Protein AF-0000000084469070 (afdb_homodimer)

pLDDT: mean 94.55, std 8.89, range [25.14, 98.94]

Structure (mmCIF, N/CA/C/O backbone):
data_AF-0000000084469070-model_v1
#
loop_
_entity.id
_entity.type
_entity.pdbx_description
1 polymer 'Peroxisomal multifunctional enzyme'
#
loop_
_atom_site.group_PDB
_atom_site.id
_atom_site.type_symbol
_atom_site.label_atom_id
_atom_site.label_alt_id
_atom_site.label_comp_id
_atom_site.label_asym_id
_atom_site.label_entity_id
_atom_site.label_seq_id
_atom_site.pdbx_PDB_ins_code
_atom_site.Cartn_x
_atom_site.Cartn_y
_atom_site.Cartn_z
_atom_site.occupancy
_atom_site.B_iso_or_equiv
_atom_site.auth_seq_id
_atom_site.auth_comp_id
_atom_site.auth_asym_id
_atom_site.auth_atom_id
_atom_site.pdbx_PDB_model_num
ATOM 1 N N . MET A 1 1 ? 4.477 47.531 10.781 1 49.75 1 MET A N 1
ATOM 2 C CA . MET A 1 1 ? 5.16 47.125 9.562 1 49.75 1 MET A CA 1
ATOM 3 C C . MET A 1 1 ? 4.488 45.906 8.969 1 49.75 1 MET A C 1
ATOM 5 O O . MET A 1 1 ? 3.986 45.031 9.695 1 49.75 1 MET A O 1
ATOM 9 N N . SER A 1 2 ? 4.141 45.938 7.656 1 71.75 2 SER A N 1
ATOM 10 C CA . SER A 1 2 ? 3.422 44.875 6.945 1 71.75 2 SER A CA 1
ATOM 11 C C . SER A 1 2 ? 4.184 43.562 6.996 1 71.75 2 SER A C 1
ATOM 13 O O . SER A 1 2 ? 5.418 43.531 7.008 1 71.75 2 SER A O 1
ATOM 15 N N . ASN A 1 3 ? 3.648 42.469 7.477 1 86.25 3 ASN A N 1
ATOM 16 C CA . ASN A 1 3 ? 4.293 41.156 7.5 1 86.25 3 ASN A CA 1
ATOM 17 C C . ASN A 1 3 ? 4.816 40.781 6.121 1 86.25 3 ASN A C 1
ATOM 19 O O . ASN A 1 3 ? 4.039 40.625 5.172 1 86.25 3 ASN A O 1
ATOM 23 N N . PRO A 1 4 ? 6.125 40.844 6 1 91.19 4 PRO A N 1
ATOM 24 C CA . PRO A 1 4 ? 6.707 40.531 4.695 1 91.19 4 PRO A CA 1
ATOM 25 C C . PRO A 1 4 ? 6.152 39.219 4.102 1 91.19 4 PRO A C 1
ATOM 27 O O . PRO A 1 4 ? 5.961 38.25 4.82 1 91.19 4 PRO A O 1
ATOM 30 N N . GLY A 1 5 ? 5.855 39.375 2.783 1 93.88 5 GLY A N 1
ATOM 31 C CA . GLY A 1 5 ? 5.488 38.188 2.021 1 93.88 5 GLY A CA 1
ATOM 32 C C . GLY A 1 5 ? 4.035 37.812 2.195 1 93.88 5 GLY A C 1
ATOM 33 O O . GLY A 1 5 ? 3.506 37 1.413 1 93.88 5 GLY A O 1
ATOM 34 N N . VAL A 1 6 ? 3.375 38.281 3.291 1 95.56 6 VAL A N 1
ATOM 35 C CA . VAL A 1 6 ? 2.002 37.875 3.578 1 95.56 6 VAL A CA 1
ATOM 36 C C . VAL A 1 6 ? 1.107 38.188 2.383 1 95.56 6 VAL A C 1
ATOM 38 O O . VAL A 1 6 ? 1.189 39.281 1.816 1 95.56 6 VAL A O 1
ATOM 41 N N . GLY A 1 7 ? 0.271 37.188 1.996 1 96.31 7 GLY A N 1
ATOM 42 C CA . GLY A 1 7 ? -0.631 37.375 0.87 1 96.31 7 GLY A CA 1
ATOM 43 C C . GLY A 1 7 ? -0.059 36.875 -0.441 1 96.31 7 GLY A C 1
ATOM 44 O O . GLY A 1 7 ? -0.784 36.719 -1.429 1 96.31 7 GLY A O 1
ATOM 45 N N . PHE A 1 8 ? 1.271 36.625 -0.431 1 96.94 8 PHE A N 1
ATOM 46 C CA . PHE A 1 8 ? 1.875 36.062 -1.63 1 96.94 8 PHE A CA 1
ATOM 47 C C . PHE A 1 8 ? 1.204 34.75 -2 1 96.94 8 PHE A C 1
ATOM 49 O O . PHE A 1 8 ? 1.001 33.875 -1.143 1 96.94 8 PHE A O 1
ATOM 56 N N . GLN A 1 9 ? 0.833 34.625 -3.23 1 97.12 9 GLN A N 1
ATOM 57 C CA . GLN A 1 9 ? 0.206 33.406 -3.748 1 97.12 9 GLN A CA 1
ATOM 58 C C . GLN A 1 9 ? 1.172 32.625 -4.633 1 97.12 9 GLN A C 1
ATOM 60 O O . GLN A 1 9 ? 1.689 33.156 -5.617 1 97.12 9 GLN A O 1
ATOM 65 N N . TYR A 1 10 ? 1.418 31.422 -4.238 1 95.62 10 TYR A N 1
ATOM 66 C CA . TYR A 1 10 ? 2.195 30.547 -5.105 1 95.62 10 TYR A CA 1
ATOM 67 C C . TYR A 1 10 ? 1.395 30.141 -6.336 1 95.62 10 TYR A C 1
ATOM 69 O O . TYR A 1 10 ? 0.165 30.25 -6.348 1 95.62 10 TYR A O 1
ATOM 77 N N . PRO A 1 11 ? 2.096 29.75 -7.41 1 95.25 11 PRO A N 1
ATOM 78 C CA . PRO A 1 11 ? 1.348 29.188 -8.539 1 95.25 11 PRO A CA 1
ATOM 79 C C . PRO A 1 11 ? 0.5 27.984 -8.133 1 95.25 11 PRO A C 1
ATOM 81 O O . PRO A 1 11 ? 0.938 27.156 -7.328 1 95.25 11 PRO A O 1
ATOM 84 N N . ALA A 1 12 ? -0.704 28 -8.633 1 97.31 12 ALA A N 1
ATOM 85 C CA . ALA A 1 12 ? -1.575 26.859 -8.359 1 97.31 12 ALA A CA 1
ATOM 86 C C . ALA A 1 12 ? -0.939 25.547 -8.836 1 97.31 12 ALA A C 1
ATOM 88 O O . ALA A 1 12 ? -0.274 25.516 -9.875 1 97.31 12 ALA A O 1
ATOM 89 N N . VAL A 1 13 ? -1.134 24.5 -8.102 1 96.88 13 VAL A N 1
ATOM 90 C CA . VAL A 1 13 ? -0.569 23.203 -8.422 1 96.88 13 VAL A CA 1
ATOM 91 C C . VAL A 1 13 ? -1.695 22.188 -8.656 1 96.88 13 VAL A C 1
ATOM 93 O O . VAL A 1 13 ? -2.498 21.922 -7.762 1 96.88 13 VAL A O 1
ATOM 96 N N . PRO A 1 14 ? -1.787 21.625 -9.875 1 98.38 14 PRO A N 1
ATOM 97 C CA . PRO A 1 14 ? -2.799 20.594 -10.094 1 98.38 14 PRO A CA 1
ATOM 98 C C . PRO A 1 14 ? -2.574 19.359 -9.227 1 98.38 14 PRO A C 1
ATOM 100 O O . PRO A 1 14 ? -1.428 18.969 -8.984 1 98.38 14 PRO A O 1
ATOM 103 N N . VAL A 1 15 ? -3.662 18.766 -8.758 1 98.62 15 VAL A N 1
ATOM 104 C CA . VAL A 1 15 ? -3.584 17.531 -7.984 1 98.62 15 VAL A CA 1
ATOM 105 C C . VAL A 1 15 ? -4.617 16.531 -8.5 1 98.62 15 VAL A C 1
ATOM 107 O O . VAL A 1 15 ? -5.688 16.938 -8.969 1 98.62 15 VAL A O 1
ATOM 110 N N . THR A 1 16 ? -4.324 15.234 -8.438 1 98.62 16 THR A N 1
ATOM 111 C CA . THR A 1 16 ? -5.238 14.156 -8.789 1 98.62 16 THR A CA 1
ATOM 112 C C . THR A 1 16 ? -5.105 12.992 -7.809 1 98.62 16 THR A C 1
ATOM 114 O O . THR A 1 16 ? -4.07 12.844 -7.152 1 98.62 16 THR A O 1
ATOM 117 N N . TRP A 1 17 ? -6.141 12.25 -7.652 1 98.69 17 TRP A N 1
ATOM 118 C CA . TRP A 1 17 ? -6.109 10.992 -6.914 1 98.69 17 TRP A CA 1
ATOM 119 C C . TRP A 1 17 ? -7.148 10.023 -7.453 1 98.69 17 TRP A C 1
ATOM 121 O O . TRP A 1 17 ? -8.141 10.43 -8.062 1 98.69 17 TRP A O 1
ATOM 131 N N . LEU A 1 18 ? -6.871 8.781 -7.262 1 98.62 18 LEU A N 1
ATOM 132 C CA . LEU A 1 18 ? -7.75 7.68 -7.648 1 98.62 18 LEU A CA 1
ATOM 133 C C . LEU A 1 18 ? -8.305 6.977 -6.414 1 98.62 18 LEU A C 1
ATOM 135 O O . LEU A 1 18 ? -7.852 7.219 -5.293 1 98.62 18 LEU A O 1
ATOM 139 N N . LYS A 1 19 ? -9.336 6.113 -6.609 1 98.81 19 LYS A N 1
ATOM 140 C CA . LYS A 1 19 ? -9.828 5.289 -5.508 1 98.81 19 LYS A CA 1
ATOM 141 C C . LYS A 1 19 ? -8.703 4.457 -4.895 1 98.81 19 LYS A C 1
ATOM 143 O O . LYS A 1 19 ? -8.633 4.305 -3.676 1 98.81 19 LYS A O 1
ATOM 148 N N . ARG A 1 20 ? -7.824 3.924 -5.684 1 98.81 20 ARG A N 1
ATOM 149 C CA . ARG A 1 20 ? -6.688 3.139 -5.203 1 98.81 20 ARG A CA 1
ATOM 150 C C . ARG A 1 20 ? -5.824 3.953 -4.246 1 98.81 20 ARG A C 1
ATOM 152 O O . ARG A 1 20 ? -5.312 3.422 -3.26 1 98.81 20 ARG A O 1
ATOM 159 N N . ASP A 1 21 ? -5.676 5.258 -4.543 1 98.88 21 ASP A N 1
ATOM 160 C CA . ASP A 1 21 ? -4.871 6.137 -3.699 1 98.88 21 ASP A CA 1
ATOM 161 C C . ASP A 1 21 ? -5.492 6.285 -2.312 1 98.88 21 ASP A C 1
ATOM 163 O O . ASP A 1 21 ? -4.793 6.191 -1.301 1 98.88 21 ASP A O 1
ATOM 167 N N . VAL A 1 22 ? -6.82 6.523 -2.309 1 98.81 22 VAL A N 1
ATOM 168 C CA . VAL A 1 22 ? -7.453 6.801 -1.022 1 98.81 22 VAL A CA 1
ATOM 169 C C . VAL A 1 22 ? -7.551 5.512 -0.208 1 98.81 22 VAL A C 1
ATOM 171 O O . VAL A 1 22 ? -7.473 5.539 1.021 1 98.81 22 VAL A O 1
ATOM 174 N N . LEU A 1 23 ? -7.656 4.324 -0.891 1 98.94 23 LEU A N 1
ATOM 175 C CA . LEU A 1 23 ? -7.621 3.035 -0.207 1 98.94 23 LEU A CA 1
ATOM 176 C C . LEU A 1 23 ? -6.258 2.795 0.432 1 98.94 23 LEU A C 1
ATOM 178 O O . LEU A 1 23 ? -6.176 2.371 1.587 1 98.94 23 LEU A O 1
ATOM 182 N N . LEU A 1 24 ? -5.188 3.043 -0.293 1 98.94 24 LEU A N 1
ATOM 183 C CA . LEU A 1 24 ? -3.838 2.869 0.231 1 98.94 24 LEU A CA 1
ATOM 184 C C . LEU A 1 24 ? -3.598 3.785 1.426 1 98.94 24 LEU A C 1
ATOM 186 O O . LEU A 1 24 ? -3.008 3.367 2.426 1 98.94 24 LEU A O 1
ATOM 190 N N . PHE A 1 25 ? -4.059 5.012 1.304 1 98.94 25 PHE A N 1
ATOM 191 C CA . PHE A 1 25 ? -3.869 5.98 2.375 1 98.94 25 PHE A CA 1
ATOM 192 C C . PHE A 1 25 ? -4.523 5.5 3.664 1 98.94 25 PHE A C 1
ATOM 194 O O . PHE A 1 25 ? -3.869 5.406 4.703 1 98.94 25 PHE A O 1
ATOM 201 N N . ALA A 1 26 ? -5.797 5.152 3.545 1 98.94 26 ALA A N 1
ATOM 202 C CA . ALA A 1 26 ? -6.516 4.676 4.727 1 98.94 26 ALA A CA 1
ATOM 203 C C . ALA A 1 26 ? -5.824 3.463 5.34 1 98.94 26 ALA A C 1
ATOM 205 O O . ALA A 1 26 ? -5.656 3.387 6.559 1 98.94 26 ALA A O 1
ATOM 206 N N . ASN A 1 27 ? -5.395 2.547 4.496 1 98.81 27 ASN A N 1
ATOM 207 C CA . ASN A 1 27 ? -4.695 1.357 4.973 1 98.81 27 ASN A CA 1
ATOM 208 C C . ASN A 1 27 ? -3.389 1.717 5.672 1 98.81 27 ASN A C 1
ATOM 210 O O . ASN A 1 27 ? -3.117 1.238 6.773 1 98.81 27 ASN A O 1
ATOM 214 N N . SER A 1 28 ? -2.621 2.578 5.117 1 98.75 28 SER A N 1
ATOM 215 C CA . SER A 1 28 ? -1.27 2.879 5.574 1 98.75 28 SER A CA 1
ATOM 216 C C . SER A 1 28 ? -1.29 3.654 6.887 1 98.75 28 SER A C 1
ATOM 218 O O . SER A 1 28 ? -0.293 3.684 7.613 1 98.75 28 SER A O 1
ATOM 220 N N . ILE A 1 29 ? -2.422 4.25 7.215 1 98.75 29 ILE A N 1
ATOM 221 C CA . ILE A 1 29 ? -2.426 5.051 8.43 1 98.75 29 ILE A CA 1
ATOM 222 C C . ILE A 1 29 ? -3.166 4.301 9.539 1 98.75 29 ILE A C 1
ATOM 224 O O . ILE A 1 29 ? -3.422 4.859 10.609 1 98.75 29 ILE A O 1
ATOM 228 N N . GLY A 1 30 ? -3.602 3.088 9.266 1 98.19 30 GLY A N 1
ATOM 229 C CA . GLY A 1 30 ? -3.996 2.25 10.383 1 98.19 30 GLY A CA 1
ATOM 230 C C . GLY A 1 30 ? -5.469 1.891 10.367 1 98.19 30 GLY A C 1
ATOM 231 O O . GLY A 1 30 ? -5.973 1.278 11.312 1 98.19 30 GLY A O 1
ATOM 232 N N . ALA A 1 31 ? -6.266 2.307 9.297 1 98.56 31 ALA A N 1
ATOM 233 C CA . ALA A 1 31 ? -7.629 1.792 9.195 1 98.56 31 ALA A CA 1
ATOM 234 C C . ALA A 1 31 ? -7.637 0.267 9.133 1 98.56 31 ALA A C 1
ATOM 236 O O . ALA A 1 31 ? -6.754 -0.341 8.523 1 98.56 31 ALA A O 1
ATOM 237 N N . THR A 1 32 ? -8.617 -0.283 9.789 1 96.62 32 THR A N 1
ATOM 238 C CA . THR A 1 32 ? -8.688 -1.737 9.875 1 96.62 32 THR A CA 1
ATOM 239 C C . THR A 1 32 ? -9.977 -2.256 9.25 1 96.62 32 THR A C 1
ATOM 241 O O . THR A 1 32 ? -10.828 -1.469 8.836 1 96.62 32 THR A O 1
ATOM 244 N N . ALA A 1 33 ? -10.117 -3.547 9.312 1 95.31 33 ALA A N 1
ATOM 245 C CA . ALA A 1 33 ? -11.203 -4.223 8.609 1 95.31 33 ALA A CA 1
ATOM 246 C C . ALA A 1 33 ? -12.562 -3.84 9.195 1 95.31 33 ALA A C 1
ATOM 248 O O . ALA A 1 33 ? -13.594 -3.998 8.539 1 95.31 33 ALA A O 1
ATOM 249 N N . ASP A 1 34 ? -12.633 -3.361 10.406 1 95.19 34 ASP A N 1
ATOM 250 C CA . ASP A 1 34 ? -13.891 -2.918 10.984 1 95.19 34 ASP A CA 1
ATOM 251 C C . ASP A 1 34 ? -14.266 -1.521 10.492 1 95.19 34 ASP A C 1
ATOM 253 O O . ASP A 1 34 ? -15.312 -0.99 10.852 1 95.19 34 ASP A O 1
ATOM 257 N N . GLU A 1 35 ? -13.461 -0.927 9.688 1 98 35 GLU A N 1
ATOM 258 C CA . GLU A 1 35 ? -13.688 0.352 9.023 1 98 35 GLU A CA 1
ATOM 259 C C . GLU A 1 35 ? -13.664 0.195 7.504 1 98 35 GLU A C 1
ATOM 261 O O . GLU A 1 35 ? -13.023 0.981 6.801 1 98 35 GLU A O 1
ATOM 266 N N . LEU A 1 36 ? -14.359 -0.736 7.031 1 97.38 36 LEU A N 1
ATOM 267 C CA . LEU A 1 36 ? -14.312 -1.143 5.633 1 97.38 36 LEU A CA 1
ATOM 268 C C . LEU A 1 36 ? -14.742 -0.001 4.719 1 97.38 36 LEU A C 1
ATOM 270 O O . LEU A 1 36 ? -14.344 0.059 3.557 1 97.38 36 LEU A O 1
ATOM 274 N N . HIS A 1 37 ? -15.57 0.924 5.223 1 98.5 37 HIS A N 1
ATOM 275 C CA . HIS A 1 37 ? -16.016 2.055 4.414 1 98.5 37 HIS A CA 1
ATOM 276 C C . HIS A 1 37 ? -14.836 2.947 4.027 1 98.5 37 HIS A C 1
ATOM 278 O O . HIS A 1 37 ? -14.961 3.789 3.135 1 98.5 37 HIS A O 1
ATOM 284 N N . PHE A 1 38 ? -13.648 2.756 4.629 1 98.81 38 PHE A N 1
ATOM 285 C CA . PHE A 1 38 ? -12.438 3.451 4.215 1 98.81 38 PHE A CA 1
ATOM 286 C C . PHE A 1 38 ? -11.57 2.553 3.34 1 98.81 38 PHE A C 1
ATOM 288 O O . PHE A 1 38 ? -10.633 3.025 2.691 1 98.81 38 PHE A O 1
ATOM 295 N N . LEU A 1 39 ? -11.82 1.201 3.332 1 98.69 39 LEU A N 1
ATOM 296 C CA . LEU A 1 39 ? -10.828 0.258 2.83 1 98.69 39 LEU A CA 1
ATOM 297 C C . LEU A 1 39 ? -11.391 -0.568 1.681 1 98.69 39 LEU A C 1
ATOM 299 O O . LEU A 1 39 ? -10.703 -1.422 1.123 1 98.69 39 LEU A O 1
ATOM 303 N N . TYR A 1 40 ? -12.672 -0.316 1.305 1 98.25 40 TYR A N 1
ATOM 304 C CA . TYR A 1 40 ? -13.352 -1.113 0.29 1 98.25 40 TYR A CA 1
ATOM 305 C C . TYR A 1 40 ? -14.195 -0.231 -0.624 1 98.25 40 TYR A C 1
ATOM 307 O O . TYR A 1 40 ? -15.219 0.308 -0.204 1 98.25 40 TYR A O 1
ATOM 315 N N . GLU A 1 41 ? -13.773 -0.115 -1.889 1 98.44 41 GLU A N 1
ATOM 316 C CA . GLU A 1 41 ? -14.312 0.865 -2.828 1 98.44 41 GLU A CA 1
ATOM 317 C C . GLU A 1 41 ? -15.766 0.557 -3.176 1 98.44 41 GLU A C 1
ATOM 319 O O . GLU A 1 41 ? -16.484 1.423 -3.676 1 98.44 41 GLU A O 1
ATOM 324 N N . LEU A 1 42 ? -16.188 -0.677 -2.914 1 97 42 LEU A N 1
ATOM 325 C CA . LEU A 1 42 ? -17.562 -1.019 -3.242 1 97 42 LEU A CA 1
ATOM 326 C C . LEU A 1 42 ? -18.453 -0.927 -2.008 1 97 42 LEU A C 1
ATOM 328 O O . LEU A 1 42 ? -19.656 -1.223 -2.074 1 97 42 LEU A O 1
ATOM 332 N N . HIS A 1 43 ? -17.938 -0.583 -0.848 1 97.19 43 HIS A N 1
ATOM 333 C CA . HIS A 1 43 ? -18.766 -0.342 0.327 1 97.19 43 HIS A CA 1
ATOM 334 C C . HIS A 1 43 ? -19.812 0.729 0.051 1 97.19 43 HIS A C 1
ATOM 336 O O . HIS A 1 43 ? -19.516 1.749 -0.576 1 97.19 43 HIS A O 1
ATOM 342 N N . PRO A 1 44 ? -21 0.529 0.533 1 96.56 44 PRO A N 1
ATOM 343 C CA . PRO A 1 44 ? -22.062 1.494 0.24 1 96.56 44 PRO A CA 1
ATOM 344 C C . PRO A 1 44 ? -21.766 2.881 0.81 1 96.56 44 PRO A C 1
ATOM 346 O O . PRO A 1 44 ? -22.266 3.883 0.293 1 96.56 44 PRO A O 1
ATOM 349 N N . LYS A 1 45 ? -20.984 2.982 1.812 1 97.44 45 LYS A N 1
ATOM 350 C CA . LYS A 1 45 ? -20.625 4.254 2.428 1 97.44 45 LYS A CA 1
ATOM 351 C C . LYS A 1 45 ? -19.141 4.555 2.227 1 97.44 45 LYS A C 1
ATOM 353 O O . LYS A 1 45 ? -18.5 5.152 3.096 1 97.44 45 LYS A O 1
ATOM 358 N N . PHE A 1 46 ? -18.594 4.047 1.138 1 98.44 46 PHE A N 1
ATOM 359 C CA . PHE A 1 46 ? -17.188 4.281 0.862 1 98.44 46 PHE A CA 1
ATOM 360 C C . PHE A 1 46 ? -16.859 5.77 0.945 1 98.44 46 PHE A C 1
ATOM 362 O O . PHE A 1 46 ? -17.547 6.598 0.341 1 98.44 46 PHE A O 1
ATOM 369 N N . GLN A 1 47 ? -15.859 6.129 1.741 1 98.19 47 GLN A N 1
ATOM 370 C CA . GLN A 1 47 ? -15.5 7.531 1.938 1 98.19 47 GLN A CA 1
ATOM 371 C C . GLN A 1 47 ? -13.992 7.695 2.072 1 98.19 47 GLN A C 1
ATOM 373 O O . GLN A 1 47 ? -13.289 6.754 2.449 1 98.19 47 GLN A O 1
ATOM 378 N N . VAL A 1 48 ? -13.516 8.867 1.72 1 98.81 48 VAL A N 1
ATOM 379 C CA . VAL A 1 48 ? -12.109 9.25 1.852 1 98.81 48 VAL A CA 1
ATOM 380 C C . VAL A 1 48 ? -11.82 9.664 3.293 1 98.81 48 VAL A C 1
ATOM 382 O O . VAL A 1 48 ? -12.609 10.391 3.906 1 98.81 48 VAL A O 1
ATOM 385 N N . PHE A 1 49 ? -10.773 9.094 3.838 1 98.88 49 PHE A N 1
ATOM 386 C CA . PHE A 1 49 ? -10.398 9.57 5.164 1 98.88 49 PHE A CA 1
ATOM 387 C C . PHE A 1 49 ? -10.164 11.078 5.148 1 98.88 49 PHE A C 1
ATOM 389 O O . PHE A 1 49 ? -9.516 11.602 4.238 1 98.88 49 PHE A O 1
ATOM 396 N N . PRO A 1 50 ? -10.578 11.781 6.098 1 98.75 50 PRO A N 1
ATOM 397 C CA . PRO A 1 50 ? -10.719 13.242 5.992 1 98.75 50 PRO A CA 1
ATOM 398 C C . PRO A 1 50 ? -9.367 13.953 5.922 1 98.75 50 PRO A C 1
ATOM 400 O O . PRO A 1 50 ? -9.289 15.086 5.438 1 98.75 50 PRO A O 1
ATOM 403 N N . THR A 1 51 ? -8.289 13.359 6.395 1 98.88 51 THR A N 1
ATOM 404 C CA . THR A 1 51 ? -7.008 14.047 6.398 1 98.88 51 THR A CA 1
ATOM 405 C C . THR A 1 51 ? -6.227 13.742 5.121 1 98.88 51 THR A C 1
ATOM 407 O O . THR A 1 51 ? -5.098 14.203 4.953 1 98.88 51 THR A O 1
ATOM 410 N N . TYR A 1 52 ? -6.789 13.023 4.16 1 98.88 52 TYR A N 1
ATOM 411 C CA . TYR A 1 52 ? -6.121 12.664 2.912 1 98.88 52 TYR A CA 1
ATOM 412 C C . TYR A 1 52 ? -5.555 13.898 2.223 1 98.88 52 TYR A C 1
ATOM 414 O O . TYR A 1 52 ? -4.469 13.844 1.64 1 98.88 52 TYR A O 1
ATOM 422 N N . PRO A 1 53 ? -6.199 15.078 2.248 1 98.56 53 PRO A N 1
ATOM 423 C CA . PRO A 1 53 ? -5.699 16.266 1.541 1 98.56 53 PRO A CA 1
ATOM 424 C C . PRO A 1 53 ? -4.266 16.609 1.928 1 98.56 53 PRO A C 1
ATOM 426 O O . PRO A 1 53 ? -3.559 17.266 1.156 1 98.56 53 PRO A O 1
ATOM 429 N N . ILE A 1 54 ? -3.83 16.156 3.059 1 97.75 54 ILE A N 1
ATOM 430 C CA . ILE A 1 54 ? -2.537 16.578 3.584 1 97.75 54 ILE A CA 1
ATOM 431 C C . ILE A 1 54 ? -1.415 16.031 2.705 1 97.75 54 ILE A C 1
ATOM 433 O O . ILE A 1 54 ? -0.292 16.547 2.734 1 97.75 54 ILE A O 1
ATOM 437 N N . ILE A 1 55 ? -1.699 15 1.915 1 97.38 55 ILE A N 1
ATOM 438 C CA . ILE A 1 55 ? -0.645 14.336 1.152 1 97.38 55 ILE A CA 1
ATOM 439 C C . ILE A 1 55 ? -0.554 14.953 -0.242 1 97.38 55 ILE A C 1
ATOM 441 O O . ILE A 1 55 ? 0.448 14.781 -0.939 1 97.38 55 ILE A O 1
ATOM 445 N N . LEU A 1 56 ? -1.577 15.68 -0.681 1 98.06 56 LEU A N 1
ATOM 446 C CA . LEU A 1 56 ? -1.73 16.094 -2.07 1 98.06 56 LEU A CA 1
ATOM 447 C C . LEU A 1 56 ? -0.61 17.047 -2.479 1 98.06 56 LEU A C 1
ATOM 449 O O . LEU A 1 56 ? -0.143 17.016 -3.619 1 98.06 56 LEU A O 1
ATOM 453 N N . PRO A 1 57 ? -0.111 17.906 -1.546 1 95.19 57 PRO A N 1
ATOM 454 C CA . PRO A 1 57 ? 1.012 18.766 -1.931 1 95.19 57 PRO A CA 1
ATOM 455 C C . PRO A 1 57 ? 2.27 17.969 -2.279 1 95.19 57 PRO A C 1
ATOM 457 O O . PRO A 1 57 ? 3.133 18.453 -3.008 1 95.19 57 PRO A O 1
ATOM 460 N N . PHE A 1 58 ? 2.385 16.781 -1.761 1 95.5 58 PHE A N 1
ATOM 461 C CA . PHE A 1 58 ? 3.539 15.938 -2.035 1 95.5 58 PHE A CA 1
ATOM 462 C C . PHE A 1 58 ? 3.32 15.117 -3.305 1 95.5 58 PHE A C 1
ATOM 464 O O . PHE A 1 58 ? 4.223 15.008 -4.137 1 95.5 58 PHE A O 1
ATOM 471 N N . LYS A 1 59 ? 2.154 14.547 -3.404 1 96.88 59 LYS A N 1
ATOM 472 C CA . LYS A 1 59 ? 1.807 13.656 -4.508 1 96.88 59 LYS A CA 1
ATOM 473 C C . LYS A 1 59 ? 1.597 14.445 -5.801 1 96.88 59 LYS A C 1
ATOM 475 O O . LYS A 1 59 ? 1.975 13.984 -6.883 1 96.88 59 LYS A O 1
ATOM 480 N N . LYS A 1 60 ? 0.888 15.602 -5.668 1 97.19 60 LYS A N 1
ATOM 481 C CA . LYS A 1 60 ? 0.48 16.438 -6.801 1 97.19 60 LYS A CA 1
ATOM 482 C C . LYS A 1 60 ? -0.394 15.641 -7.77 1 97.19 60 LYS A C 1
ATOM 484 O O . LYS A 1 60 ? -1.427 15.094 -7.379 1 97.19 60 LYS A O 1
ATOM 489 N N . ASP A 1 61 ? -0.057 15.617 -9.047 1 97.62 61 ASP A N 1
ATOM 490 C CA . ASP A 1 61 ? -0.946 14.945 -9.992 1 97.62 61 ASP A CA 1
ATOM 491 C C . ASP A 1 61 ? -0.274 13.719 -10.594 1 97.62 61 ASP A C 1
ATOM 493 O O . ASP A 1 61 ? -0.657 13.258 -11.672 1 97.62 61 ASP A O 1
ATOM 497 N N . THR A 1 62 ? 0.692 13.172 -9.883 1 96.38 62 THR A N 1
ATOM 498 C CA . THR A 1 62 ? 1.414 12.039 -10.445 1 96.38 62 THR A CA 1
ATOM 499 C C . THR A 1 62 ? 0.929 10.727 -9.836 1 96.38 62 THR A C 1
ATOM 501 O O . THR A 1 62 ? 0.495 10.695 -8.688 1 96.38 62 THR A O 1
ATOM 504 N N . ALA A 1 63 ? 0.958 9.648 -10.586 1 95.94 63 ALA A N 1
ATOM 505 C CA . ALA A 1 63 ? 0.747 8.289 -10.094 1 95.94 63 ALA A CA 1
ATOM 506 C C . ALA A 1 63 ? 2.076 7.582 -9.852 1 95.94 63 ALA A C 1
ATOM 508 O O . ALA A 1 63 ? 2.105 6.465 -9.328 1 95.94 63 ALA A O 1
ATOM 509 N N . GLU A 1 64 ? 3.182 8.219 -10.164 1 97 64 GLU A N 1
ATOM 510 C CA . GLU A 1 64 ? 4.531 7.676 -10.055 1 97 64 GLU A CA 1
ATOM 511 C C . GLU A 1 64 ? 5.242 8.195 -8.812 1 97 64 GLU A C 1
ATOM 513 O O . GLU A 1 64 ? 4.734 9.086 -8.125 1 97 64 GLU A O 1
ATOM 518 N N . VAL A 1 65 ? 6.344 7.578 -8.477 1 97.56 65 VAL A N 1
ATOM 519 C CA . VAL A 1 65 ? 7.207 8.148 -7.445 1 97.56 65 VAL A CA 1
ATOM 520 C C . VAL A 1 65 ? 7.691 9.531 -7.883 1 97.56 65 VAL A C 1
ATOM 522 O O . VAL A 1 65 ? 7.684 9.844 -9.078 1 97.56 65 VAL A O 1
ATOM 525 N N . THR A 1 66 ? 8.031 10.328 -6.902 1 94.75 66 THR A N 1
ATOM 526 C CA . THR A 1 66 ? 8.523 11.672 -7.207 1 94.75 66 THR A CA 1
ATOM 527 C C . THR A 1 66 ? 9.945 11.859 -6.691 1 94.75 66 THR A C 1
ATOM 529 O O . THR A 1 66 ? 10.383 11.133 -5.801 1 94.75 66 THR A O 1
ATOM 532 N N . ASP A 1 67 ? 10.641 12.742 -7.359 1 91.5 67 ASP A N 1
ATOM 533 C CA . ASP A 1 67 ? 11.883 13.25 -6.777 1 91.5 67 ASP A CA 1
ATOM 534 C C . ASP A 1 67 ? 11.594 14.297 -5.703 1 91.5 67 ASP A C 1
ATOM 536 O O . ASP A 1 67 ? 11.273 15.445 -6.02 1 91.5 67 ASP A O 1
ATOM 540 N N . PHE A 1 68 ? 11.742 13.906 -4.469 1 90.69 68 PHE A N 1
ATOM 541 C CA . PHE A 1 68 ? 11.352 14.742 -3.34 1 90.69 68 PHE A CA 1
ATOM 542 C C . PHE A 1 68 ? 12.125 16.047 -3.336 1 90.69 68 PHE A C 1
ATOM 544 O O . PHE A 1 68 ? 11.539 17.125 -3.191 1 90.69 68 PHE A O 1
ATOM 551 N N . TYR A 1 69 ? 13.375 15.977 -3.549 1 84.62 69 TYR A N 1
ATOM 552 C CA . TYR A 1 69 ? 14.211 17.172 -3.463 1 84.62 69 TYR A CA 1
ATOM 553 C C . TYR A 1 69 ? 14 18.062 -4.672 1 84.62 69 TYR A C 1
ATOM 555 O O . TYR A 1 69 ? 13.93 19.297 -4.535 1 84.62 69 TYR A O 1
ATOM 563 N N . ALA A 1 70 ? 13.852 17.422 -5.812 1 83 70 ALA A N 1
ATOM 564 C CA . ALA A 1 70 ? 13.578 18.203 -7.012 1 83 70 ALA A CA 1
ATOM 565 C C . ALA A 1 70 ? 12.211 18.875 -6.93 1 83 70 ALA A C 1
ATOM 567 O O . ALA A 1 70 ? 12 19.938 -7.5 1 83 70 ALA A O 1
ATOM 568 N N . GLY A 1 71 ? 11.391 18.281 -6.176 1 80.44 71 GLY A N 1
ATOM 569 C CA . GLY A 1 71 ? 10.039 18.797 -6.035 1 80.44 71 GLY A CA 1
ATOM 570 C C . GLY A 1 71 ? 9.945 19.969 -5.062 1 80.44 71 GLY A C 1
ATOM 571 O O . GLY A 1 71 ? 8.922 20.641 -5 1 80.44 71 GLY A O 1
ATOM 572 N N . GLN A 1 72 ? 10.945 20.188 -4.312 1 73.75 72 GLN A N 1
ATOM 573 C CA . GLN A 1 72 ? 10.93 21.25 -3.318 1 73.75 72 GLN A CA 1
ATOM 574 C C . GLN A 1 72 ? 11.5 22.547 -3.895 1 73.75 72 GLN A C 1
ATOM 576 O O . GLN A 1 72 ? 11.766 23.5 -3.156 1 73.75 72 GLN A O 1
ATOM 581 N N . ARG A 1 73 ? 11.328 22.797 -5.148 1 67.56 73 ARG A N 1
ATOM 582 C CA . ARG A 1 73 ? 11.883 24.016 -5.727 1 67.56 73 ARG A CA 1
ATOM 583 C C . ARG A 1 73 ? 11.305 25.25 -5.051 1 67.56 73 ARG A C 1
ATOM 585 O O . ARG A 1 73 ? 10.086 25.406 -4.969 1 67.56 73 ARG A O 1
ATOM 592 N N . ALA A 1 74 ? 12.211 26.016 -4.688 1 72.25 74 ALA A N 1
ATOM 593 C CA . ALA A 1 74 ? 11.875 27.188 -3.904 1 72.25 74 ALA A CA 1
ATOM 594 C C . ALA A 1 74 ? 11.344 28.312 -4.797 1 72.25 74 ALA A C 1
ATOM 596 O O . ALA A 1 74 ? 11.914 28.594 -5.855 1 72.25 74 ALA A O 1
ATOM 597 N N . VAL A 1 75 ? 10.172 28.641 -4.543 1 81.69 75 VAL A N 1
ATOM 598 C CA . VAL A 1 75 ? 9.641 29.906 -5.07 1 81.69 75 VAL A CA 1
ATOM 599 C C . VAL A 1 75 ? 9.914 31.031 -4.082 1 81.69 75 VAL A C 1
ATOM 601 O O . VAL A 1 75 ? 9.398 31.016 -2.961 1 81.69 75 VAL A O 1
ATOM 604 N N . PRO A 1 76 ? 10.695 31.922 -4.559 1 90.12 76 PRO A N 1
ATOM 605 C CA . PRO A 1 76 ? 11.008 33 -3.631 1 90.12 76 PRO A CA 1
ATOM 606 C C . PRO A 1 76 ? 9.773 33.812 -3.217 1 90.12 76 PRO A C 1
ATOM 608 O O . PRO A 1 76 ? 8.898 34.062 -4.043 1 90.12 76 PRO A O 1
ATOM 611 N N . ILE A 1 77 ? 9.711 34.094 -1.953 1 93.38 77 ILE A N 1
ATOM 612 C CA . ILE A 1 77 ? 8.688 34.969 -1.414 1 93.38 77 ILE A CA 1
ATOM 613 C C . ILE A 1 77 ? 9.18 36.406 -1.429 1 93.38 77 ILE A C 1
ATOM 615 O O . ILE A 1 77 ? 10.258 36.719 -0.898 1 93.38 77 ILE A O 1
ATOM 619 N N . PRO A 1 78 ? 8.445 37.281 -2.004 1 91.62 78 PRO A N 1
ATOM 620 C CA . PRO A 1 78 ? 8.891 38.688 -2.037 1 91.62 78 PRO A CA 1
ATOM 621 C C . PRO A 1 78 ? 9.188 39.25 -0.646 1 91.62 78 PRO A C 1
ATOM 623 O O . PRO A 1 78 ? 8.461 38.938 0.307 1 91.62 78 PRO A O 1
ATOM 626 N N . ASP A 1 79 ? 10.312 40 -0.516 1 91 79 ASP A N 1
ATOM 627 C CA . ASP A 1 79 ? 10.711 40.75 0.674 1 91 79 ASP A CA 1
ATOM 628 C C . ASP A 1 79 ? 11.07 39.812 1.819 1 91 79 ASP A C 1
ATOM 630 O O . ASP A 1 79 ? 11.094 40.219 2.982 1 91 79 ASP A O 1
ATOM 634 N N . VAL A 1 80 ? 11.148 38.531 1.52 1 93.5 80 VAL A N 1
ATOM 635 C CA . VAL A 1 80 ? 11.586 37.531 2.484 1 93.5 80 VAL A CA 1
ATOM 636 C C . VAL A 1 80 ? 12.953 37 2.08 1 93.5 80 VAL A C 1
ATOM 638 O O . VAL A 1 80 ? 13.203 36.75 0.897 1 93.5 80 VAL A O 1
ATOM 641 N N . PRO A 1 81 ? 13.789 36.906 3.025 1 93.31 81 PRO A N 1
ATOM 642 C CA . PRO A 1 81 ? 15.07 36.281 2.672 1 93.31 81 PRO A CA 1
ATOM 643 C C . PRO A 1 81 ? 14.891 34.906 2.02 1 93.31 81 PRO A C 1
ATOM 645 O O . PRO A 1 81 ? 13.898 34.219 2.266 1 93.31 81 PRO A O 1
ATOM 648 N N . LYS A 1 82 ? 15.859 34.594 1.195 1 92.38 82 LYS A N 1
ATOM 649 C CA . LYS A 1 82 ? 15.875 33.25 0.635 1 92.38 82 LYS A CA 1
ATOM 650 C C . LYS A 1 82 ? 16.375 32.25 1.658 1 92.38 82 LYS A C 1
ATOM 652 O O . LYS A 1 82 ? 17.562 32.25 2.023 1 92.38 82 LYS A O 1
ATOM 657 N N . PHE A 1 83 ? 15.492 31.438 2.084 1 91.44 83 PHE A N 1
ATOM 658 C CA . PHE A 1 83 ? 15.852 30.422 3.062 1 91.44 83 PHE A CA 1
ATOM 659 C C . PHE A 1 83 ? 16.344 29.156 2.369 1 91.44 83 PHE A C 1
ATOM 661 O O . PHE A 1 83 ? 15.883 28.828 1.272 1 91.44 83 PHE A O 1
ATOM 668 N N . ASP A 1 84 ? 17.25 28.469 3.014 1 87.25 84 ASP A N 1
ATOM 669 C CA . ASP A 1 84 ? 17.719 27.156 2.59 1 87.25 84 ASP A CA 1
ATOM 670 C C . ASP A 1 84 ? 16.688 26.078 2.949 1 87.25 84 ASP A C 1
ATOM 672 O O . ASP A 1 84 ? 16.531 25.734 4.125 1 87.25 84 ASP A O 1
ATOM 676 N N . ALA A 1 85 ? 16.109 25.516 1.943 1 82.75 85 ALA A N 1
ATOM 677 C CA . ALA A 1 85 ? 15.031 24.562 2.137 1 82.75 85 ALA A CA 1
ATOM 678 C C . ALA A 1 85 ? 15.562 23.219 2.656 1 82.75 85 ALA A C 1
ATOM 680 O O . ALA A 1 85 ? 14.797 22.359 3.078 1 82.75 85 ALA A O 1
ATOM 681 N N . ARG A 1 86 ? 16.875 23.062 2.754 1 80.94 86 ARG A N 1
ATOM 682 C CA . ARG A 1 86 ? 17.469 21.828 3.258 1 80.94 86 ARG A CA 1
ATOM 683 C C . ARG A 1 86 ? 17.469 21.797 4.781 1 80.94 86 ARG A C 1
ATOM 685 O O . ARG A 1 86 ? 17.672 20.734 5.387 1 80.94 86 ARG A O 1
ATOM 692 N N . ARG A 1 87 ? 17.219 22.875 5.34 1 85.88 87 ARG A N 1
ATOM 693 C CA . ARG A 1 87 ? 17.219 22.984 6.797 1 85.88 87 ARG A CA 1
ATOM 694 C C . ARG A 1 87 ? 15.852 23.406 7.32 1 85.88 87 ARG A C 1
ATOM 696 O O . ARG A 1 87 ? 15.758 24.328 8.141 1 85.88 87 ARG A O 1
ATOM 703 N N . VAL A 1 88 ? 14.914 22.891 6.789 1 90.44 88 VAL A N 1
ATOM 704 C CA . VAL A 1 88 ? 13.539 23.172 7.191 1 90.44 88 VAL A CA 1
ATOM 705 C C . VAL A 1 88 ? 12.938 21.953 7.891 1 90.44 88 VAL A C 1
ATOM 707 O O . VAL A 1 88 ? 13.195 20.812 7.496 1 90.44 88 VAL A O 1
ATOM 710 N N . VAL A 1 89 ? 12.203 22.156 8.945 1 90.38 89 VAL A N 1
ATOM 711 C CA . VAL A 1 89 ? 11.461 21.094 9.617 1 90.38 89 VAL A CA 1
ATOM 712 C C . VAL A 1 89 ? 9.984 21.469 9.688 1 90.38 89 VAL A C 1
ATOM 714 O O . VAL A 1 89 ? 9.633 22.656 9.719 1 90.38 89 VAL A O 1
ATOM 717 N N . ASP A 1 90 ? 9.172 20.469 9.625 1 93.81 90 ASP A N 1
ATOM 718 C CA . ASP A 1 90 ? 7.738 20.656 9.797 1 93.81 90 ASP A CA 1
ATOM 719 C C . ASP A 1 90 ? 7.402 21.047 11.234 1 93.81 90 ASP A C 1
ATOM 721 O O . ASP A 1 90 ? 7.758 20.328 12.172 1 93.81 90 ASP A O 1
ATOM 725 N N . GLY A 1 91 ? 6.738 22.172 11.422 1 95.62 91 GLY A N 1
ATOM 726 C CA . GLY A 1 91 ? 6.441 22.656 12.766 1 95.62 91 GLY A CA 1
ATOM 727 C C . GLY A 1 91 ? 5.047 22.297 13.234 1 95.62 91 GLY A C 1
ATOM 728 O O . GLY A 1 91 ? 4.879 21.75 14.328 1 95.62 91 GLY A O 1
ATOM 729 N N . GLN A 1 92 ? 4.105 22.688 12.453 1 96.69 92 GLN A N 1
ATOM 730 C CA . GLN A 1 92 ? 2.707 22.484 12.828 1 96.69 92 GLN A CA 1
ATOM 731 C C . GLN A 1 92 ? 1.82 22.375 11.586 1 96.69 92 GLN A C 1
ATOM 733 O O . GLN A 1 92 ? 2.074 23.047 10.578 1 96.69 92 GLN A O 1
ATOM 738 N N . ARG A 1 93 ? 0.807 21.547 11.742 1 97.88 93 ARG A N 1
ATOM 739 C CA . ARG A 1 93 ? -0.222 21.469 10.703 1 97.88 93 ARG A CA 1
ATOM 740 C C . ARG A 1 93 ? -1.617 21.562 11.312 1 97.88 93 ARG A C 1
ATOM 742 O O . ARG A 1 93 ? -1.873 21 12.383 1 97.88 93 ARG A O 1
ATOM 749 N N . HIS A 1 94 ? -2.439 22.359 10.672 1 98.44 94 HIS A N 1
ATOM 750 C CA . HIS A 1 94 ? -3.855 22.516 10.984 1 98.44 94 HIS A CA 1
ATOM 751 C C . HIS A 1 94 ? -4.719 22.281 9.75 1 98.44 94 HIS A C 1
ATOM 753 O O . HIS A 1 94 ? -4.508 22.922 8.711 1 98.44 94 HIS A O 1
ATOM 759 N N . ILE A 1 95 ? -5.656 21.328 9.836 1 98.81 95 ILE A N 1
ATOM 760 C CA . ILE A 1 95 ? -6.551 21.094 8.711 1 98.81 95 ILE A CA 1
ATOM 761 C C . ILE A 1 95 ? -7.984 21.453 9.109 1 98.81 95 ILE A C 1
ATOM 763 O O . ILE A 1 95 ? -8.414 21.156 10.227 1 98.81 95 ILE A O 1
ATOM 767 N N . LYS A 1 96 ? -8.633 22.109 8.289 1 98.75 96 LYS A N 1
ATOM 768 C CA . LYS A 1 96 ? -10.086 22.312 8.312 1 98.75 96 LYS A CA 1
ATOM 769 C C . LYS A 1 96 ? -10.742 21.625 7.121 1 98.75 96 LYS A C 1
ATOM 771 O O . LYS A 1 96 ? -10.383 21.875 5.973 1 98.75 96 LYS A O 1
ATOM 776 N N . VAL A 1 97 ? -11.672 20.766 7.426 1 98.69 97 VAL A N 1
ATOM 777 C CA . VAL A 1 97 ? -12.398 20.047 6.379 1 98.69 97 VAL A CA 1
ATOM 778 C C . VAL A 1 97 ? -13.766 20.688 6.164 1 98.69 97 VAL A C 1
ATOM 780 O O . VAL A 1 97 ? -14.617 20.688 7.059 1 98.69 97 VAL A O 1
ATOM 783 N N . PHE A 1 98 ? -13.961 21.219 4.992 1 98.31 98 PHE A N 1
ATOM 784 C CA . PHE A 1 98 ? -15.219 21.875 4.668 1 98.31 98 PHE A CA 1
ATOM 785 C C . PHE A 1 98 ? -16.188 20.906 3.98 1 98.31 98 PHE A C 1
ATOM 787 O O . PHE A 1 98 ? -17.391 20.969 4.195 1 98.31 98 PHE A O 1
ATOM 794 N N . LYS A 1 99 ? -15.625 20.078 3.141 1 97.38 99 LYS A N 1
ATOM 795 C CA . LYS A 1 99 ? -16.359 19.094 2.369 1 97.38 99 LYS A CA 1
ATOM 796 C C . LYS A 1 99 ? -15.547 17.812 2.197 1 97.38 99 LYS A C 1
ATOM 798 O O . LYS A 1 99 ? -14.328 17.875 2.033 1 97.38 99 LYS A O 1
ATOM 803 N N . GLN A 1 100 ? -16.25 16.703 2.254 1 97.06 100 GLN A N 1
ATOM 804 C CA . GLN A 1 100 ? -15.562 15.445 1.976 1 97.06 100 GLN A CA 1
ATOM 805 C C . GLN A 1 100 ? -15.039 15.414 0.541 1 97.06 100 GLN A C 1
ATOM 807 O O . GLN A 1 100 ? -15.742 15.82 -0.389 1 97.06 100 GLN A O 1
ATOM 812 N N . LEU A 1 101 ? -13.805 14.992 0.375 1 98.31 101 LEU A N 1
ATOM 813 C CA . LEU A 1 101 ? -13.281 14.797 -0.971 1 98.31 101 LEU A CA 1
ATOM 814 C C . LEU A 1 101 ? -14.039 13.688 -1.691 1 98.31 101 LEU A C 1
ATOM 816 O O . LEU A 1 101 ? -14.438 12.695 -1.072 1 98.31 101 LEU A O 1
ATOM 820 N N . PRO A 1 102 ? -14.258 13.938 -3.031 1 98.12 102 PRO A N 1
ATOM 821 C CA . PRO A 1 102 ? -14.734 12.773 -3.779 1 98.12 102 PRO A CA 1
ATOM 822 C C . PRO A 1 102 ? -13.75 11.609 -3.742 1 98.12 102 PRO A C 1
ATOM 824 O O . PRO A 1 102 ? -12.547 11.812 -3.523 1 98.12 102 PRO A O 1
ATOM 827 N N . THR A 1 103 ? -14.234 10.398 -3.928 1 98.38 103 THR A N 1
ATOM 828 C CA . THR A 1 103 ? -13.414 9.203 -3.781 1 98.38 103 THR A CA 1
ATOM 829 C C . THR A 1 103 ? -12.398 9.102 -4.918 1 98.38 103 THR A C 1
ATOM 831 O O . THR A 1 103 ? -11.453 8.32 -4.84 1 98.38 103 THR A O 1
ATOM 834 N N . SER A 1 104 ? -12.586 9.828 -5.961 1 98.31 104 SER A N 1
ATOM 835 C CA . SER A 1 104 ? -11.664 9.977 -7.086 1 98.31 104 SER A CA 1
ATOM 836 C C . SER A 1 104 ? -11.742 11.375 -7.688 1 98.31 104 SER A C 1
ATOM 838 O O . SER A 1 104 ? -12.812 11.992 -7.688 1 98.31 104 SER A O 1
ATOM 840 N N . SER A 1 105 ? -10.625 11.883 -8.188 1 98.31 105 SER A N 1
ATOM 841 C CA . SER A 1 105 ? -10.641 13.18 -8.852 1 98.31 105 SER A CA 1
ATOM 842 C C . SER A 1 105 ? -10.914 13.031 -10.352 1 98.31 105 SER A C 1
ATOM 844 O O . SER A 1 105 ? -10.906 14.016 -11.086 1 98.31 105 SER A O 1
ATOM 846 N N . GLU A 1 106 ? -11.055 11.797 -10.773 1 96.69 106 GLU A N 1
ATOM 847 C CA . GLU A 1 106 ? -11.289 11.562 -12.195 1 96.69 106 GLU A CA 1
ATOM 848 C C . GLU A 1 106 ? -12.453 12.398 -12.711 1 96.69 106 GLU A C 1
ATOM 850 O O . GLU A 1 106 ? -13.516 12.445 -12.086 1 96.69 106 GLU A O 1
ATOM 855 N N . GLY A 1 107 ? -12.234 13.008 -13.867 1 96.31 107 GLY A N 1
ATOM 856 C CA . GLY A 1 107 ? -13.273 13.812 -14.5 1 96.31 107 GLY A CA 1
ATOM 857 C C . GLY A 1 107 ? -13.414 15.195 -13.898 1 96.31 107 GLY A C 1
ATOM 858 O O . GLY A 1 107 ? -14.273 15.977 -14.312 1 96.31 107 GLY A O 1
ATOM 859 N N . ARG A 1 108 ? -12.594 15.531 -12.875 1 97.25 108 ARG A N 1
ATOM 860 C CA . ARG A 1 108 ? -12.617 16.828 -12.227 1 97.25 108 ARG A CA 1
ATOM 861 C C . ARG A 1 108 ? -11.227 17.469 -12.211 1 97.25 108 ARG A C 1
ATOM 863 O O . ARG A 1 108 ? -10.227 16.781 -12.469 1 97.25 108 ARG A O 1
ATOM 870 N N . LYS A 1 109 ? -11.242 18.703 -12.016 1 98.38 109 LYS A N 1
ATOM 871 C CA . LYS A 1 109 ? -9.984 19.453 -11.969 1 98.38 109 LYS A CA 1
ATOM 872 C C . LYS A 1 109 ? -9.75 20.062 -10.594 1 98.38 109 LYS A C 1
ATOM 874 O O . LYS A 1 109 ? -10.359 21.078 -10.25 1 98.38 109 LYS A O 1
ATOM 879 N N . PHE A 1 110 ? -8.883 19.469 -9.859 1 98.81 110 PHE A N 1
ATOM 880 C CA . PHE A 1 110 ? -8.539 19.969 -8.531 1 98.81 110 PHE A CA 1
ATOM 881 C C . PHE A 1 110 ? -7.156 20.609 -8.539 1 98.81 110 PHE A C 1
ATOM 883 O O . PHE A 1 110 ? -6.293 20.234 -9.328 1 98.81 110 PHE A O 1
ATOM 890 N N . GLU A 1 111 ? -6.926 21.562 -7.707 1 98.81 111 GLU A N 1
ATOM 891 C CA . GLU A 1 111 ? -5.621 22.203 -7.539 1 98.81 111 GLU A CA 1
ATOM 892 C C . GLU A 1 111 ? -5.422 22.672 -6.102 1 98.81 111 GLU A C 1
ATOM 894 O O . GLU A 1 111 ? -6.383 22.797 -5.34 1 98.81 111 GLU A O 1
ATOM 899 N N . ILE A 1 112 ? -4.23 22.859 -5.715 1 98.56 112 ILE A N 1
ATOM 900 C CA . ILE A 1 112 ? -3.844 23.516 -4.461 1 98.56 112 ILE A CA 1
ATOM 901 C C . ILE A 1 112 ? -3.545 24.984 -4.715 1 98.56 112 ILE A C 1
ATOM 903 O O . ILE A 1 112 ? -2.793 25.328 -5.633 1 98.56 112 ILE A O 1
ATOM 907 N N . ARG A 1 113 ? -4.145 25.828 -3.984 1 98.69 113 ARG A N 1
ATOM 908 C CA . ARG A 1 113 ? -3.814 27.25 -3.926 1 98.69 113 ARG A CA 1
ATOM 909 C C . ARG A 1 113 ? -3.18 27.609 -2.588 1 98.69 113 ARG A C 1
ATOM 911 O O . ARG A 1 113 ? -3.836 27.547 -1.546 1 98.69 113 ARG A O 1
ATOM 918 N N . GLN A 1 114 ? -1.95 27.953 -2.697 1 97.69 114 GLN A N 1
ATOM 919 C CA . GLN A 1 114 ? -1.185 28.203 -1.479 1 97.69 114 GLN A CA 1
ATOM 920 C C . GLN A 1 114 ? -0.866 29.688 -1.312 1 97.69 114 GLN A C 1
ATOM 922 O O . GLN A 1 114 ? -0.459 30.344 -2.268 1 97.69 114 GLN A O 1
ATOM 927 N N . THR A 1 115 ? -1.073 30.188 -0.14 1 98.19 115 THR A N 1
ATOM 928 C CA . THR A 1 115 ? -0.837 31.594 0.198 1 98.19 115 THR A CA 1
ATOM 929 C C . THR A 1 115 ? 0.036 31.703 1.444 1 98.19 115 THR A C 1
ATOM 931 O O . THR A 1 115 ? -0.14 30.953 2.404 1 98.19 115 THR A O 1
ATOM 934 N N . VAL A 1 116 ? 0.934 32.625 1.421 1 97.5 116 VAL A N 1
ATOM 935 C CA . VAL A 1 116 ? 1.724 32.938 2.609 1 97.5 116 VAL A CA 1
ATOM 936 C C . VAL A 1 116 ? 0.872 33.688 3.609 1 97.5 116 VAL A C 1
ATOM 938 O O . VAL A 1 116 ? 0.286 34.719 3.266 1 97.5 116 VAL A O 1
ATOM 941 N N . THR A 1 117 ? 0.798 33.188 4.789 1 97.38 117 THR A N 1
ATOM 942 C CA . THR A 1 117 ? -0.038 33.844 5.789 1 97.38 117 THR A CA 1
ATOM 943 C C . THR A 1 117 ? 0.82 34.5 6.867 1 97.38 117 THR A C 1
ATOM 945 O O . THR A 1 117 ? 0.317 35.281 7.688 1 97.38 117 THR A O 1
ATOM 948 N N . GLY A 1 118 ? 2.137 34.188 6.879 1 96.5 118 GLY A N 1
ATOM 949 C CA . GLY A 1 118 ? 3.047 34.844 7.824 1 96.5 118 GLY A CA 1
ATOM 950 C C . GLY A 1 118 ? 4.488 34.406 7.637 1 96.5 118 GLY A C 1
ATOM 951 O O . GLY A 1 118 ? 4.766 33.25 7.312 1 96.5 118 GLY A O 1
ATOM 952 N N . VAL A 1 119 ? 5.387 35.312 7.816 1 97 119 VAL A N 1
ATOM 953 C CA . VAL A 1 119 ? 6.82 35.062 7.879 1 97 119 VAL A CA 1
ATOM 954 C C . VAL A 1 119 ? 7.41 35.719 9.133 1 97 119 VAL A C 1
ATOM 956 O O . VAL A 1 119 ? 7.309 36.906 9.312 1 97 119 VAL A O 1
ATOM 959 N N . TRP A 1 120 ? 8.031 34.875 9.961 1 96.62 120 TRP A N 1
ATOM 960 C CA . TRP A 1 120 ? 8.414 35.375 11.281 1 96.62 120 TRP A CA 1
ATOM 961 C C . TRP A 1 120 ? 9.891 35.125 11.547 1 96.62 120 TRP A C 1
ATOM 963 O O . TRP A 1 120 ? 10.406 34.031 11.289 1 96.62 120 TRP A O 1
ATOM 973 N N . ASP A 1 121 ? 10.508 36.094 12.055 1 96.75 121 ASP A N 1
ATOM 974 C CA . ASP A 1 121 ? 11.906 36.031 12.484 1 96.75 121 ASP A CA 1
ATOM 975 C C . ASP A 1 121 ? 12.008 35.688 13.969 1 96.75 121 ASP A C 1
ATOM 977 O O . ASP A 1 121 ? 11.75 36.531 14.82 1 96.75 121 ASP A O 1
ATOM 981 N N . LYS A 1 122 ? 12.453 34.5 14.227 1 95.69 122 LYS A N 1
ATOM 982 C CA . LYS A 1 122 ? 12.539 34.031 15.609 1 95.69 122 LYS A CA 1
ATOM 983 C C . LYS A 1 122 ? 13.953 34.219 16.156 1 95.69 122 LYS A C 1
ATOM 985 O O . LYS A 1 122 ? 14.297 33.625 17.188 1 95.69 122 LYS A O 1
ATOM 990 N N . GLY A 1 123 ? 14.734 34.969 15.422 1 96.5 123 GLY A N 1
ATOM 991 C CA . GLY A 1 123 ? 16.094 35.219 15.852 1 96.5 123 GLY A CA 1
ATOM 992 C C . GLY A 1 123 ? 17.031 34.062 15.594 1 96.5 123 GLY A C 1
ATOM 993 O O . GLY A 1 123 ? 17.016 33.469 14.508 1 96.5 123 GLY A O 1
ATOM 994 N N . LYS A 1 124 ? 17.922 33.781 16.578 1 95.94 124 LYS A N 1
ATOM 995 C CA . LYS A 1 124 ? 18.984 32.781 16.453 1 95.94 124 LYS A CA 1
ATOM 996 C C . LYS A 1 124 ? 18.406 31.422 16.125 1 95.94 124 LYS A C 1
ATOM 998 O O . LYS A 1 124 ? 18.969 30.688 15.297 1 95.94 124 LYS A O 1
ATOM 1003 N N . PRO A 1 125 ? 17.25 31.094 16.672 1 95.38 125 PRO A N 1
ATOM 1004 C CA . PRO A 1 125 ? 16.734 29.766 16.375 1 95.38 125 PRO A CA 1
ATOM 1005 C C . PRO A 1 125 ? 16.359 29.594 14.906 1 95.38 125 PRO A C 1
ATOM 1007 O O . PRO A 1 125 ? 16.531 28.5 14.352 1 95.38 125 PRO A O 1
ATOM 1010 N N . GLY A 1 126 ? 15.797 30.688 14.297 1 96.94 126 GLY A N 1
ATOM 1011 C CA . GLY A 1 126 ? 15.461 30.578 12.891 1 96.94 126 GLY A CA 1
ATOM 1012 C C . GLY A 1 126 ? 14.242 31.391 12.5 1 96.94 126 GLY A C 1
ATOM 1013 O O . GLY A 1 126 ? 14.039 32.5 13.031 1 96.94 126 GLY A O 1
ATOM 1014 N N . SER A 1 127 ? 13.594 30.953 11.469 1 96.62 127 SER A N 1
ATOM 1015 C CA . SER A 1 127 ? 12.422 31.641 10.938 1 96.62 127 SER A CA 1
ATOM 1016 C C . SER A 1 127 ? 11.25 30.672 10.75 1 96.62 127 SER A C 1
ATOM 1018 O O . SER A 1 127 ? 11.453 29.484 10.555 1 96.62 127 SER A O 1
ATOM 1020 N N . VAL A 1 128 ? 10.109 31.188 10.898 1 96.38 128 VAL A N 1
ATOM 1021 C CA . VAL A 1 128 ? 8.891 30.422 10.625 1 96.38 128 VAL A CA 1
ATOM 1022 C C . VAL A 1 128 ? 8.188 30.984 9.391 1 96.38 128 VAL A C 1
ATOM 1024 O O . VAL A 1 128 ? 8.039 32.219 9.258 1 96.38 128 VAL A O 1
ATOM 1027 N N . VAL A 1 129 ? 7.84 30.188 8.477 1 96 129 VAL A N 1
ATOM 1028 C CA . VAL A 1 129 ? 6.98 30.562 7.359 1 96 129 VAL A CA 1
ATOM 1029 C C . VAL A 1 129 ? 5.637 29.844 7.484 1 96 129 VAL A C 1
ATOM 1031 O O . VAL A 1 129 ? 5.586 28.609 7.516 1 96 129 VAL A O 1
ATOM 1034 N N . ASP A 1 130 ? 4.57 30.625 7.621 1 96.88 130 ASP A N 1
ATOM 1035 C CA . ASP A 1 130 ? 3.201 30.109 7.668 1 96.88 130 ASP A CA 1
ATOM 1036 C C . ASP A 1 130 ? 2.531 30.203 6.301 1 96.88 130 ASP A C 1
ATOM 1038 O O . ASP A 1 130 ? 2.57 31.25 5.656 1 96.88 130 ASP A O 1
ATOM 1042 N N . THR A 1 131 ? 1.964 29.125 5.879 1 97.44 131 THR A N 1
ATOM 1043 C CA . THR A 1 131 ? 1.226 29.094 4.621 1 97.44 131 THR A CA 1
ATOM 1044 C C . THR A 1 131 ? -0.135 28.438 4.805 1 97.44 131 THR A C 1
ATOM 1046 O O . THR A 1 131 ? -0.331 27.656 5.738 1 97.44 131 THR A O 1
ATOM 1049 N N . ARG A 1 132 ? -1.066 28.828 3.965 1 98.56 132 ARG A N 1
ATOM 1050 C CA . ARG A 1 132 ? -2.352 28.156 3.824 1 98.56 132 ARG A CA 1
ATOM 1051 C C . ARG A 1 132 ? -2.477 27.5 2.455 1 98.56 132 ARG A C 1
ATOM 1053 O O . ARG A 1 132 ? -2.285 28.156 1.427 1 98.56 132 ARG A O 1
ATOM 1060 N N . SER A 1 133 ? -2.715 26.219 2.432 1 98.62 133 SER A N 1
ATOM 1061 C CA . SER A 1 133 ? -3 25.469 1.214 1 98.62 133 SER A CA 1
ATOM 1062 C C . SER A 1 133 ? -4.473 25.078 1.134 1 98.62 133 SER A C 1
ATOM 1064 O O . SER A 1 133 ? -4.969 24.328 1.978 1 98.62 133 SER A O 1
ATOM 1066 N N . ASP A 1 134 ? -5.156 25.594 0.141 1 98.81 134 ASP A N 1
ATOM 1067 C CA . ASP A 1 134 ? -6.543 25.234 -0.118 1 98.81 134 ASP A CA 1
ATOM 1068 C C . ASP A 1 134 ? -6.641 24.188 -1.227 1 98.81 134 ASP A C 1
ATOM 1070 O O . ASP A 1 134 ? -6.008 24.328 -2.275 1 98.81 134 ASP A O 1
ATOM 1074 N N . ILE A 1 135 ? -7.359 23.109 -0.943 1 98.88 135 ILE A N 1
ATOM 1075 C CA . ILE A 1 135 ? -7.727 22.156 -1.992 1 98.88 135 ILE A CA 1
ATOM 1076 C C . ILE A 1 135 ? -9 22.641 -2.691 1 98.88 135 ILE A C 1
ATOM 1078 O O . ILE A 1 135 ? -10.078 22.656 -2.086 1 98.88 135 ILE A O 1
ATOM 1082 N N . VAL A 1 136 ? -8.852 22.938 -3.949 1 98.81 136 VAL A N 1
ATOM 1083 C CA . VAL A 1 136 ? -9.906 23.672 -4.633 1 98.81 136 VAL A CA 1
ATOM 1084 C C . VAL A 1 136 ? -10.359 22.906 -5.871 1 98.81 136 VAL A C 1
ATOM 1086 O O . VAL A 1 136 ? -9.531 22.391 -6.629 1 98.81 136 VAL A O 1
ATOM 1089 N N . ASP A 1 137 ? -11.633 22.703 -6.062 1 98.44 137 ASP A N 1
ATOM 1090 C CA . ASP A 1 137 ? -12.164 22.375 -7.383 1 98.44 137 ASP A CA 1
ATOM 1091 C C . ASP A 1 137 ? -12.039 23.562 -8.336 1 98.44 137 ASP A C 1
ATOM 1093 O O . ASP A 1 137 ? -12.75 24.562 -8.188 1 98.44 137 ASP A O 1
ATOM 1097 N N . ALA A 1 138 ? -11.18 23.453 -9.289 1 97.88 138 ALA A N 1
ATOM 1098 C CA . ALA A 1 138 ? -10.812 24.578 -10.125 1 97.88 138 ALA A CA 1
ATOM 1099 C C . ALA A 1 138 ? -11.969 25 -11.023 1 97.88 138 ALA A C 1
ATOM 1101 O O . ALA A 1 138 ? -11.984 26.125 -11.555 1 97.88 138 ALA A O 1
ATOM 1102 N N . THR A 1 139 ? -12.898 24.141 -11.273 1 97.25 139 THR A N 1
ATOM 1103 C CA . THR A 1 139 ? -14 24.422 -12.18 1 97.25 139 THR A CA 1
ATOM 1104 C C . THR A 1 139 ? -14.969 25.422 -11.555 1 97.25 139 THR A C 1
ATOM 1106 O O . THR A 1 139 ? -15.594 26.219 -12.266 1 97.25 139 THR A O 1
ATOM 1109 N N . ASN A 1 140 ? -15.117 25.453 -10.234 1 96.56 140 ASN A N 1
ATOM 1110 C CA . ASN A 1 140 ? -16.109 26.328 -9.617 1 96.56 140 ASN A CA 1
ATOM 1111 C C . ASN A 1 140 ? -15.531 27.094 -8.445 1 96.56 140 ASN A C 1
ATOM 1113 O O . ASN A 1 140 ? -16.219 27.891 -7.812 1 96.56 140 ASN A O 1
ATOM 1117 N N . GLY A 1 141 ? -14.344 26.781 -8.031 1 97.19 141 GLY A N 1
ATOM 1118 C CA . GLY A 1 141 ? -13.672 27.531 -6.98 1 97.19 141 GLY A CA 1
ATOM 1119 C C . GLY A 1 141 ? -14 27.031 -5.586 1 97.19 141 GLY A C 1
ATOM 1120 O O . GLY A 1 141 ? -13.531 27.578 -4.594 1 97.19 141 GLY A O 1
ATOM 1121 N N . GLU A 1 142 ? -14.742 25.938 -5.52 1 98.06 142 GLU A N 1
ATOM 1122 C CA . GLU A 1 142 ? -15.133 25.391 -4.219 1 98.06 142 GLU A CA 1
ATOM 1123 C C . GLU A 1 142 ? -13.922 24.828 -3.471 1 98.06 142 GLU A C 1
ATOM 1125 O O . GLU A 1 142 ? -13.125 24.094 -4.039 1 98.06 142 GLU A O 1
ATOM 1130 N N . ILE A 1 143 ? -13.812 25.234 -2.209 1 98.75 143 ILE A N 1
ATOM 1131 C CA . ILE A 1 143 ? -12.734 24.766 -1.347 1 98.75 143 ILE A CA 1
ATOM 1132 C C . ILE A 1 143 ? -13.211 23.547 -0.553 1 98.75 143 ILE A C 1
ATOM 1134 O O . ILE A 1 143 ? -14.258 23.594 0.097 1 98.75 143 ILE A O 1
ATOM 1138 N N . TYR A 1 144 ? -12.484 22.484 -0.588 1 98.75 144 TYR A N 1
ATOM 1139 C CA . TYR A 1 144 ? -12.852 21.25 0.103 1 98.75 144 TYR A CA 1
ATOM 1140 C C . TYR A 1 144 ? -12.156 21.156 1.458 1 98.75 144 TYR A C 1
ATOM 1142 O O . TYR A 1 144 ? -12.742 20.672 2.43 1 98.75 144 TYR A O 1
ATOM 1150 N N . ALA A 1 145 ? -10.984 21.609 1.56 1 98.81 145 ALA A N 1
ATOM 1151 C CA . ALA A 1 145 ? -10.203 21.625 2.793 1 98.81 145 ALA A CA 1
ATOM 1152 C C . ALA A 1 145 ? -9.133 22.719 2.758 1 98.81 145 ALA A C 1
ATOM 1154 O O . ALA A 1 145 ? -8.703 23.125 1.681 1 98.81 145 ALA A O 1
ATOM 1155 N N . SER A 1 146 ? -8.805 23.203 3.869 1 98.88 146 SER A N 1
ATOM 1156 C CA . SER A 1 146 ? -7.699 24.156 4.055 1 98.88 146 SER A CA 1
ATOM 1157 C C . SER A 1 146 ? -6.684 23.625 5.062 1 98.88 146 SER A C 1
ATOM 1159 O O . SER A 1 146 ? -7.059 23.125 6.125 1 98.88 146 SER A O 1
ATOM 1161 N N . ILE A 1 147 ? -5.449 23.688 4.684 1 98.69 147 ILE A N 1
ATOM 1162 C CA . ILE A 1 147 ? -4.379 23.234 5.562 1 98.69 147 ILE A CA 1
ATOM 1163 C C . ILE A 1 147 ? -3.428 24.391 5.863 1 98.69 147 ILE A C 1
ATOM 1165 O O . ILE A 1 147 ? -2.807 24.938 4.957 1 98.69 147 ILE A O 1
ATOM 1169 N N . ASP A 1 148 ? -3.369 24.766 7.094 1 98.31 148 ASP A N 1
ATOM 1170 C CA . ASP A 1 148 ? -2.354 25.719 7.555 1 98.31 148 ASP A CA 1
ATOM 1171 C C . ASP A 1 148 ? -1.093 24.984 8.008 1 98.31 148 ASP A C 1
ATOM 1173 O O . ASP A 1 148 ? -1.168 24.031 8.789 1 98.31 148 ASP A O 1
ATOM 1177 N N . SER A 1 149 ? -0.037 25.422 7.48 1 97.88 149 SER A N 1
ATOM 1178 C CA . SER A 1 149 ? 1.251 24.812 7.781 1 97.88 149 SER A CA 1
ATOM 1179 C C . SER A 1 149 ? 2.244 25.828 8.312 1 97.88 149 SER A C 1
ATOM 1181 O O . SER A 1 149 ? 2.287 26.969 7.832 1 97.88 149 SER A O 1
ATOM 1183 N N . SER A 1 150 ? 2.951 25.469 9.32 1 96.88 150 SER A N 1
ATOM 1184 C CA . SER A 1 150 ? 4.094 26.234 9.805 1 96.88 150 SER A CA 1
ATOM 1185 C C . SER A 1 150 ? 5.402 25.484 9.578 1 96.88 150 SER A C 1
ATOM 1187 O O . SER A 1 150 ? 5.578 24.359 10.078 1 96.88 150 SER A O 1
ATOM 1189 N N . SER A 1 151 ? 6.227 26.047 8.859 1 95.88 151 SER A N 1
ATOM 1190 C CA . SER A 1 151 ? 7.551 25.5 8.594 1 95.88 151 SER A CA 1
ATOM 1191 C C . SER A 1 151 ? 8.633 26.281 9.32 1 95.88 151 SER A C 1
ATOM 1193 O O . SER A 1 151 ? 8.625 27.516 9.312 1 95.88 151 SER A O 1
ATOM 1195 N N . PHE A 1 152 ? 9.492 25.594 9.906 1 95 152 PHE A N 1
ATOM 1196 C CA . PHE A 1 152 ? 10.562 26.219 10.664 1 95 152 PHE A CA 1
ATOM 1197 C C . PHE A 1 152 ? 11.898 26.078 9.938 1 95 152 PHE A C 1
ATOM 1199 O O . PHE A 1 152 ? 12.383 24.953 9.742 1 95 152 PHE A O 1
ATOM 1206 N N . PHE A 1 153 ? 12.469 27.141 9.57 1 94.88 153 PHE A N 1
ATOM 1207 C CA . PHE A 1 153 ? 13.789 27.188 8.953 1 94.88 153 PHE A CA 1
ATOM 1208 C C . PHE A 1 153 ? 14.875 27.391 10.008 1 94.88 153 PHE A C 1
ATOM 1210 O O . PHE A 1 153 ? 15.102 28.516 10.461 1 94.88 153 PHE A O 1
ATOM 1217 N N . VAL A 1 154 ? 15.531 26.359 10.273 1 94 154 VAL A N 1
ATOM 1218 C CA . VAL A 1 154 ? 16.406 26.266 11.438 1 94 154 VAL A CA 1
ATOM 1219 C C . VAL A 1 154 ? 17.625 27.156 11.227 1 94 154 VAL A C 1
ATOM 1221 O O . VAL A 1 154 ? 18.312 27.062 10.203 1 94 154 VAL A O 1
ATOM 1224 N N . GLY A 1 155 ? 17.906 27.969 12.172 1 95.5 155 GLY A N 1
ATOM 1225 C CA . GLY A 1 155 ? 19.109 28.781 12.203 1 95.5 155 GLY A CA 1
ATOM 1226 C C . GLY A 1 155 ? 19.094 29.891 11.18 1 95.5 155 GLY A C 1
ATOM 1227 O O . GLY A 1 155 ? 20.141 30.469 10.883 1 95.5 155 GLY A O 1
ATOM 1228 N N . GLN A 1 156 ? 17.969 30.141 10.656 1 96.44 156 GLN A N 1
ATOM 1229 C CA . GLN A 1 156 ? 17.906 31.094 9.555 1 96.44 156 GLN A CA 1
ATOM 1230 C C . GLN A 1 156 ? 17.078 32.312 9.922 1 96.44 156 GLN A C 1
ATOM 1232 O O . GLN A 1 156 ? 16.234 32.75 9.141 1 96.44 156 GLN A O 1
ATOM 1237 N N . GLY A 1 157 ? 17.344 32.75 11.102 1 96.5 157 GLY A N 1
ATOM 1238 C CA . GLY A 1 157 ? 16.703 33.969 11.562 1 96.5 157 GLY A CA 1
ATOM 1239 C C . GLY A 1 157 ? 17.672 35.125 11.734 1 96.5 157 GLY A C 1
ATOM 1240 O O . GLY A 1 157 ? 18.75 35.156 11.109 1 96.5 157 GLY A O 1
ATOM 1241 N N . GLY A 1 158 ? 17.219 36.188 12.359 1 96 158 GLY A N 1
ATOM 1242 C CA . GLY A 1 158 ? 18.062 37.344 12.617 1 96 158 GLY A CA 1
ATOM 1243 C C . GLY A 1 158 ? 18.109 38.312 11.445 1 96 158 GLY A C 1
ATOM 1244 O O . GLY A 1 158 ? 19.109 39 11.258 1 96 158 GLY A O 1
ATOM 1245 N N . TRP A 1 159 ? 17.203 38.281 10.617 1 95.38 159 TRP A N 1
ATOM 1246 C CA . TRP A 1 159 ? 17.203 39.125 9.43 1 95.38 159 TRP A CA 1
ATOM 1247 C C . TRP A 1 159 ? 16.422 40.438 9.68 1 95.38 159 TRP A C 1
ATOM 1249 O O . TRP A 1 159 ? 16.25 41.25 8.773 1 95.38 159 TRP A O 1
ATOM 1259 N N . GLY A 1 160 ? 15.883 40.594 10.922 1 94.75 160 GLY A N 1
ATOM 1260 C CA . GLY A 1 160 ? 15.227 41.844 11.305 1 94.75 160 GLY A CA 1
ATOM 1261 C C . GLY A 1 160 ? 13.742 41.844 11 1 94.75 160 GLY A C 1
ATOM 1262 O O . GLY A 1 160 ? 13.117 42.906 10.984 1 94.75 160 GLY A O 1
ATOM 1263 N N . GLY A 1 161 ? 13.141 40.656 10.75 1 94.5 161 GLY A N 1
ATOM 1264 C CA . GLY A 1 161 ? 11.711 40.562 10.516 1 94.5 161 GLY A CA 1
ATOM 1265 C C . GLY A 1 161 ? 10.891 40.531 11.797 1 94.5 161 GLY A C 1
ATOM 1266 O O . GLY A 1 161 ? 11.453 40.562 12.898 1 94.5 161 GLY A O 1
ATOM 1267 N N . PRO A 1 162 ? 9.562 40.594 11.578 1 95.62 162 PRO A N 1
ATOM 1268 C CA . PRO A 1 162 ? 8.695 40.531 12.766 1 95.62 162 PRO A CA 1
ATOM 1269 C C . PRO A 1 162 ? 8.789 39.188 13.5 1 95.62 162 PRO A C 1
ATOM 1271 O O . PRO A 1 162 ? 9.008 38.156 12.875 1 95.62 162 PRO A O 1
ATOM 1274 N N . LYS A 1 163 ? 8.57 39.219 14.727 1 93.38 163 LYS A N 1
ATOM 1275 C CA . LYS A 1 163 ? 8.648 38.031 15.562 1 93.38 163 LYS A CA 1
ATOM 1276 C C . LYS A 1 163 ? 7.398 37.156 15.406 1 93.38 163 LYS A C 1
ATOM 1278 O O . LYS A 1 163 ? 7.461 35.938 15.539 1 93.38 163 LYS A O 1
ATOM 1283 N N . GLY A 1 164 ? 6.273 37.781 14.961 1 91.5 164 GLY A N 1
ATOM 1284 C CA . GLY A 1 164 ? 5.02 37.062 14.805 1 91.5 164 GLY A CA 1
ATOM 1285 C C . GLY A 1 164 ? 4.273 36.844 16.109 1 91.5 164 GLY A C 1
ATOM 1286 O O . GLY A 1 164 ? 4.828 37.094 17.188 1 91.5 164 GLY A O 1
ATOM 1287 N N . PRO A 1 165 ? 3.018 36.531 16.016 1 88.19 165 PRO A N 1
ATOM 1288 C CA . PRO A 1 165 ? 2.213 36.25 17.203 1 88.19 165 PRO A CA 1
ATOM 1289 C C . PRO A 1 165 ? 2.594 34.969 17.906 1 88.19 165 PRO A C 1
ATOM 1291 O O . PRO A 1 165 ? 3.287 34.125 17.328 1 88.19 165 PRO A O 1
ATOM 1294 N N . SER A 1 166 ? 2.246 34.875 19.172 1 85.62 166 SER A N 1
ATOM 1295 C CA . SER A 1 166 ? 2.344 33.594 19.844 1 85.62 166 SER A CA 1
ATOM 1296 C C . SER A 1 166 ? 1.281 32.625 19.328 1 85.62 166 SER A C 1
ATOM 1298 O O . SER A 1 166 ? 0.145 33.031 19.062 1 85.62 166 SER A O 1
ATOM 1300 N N . ASN A 1 167 ? 1.614 31.359 19.078 1 84.19 167 ASN A N 1
ATOM 1301 C CA . ASN A 1 167 ? 0.65 30.344 18.672 1 84.19 167 ASN A CA 1
ATOM 1302 C C . ASN A 1 167 ? -0.283 29.969 19.828 1 84.19 167 ASN A C 1
ATOM 1304 O O . ASN A 1 167 ? 0.135 29.922 20.984 1 84.19 167 ASN A O 1
ATOM 1308 N N . PRO A 1 168 ? -1.547 29.797 19.438 1 88.75 168 PRO A N 1
ATOM 1309 C CA . PRO A 1 168 ? -2.434 29.266 20.469 1 88.75 168 PRO A CA 1
ATOM 1310 C C . PRO A 1 168 ? -1.905 27.984 21.109 1 88.75 168 PRO A C 1
ATOM 1312 O O . PRO A 1 168 ? -1.312 27.156 20.406 1 88.75 168 PRO A O 1
ATOM 1315 N N . ALA A 1 169 ? -2.088 27.859 22.422 1 93.75 169 ALA A N 1
ATOM 1316 C CA . ALA A 1 169 ? -1.649 26.688 23.156 1 93.75 169 ALA A CA 1
ATOM 1317 C C . ALA A 1 169 ? -2.836 25.797 23.547 1 93.75 169 ALA A C 1
ATOM 1319 O O . ALA A 1 169 ? -3.887 26.312 23.938 1 93.75 169 ALA A O 1
ATOM 1320 N N . PHE A 1 170 ? -2.711 24.547 23.375 1 96.5 170 PHE A N 1
ATOM 1321 C CA . PHE A 1 170 ? -3.693 23.547 23.781 1 96.5 170 PHE A CA 1
ATOM 1322 C C . PHE A 1 170 ? -3.057 22.484 24.672 1 96.5 170 PHE A C 1
ATOM 1324 O O . PHE A 1 170 ? -2.957 21.312 24.297 1 96.5 170 PHE A O 1
ATOM 1331 N N . PRO A 1 171 ? -2.672 22.844 25.891 1 95.62 171 PRO A N 1
ATOM 1332 C CA . PRO A 1 171 ? -2.027 21.875 26.781 1 95.62 171 PRO A CA 1
ATOM 1333 C C . PRO A 1 171 ? -2.982 20.797 27.266 1 95.62 171 PRO A C 1
ATOM 1335 O O . PRO A 1 171 ? -4.172 21.047 27.469 1 95.62 171 PRO A O 1
ATOM 1338 N N . PRO A 1 172 ? -2.471 19.594 27.469 1 96.38 172 PRO A N 1
ATOM 1339 C CA . PRO A 1 172 ? -3.291 18.578 28.125 1 96.38 172 PRO A CA 1
ATOM 1340 C C . PRO A 1 172 ? -3.818 19.047 29.484 1 96.38 172 PRO A C 1
ATOM 1342 O O . PRO A 1 172 ? -3.117 19.75 30.219 1 96.38 172 PRO A O 1
ATOM 1345 N N . PRO A 1 173 ? -5.043 18.641 29.781 1 95.75 173 PRO A N 1
ATOM 1346 C CA . PRO A 1 173 ? -5.566 19.016 31.094 1 95.75 173 PRO A CA 1
ATOM 1347 C C . PRO A 1 173 ? -4.793 18.375 32.25 1 95.75 173 PRO A C 1
ATOM 1349 O O . PRO A 1 173 ? -4.363 17.219 32.125 1 95.75 173 PRO A O 1
ATOM 1352 N N . LYS A 1 174 ? -4.613 19.078 33.312 1 93.88 174 LYS A N 1
ATOM 1353 C CA . LYS A 1 174 ? -3.889 18.594 34.469 1 93.88 174 LYS A CA 1
ATOM 1354 C C . LYS A 1 174 ? -4.805 17.781 35.375 1 93.88 174 LYS A C 1
ATOM 1356 O O . LYS A 1 174 ? -5.941 18.188 35.625 1 93.88 174 LYS A O 1
ATOM 1361 N N . GLY A 1 175 ? -4.309 16.672 35.812 1 93.38 175 GLY A N 1
ATOM 1362 C CA . GLY A 1 175 ? -4.988 15.883 36.844 1 93.38 175 GLY A CA 1
ATOM 1363 C C . GLY A 1 175 ? -6.203 15.141 36.312 1 93.38 175 GLY A C 1
ATOM 1364 O O . GLY A 1 175 ? -6.98 14.578 37.062 1 93.38 175 GLY A O 1
ATOM 1365 N N . LYS A 1 176 ? -6.477 15.203 35.062 1 95.75 176 LYS A N 1
ATOM 1366 C CA . LYS A 1 176 ? -7.617 14.5 34.5 1 95.75 176 LYS A CA 1
ATOM 1367 C C . LYS A 1 176 ? -7.168 13.273 33.719 1 95.75 176 LYS A C 1
ATOM 1369 O O . LYS A 1 176 ? -6.23 13.344 32.906 1 95.75 176 LYS A O 1
ATOM 1374 N N . ALA A 1 177 ? -7.789 12.172 34.031 1 97.75 177 ALA A N 1
ATOM 1375 C CA . ALA A 1 177 ? -7.551 10.977 33.219 1 97.75 177 ALA A CA 1
ATOM 1376 C C . ALA A 1 177 ? -8.047 11.164 31.797 1 97.75 177 ALA A C 1
ATOM 1378 O O . ALA A 1 177 ? -9.078 11.789 31.562 1 97.75 177 ALA A O 1
ATOM 1379 N N . PRO A 1 178 ? -7.363 10.664 30.844 1 98.62 178 PRO A N 1
ATOM 1380 C CA . PRO A 1 178 ? -7.852 10.766 29.469 1 98.62 178 PRO A CA 1
ATOM 1381 C C . PRO A 1 178 ? -9.18 10.047 29.266 1 98.62 178 PRO A C 1
ATOM 1383 O O . PRO A 1 178 ? -9.461 9.047 29.922 1 98.62 178 PRO A O 1
ATOM 1386 N N . ASP A 1 179 ? -9.953 10.625 28.375 1 98.56 179 ASP A N 1
ATOM 1387 C CA . ASP A 1 179 ? -11.203 9.984 27.969 1 98.56 179 ASP A CA 1
ATOM 1388 C C . ASP A 1 179 ? -10.953 8.82 27.016 1 98.56 179 ASP A C 1
ATOM 1390 O O . ASP A 1 179 ? -11.766 7.902 26.922 1 98.56 179 ASP A O 1
ATOM 1394 N N . ALA A 1 180 ? -9.914 8.836 26.297 1 98.62 180 ALA A N 1
ATOM 1395 C CA . ALA A 1 180 ? -9.469 7.746 25.422 1 98.62 180 ALA A CA 1
ATO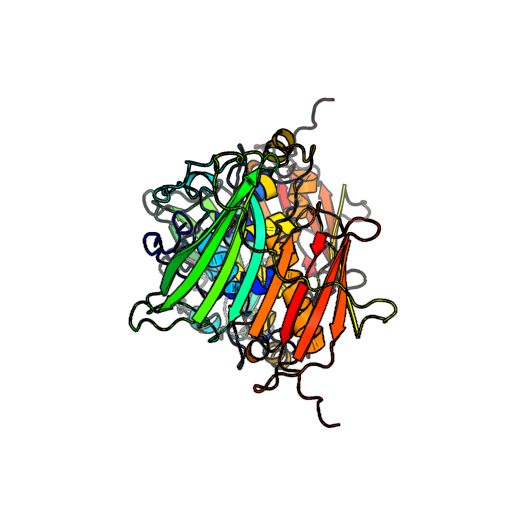M 1396 C C . ALA A 1 180 ? -7.945 7.668 25.375 1 98.62 180 ALA A C 1
ATOM 1398 O O . ALA A 1 180 ? -7.266 8.695 25.422 1 98.62 180 ALA A O 1
ATOM 1399 N N . THR A 1 181 ? -7.418 6.512 25.359 1 98.81 181 THR A N 1
ATOM 1400 C CA . THR A 1 181 ? -6.012 6.215 25.109 1 98.81 181 THR A CA 1
ATOM 1401 C C . THR A 1 181 ? -5.867 5.148 24.031 1 98.81 181 THR A C 1
ATOM 1403 O O . THR A 1 181 ? -6.555 4.125 24.062 1 98.81 181 THR A O 1
ATOM 1406 N N . PHE A 1 182 ? -5.078 5.375 23.078 1 98.62 182 PHE A N 1
ATOM 1407 C CA . PHE A 1 182 ? -4.801 4.406 22.031 1 98.62 182 PHE A CA 1
ATOM 1408 C C . PHE A 1 182 ? -3.34 4.473 21.594 1 98.62 182 PHE A C 1
ATOM 1410 O O . PHE A 1 182 ? -2.629 5.418 21.953 1 98.62 182 PHE A O 1
ATOM 1417 N N . SER A 1 183 ? -2.865 3.469 20.922 1 98.62 183 SER A N 1
ATOM 1418 C CA . SER A 1 183 ? -1.446 3.393 20.594 1 98.62 183 SER A CA 1
ATOM 1419 C C . SER A 1 183 ? -1.238 2.93 19.156 1 98.62 183 SER A C 1
ATOM 1421 O O . SER A 1 183 ? -2.148 2.371 18.531 1 98.62 183 SER A O 1
ATOM 1423 N N . ASP A 1 184 ? -0.153 3.285 18.625 1 98.19 184 ASP A N 1
ATOM 1424 C CA . ASP A 1 184 ? 0.346 2.879 17.312 1 98.19 184 ASP A CA 1
ATOM 1425 C C . ASP A 1 184 ? 1.75 2.289 17.422 1 98.19 184 ASP A C 1
ATOM 1427 O O . ASP A 1 184 ? 2.701 2.994 17.75 1 98.19 184 ASP A O 1
ATOM 1431 N N . GLN A 1 185 ? 1.888 1.008 17.219 1 98.44 185 GLN A N 1
ATOM 1432 C CA . GLN A 1 185 ? 3.191 0.352 17.188 1 98.44 185 GLN A CA 1
ATOM 1433 C C . GLN A 1 185 ? 3.809 0.427 15.789 1 98.44 185 GLN A C 1
ATOM 1435 O O . GLN A 1 185 ? 3.332 -0.224 14.859 1 98.44 185 GLN A O 1
ATOM 1440 N N . THR A 1 186 ? 4.879 1.208 15.648 1 98 186 THR A N 1
ATOM 1441 C CA . THR A 1 186 ? 5.566 1.314 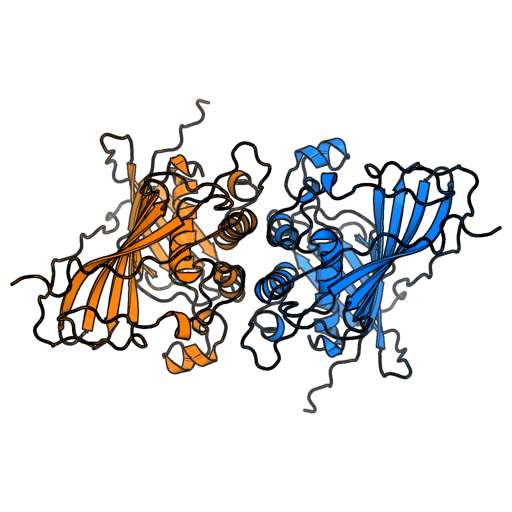14.359 1 98 186 THR A CA 1
ATOM 1442 C C . THR A 1 186 ? 6.598 0.203 14.211 1 98 186 THR A C 1
ATOM 1444 O O . THR A 1 186 ? 6.922 -0.492 15.172 1 98 186 THR A O 1
ATOM 1447 N N . ASP A 1 187 ? 7.027 -0.05 13.031 1 96.56 187 ASP A N 1
ATOM 1448 C CA . ASP A 1 187 ? 8.109 -0.983 12.734 1 96.56 187 ASP A CA 1
ATOM 1449 C C . ASP A 1 187 ? 8.961 -0.491 11.562 1 96.56 187 ASP A C 1
ATOM 1451 O O . ASP A 1 187 ? 8.797 0.644 11.109 1 96.56 187 ASP A O 1
ATOM 1455 N N . ALA A 1 188 ? 9.914 -1.235 11.188 1 94.75 188 ALA A N 1
ATOM 1456 C CA . ALA A 1 188 ? 10.891 -0.833 10.18 1 94.75 188 ALA A CA 1
ATOM 1457 C C . ALA A 1 188 ? 10.227 -0.635 8.82 1 94.75 188 ALA A C 1
ATOM 1459 O O . ALA A 1 188 ? 10.805 -0.017 7.922 1 94.75 188 ALA A O 1
ATOM 1460 N N . ASN A 1 189 ? 8.984 -1.147 8.578 1 96.62 189 ASN A N 1
ATOM 1461 C CA . ASN A 1 189 ? 8.305 -1.055 7.293 1 96.62 189 ASN A CA 1
ATOM 1462 C C . ASN A 1 189 ? 7.281 0.079 7.277 1 96.62 189 ASN A C 1
ATOM 1464 O O . ASN A 1 189 ? 6.777 0.451 6.219 1 96.62 189 ASN A O 1
ATOM 1468 N N . THR A 1 190 ? 7.023 0.667 8.43 1 98.12 190 THR A N 1
ATOM 1469 C CA . THR A 1 190 ? 5.977 1.675 8.578 1 98.12 190 THR A CA 1
ATOM 1470 C C . THR A 1 190 ? 6.164 2.797 7.559 1 98.12 190 THR A C 1
ATOM 1472 O O . THR A 1 190 ? 5.262 3.084 6.77 1 98.12 190 THR A O 1
ATOM 1475 N N . ALA A 1 191 ? 7.367 3.299 7.52 1 98.19 191 ALA A N 1
ATOM 1476 C CA . ALA A 1 191 ? 7.633 4.43 6.633 1 98.19 191 ALA A CA 1
ATOM 1477 C C . ALA A 1 191 ? 7.656 3.984 5.172 1 98.19 191 ALA A C 1
ATOM 1479 O O . ALA A 1 191 ? 7.281 4.75 4.277 1 98.19 191 ALA A O 1
ATOM 1480 N N . LEU A 1 192 ? 8.055 2.732 4.926 1 98.5 192 LEU A N 1
ATOM 1481 C CA . LEU A 1 192 ? 8.219 2.211 3.572 1 98.5 192 LEU A CA 1
ATOM 1482 C C . LEU A 1 192 ? 6.859 2.01 2.904 1 98.5 192 LEU A C 1
ATOM 1484 O O . LEU A 1 192 ? 6.746 2.104 1.68 1 98.5 192 LEU A O 1
ATOM 1488 N N . LEU A 1 193 ? 5.812 1.796 3.695 1 98.75 193 LEU A N 1
ATOM 1489 C CA . LEU A 1 193 ? 4.465 1.731 3.143 1 98.75 193 LEU A CA 1
ATOM 1490 C C . LEU A 1 193 ? 3.865 3.127 3.008 1 98.75 193 LEU A C 1
ATOM 1492 O O . LEU A 1 193 ? 3.34 3.482 1.95 1 98.75 193 LEU A O 1
ATOM 1496 N N . TYR A 1 194 ? 3.977 3.967 4.012 1 98.81 194 TYR A N 1
ATOM 1497 C CA . TYR A 1 194 ? 3.324 5.27 4.051 1 98.81 194 TYR A CA 1
ATOM 1498 C C . TYR A 1 194 ? 3.828 6.168 2.928 1 98.81 194 TYR A C 1
ATOM 1500 O O . TYR A 1 194 ? 3.066 6.957 2.365 1 98.81 194 TYR A O 1
ATOM 1508 N N . ARG A 1 195 ? 5.105 6.051 2.609 1 98.56 195 ARG A N 1
ATOM 1509 C CA . ARG A 1 195 ? 5.711 6.949 1.63 1 98.56 195 ARG A CA 1
ATOM 1510 C C . ARG A 1 195 ? 5.062 6.777 0.26 1 98.56 195 ARG A C 1
ATOM 1512 O O . ARG A 1 195 ? 5.086 7.695 -0.563 1 98.56 195 ARG A O 1
ATOM 1519 N N . LEU A 1 196 ? 4.375 5.664 0.071 1 98.81 196 LEU A N 1
ATOM 1520 C CA . LEU A 1 196 ? 3.77 5.375 -1.225 1 98.81 196 LEU A CA 1
ATOM 1521 C C . LEU A 1 196 ? 2.557 6.27 -1.466 1 98.81 196 LEU A C 1
ATOM 1523 O O . LEU A 1 196 ? 1.994 6.277 -2.562 1 98.81 196 LEU A O 1
ATOM 1527 N N . ASN A 1 197 ? 2.201 7.07 -0.501 1 98.69 197 ASN A N 1
ATOM 1528 C CA . ASN A 1 197 ? 1.123 8.039 -0.667 1 98.69 197 ASN A CA 1
ATOM 1529 C C . ASN A 1 197 ? 1.617 9.32 -1.341 1 98.69 197 ASN A C 1
ATOM 1531 O O . ASN A 1 197 ? 0.816 10.164 -1.74 1 98.69 197 ASN A O 1
ATOM 1535 N N . GLY A 1 198 ? 2.955 9.492 -1.461 1 97.88 198 GLY A N 1
ATOM 1536 C CA . GLY A 1 198 ? 3.395 10.656 -2.217 1 97.88 198 GLY A CA 1
ATOM 1537 C C . GLY A 1 198 ? 4.629 11.312 -1.63 1 97.88 198 GLY A C 1
ATOM 1538 O O . GLY A 1 198 ? 5.324 12.062 -2.318 1 97.88 198 GLY A O 1
ATOM 1539 N N . ASP A 1 199 ? 4.91 11.117 -0.331 1 96.94 199 ASP A N 1
ATOM 1540 C CA . ASP A 1 199 ? 6.082 11.711 0.31 1 96.94 199 ASP A CA 1
ATOM 1541 C C . ASP A 1 199 ? 7.285 10.773 0.222 1 96.94 199 ASP A C 1
ATOM 1543 O O . ASP A 1 199 ? 7.508 9.953 1.115 1 96.94 199 ASP A O 1
ATOM 1547 N N . TYR A 1 200 ? 8.094 11.008 -0.823 1 97.5 200 TYR A N 1
ATOM 1548 C CA . TYR A 1 200 ? 9.195 10.102 -1.127 1 97.5 200 TYR A CA 1
ATOM 1549 C C . TYR A 1 200 ? 10.523 10.664 -0.628 1 97.5 200 TYR A C 1
ATOM 1551 O O . TYR A 1 200 ? 11.562 10.453 -1.248 1 97.5 200 TYR A O 1
ATOM 1559 N N . ASN A 1 201 ? 10.5 11.5 0.454 1 94.69 201 ASN A N 1
ATOM 1560 C CA . ASN A 1 201 ? 11.719 11.953 1.101 1 94.69 201 ASN A CA 1
ATOM 1561 C C . ASN A 1 201 ? 12.625 10.789 1.474 1 94.69 201 ASN A C 1
ATOM 1563 O O . ASN A 1 201 ? 12.242 9.922 2.266 1 94.69 201 ASN A O 1
ATOM 1567 N N . PRO A 1 202 ? 13.852 10.742 0.924 1 94.06 202 PRO A N 1
ATOM 1568 C CA . PRO A 1 202 ? 14.766 9.625 1.182 1 94.06 202 PRO A CA 1
ATOM 1569 C C . PRO A 1 202 ? 15.039 9.422 2.67 1 94.06 202 PRO A C 1
ATOM 1571 O O . PRO A 1 202 ? 15.344 8.297 3.096 1 94.06 202 PRO A O 1
ATOM 1574 N N . LEU A 1 203 ? 14.82 10.438 3.439 1 92.25 203 LEU A N 1
ATOM 1575 C CA . LEU A 1 203 ? 15.055 10.398 4.879 1 92.25 203 LEU A CA 1
ATOM 1576 C C . LEU A 1 203 ? 14.227 9.297 5.531 1 92.25 203 LEU A C 1
ATOM 1578 O O . LEU A 1 203 ? 14.602 8.766 6.574 1 92.25 203 LEU A O 1
ATOM 1582 N N . HIS A 1 204 ? 13.141 8.906 4.969 1 95.62 204 HIS A N 1
ATOM 1583 C CA . HIS A 1 204 ? 12.203 7.973 5.57 1 95.62 204 HIS A CA 1
ATOM 1584 C C . HIS A 1 204 ? 12.406 6.562 5.035 1 95.62 204 HIS A C 1
ATOM 1586 O O . HIS A 1 204 ? 11.719 5.625 5.449 1 95.62 204 HIS A O 1
ATOM 1592 N N . ALA A 1 205 ? 13.352 6.297 4.113 1 94.94 205 ALA A N 1
ATOM 1593 C CA . ALA A 1 205 ? 13.523 4.98 3.508 1 94.94 205 ALA A CA 1
ATOM 1594 C C . ALA A 1 205 ? 14.945 4.465 3.707 1 94.94 205 ALA A C 1
ATOM 1596 O O . ALA A 1 205 ? 15.172 3.256 3.791 1 94.94 205 ALA A O 1
ATOM 1597 N N . ASP A 1 206 ? 15.844 5.348 3.699 1 91.75 206 ASP A N 1
ATOM 1598 C CA . ASP A 1 206 ? 17.266 5.016 3.725 1 91.75 206 ASP A CA 1
ATOM 1599 C C . ASP A 1 206 ? 17.969 5.668 4.918 1 91.75 206 ASP A C 1
ATOM 1601 O O . ASP A 1 206 ? 17.812 6.871 5.148 1 91.75 206 ASP A O 1
ATOM 1605 N N . PRO A 1 207 ? 18.75 4.91 5.609 1 87.38 207 PRO A N 1
ATOM 1606 C CA . PRO A 1 207 ? 19.422 5.484 6.777 1 87.38 207 PRO A CA 1
ATOM 1607 C C . PRO A 1 207 ? 20.531 6.461 6.395 1 87.38 207 PRO A C 1
ATOM 1609 O O . PRO A 1 207 ? 20.906 7.312 7.203 1 87.38 207 PRO A O 1
ATOM 1612 N N . GLU A 1 208 ? 21 6.422 5.203 1 87 208 GLU A N 1
ATOM 1613 C CA . GLU A 1 208 ? 22.156 7.211 4.809 1 87 208 GLU A CA 1
ATOM 1614 C C . GLU A 1 208 ? 21.859 8.703 4.867 1 87 208 GLU A C 1
ATOM 1616 O O . GLU A 1 208 ? 22.641 9.477 5.434 1 87 208 GLU A O 1
ATOM 1621 N N . PRO A 1 209 ? 20.719 9.117 4.344 1 82.88 209 PRO A N 1
ATOM 1622 C CA . PRO A 1 209 ? 20.422 10.547 4.449 1 82.88 209 PRO A CA 1
ATOM 1623 C C . PRO A 1 209 ? 20.266 11.008 5.895 1 82.88 209 PRO A C 1
ATOM 1625 O O . PRO A 1 209 ? 20.625 12.141 6.227 1 82.88 209 PRO A O 1
ATOM 1628 N N . GLY A 1 210 ? 19.703 10.156 6.711 1 78.25 210 GLY A N 1
ATOM 1629 C CA . GLY A 1 210 ? 19.5 10.516 8.109 1 78.25 210 GLY A CA 1
ATOM 1630 C C . GLY A 1 210 ? 20.797 10.672 8.875 1 78.25 210 GLY A C 1
ATOM 1631 O O . GLY A 1 210 ? 20.891 11.484 9.805 1 78.25 210 GLY A O 1
ATOM 1632 N N . LYS A 1 211 ? 21.812 9.945 8.445 1 80.25 211 LYS A N 1
ATOM 1633 C CA . LYS A 1 211 ? 23.125 10.062 9.086 1 80.25 211 LYS A CA 1
ATOM 1634 C C . LYS A 1 211 ? 23.672 11.477 8.969 1 80.25 211 LYS A C 1
ATOM 1636 O O . LYS A 1 211 ? 24.203 12.031 9.938 1 80.25 211 LYS A O 1
ATOM 1641 N N . LYS A 1 212 ? 23.422 12.023 7.945 1 74.88 212 LYS A N 1
ATOM 1642 C CA . LYS A 1 212 ? 23.938 13.359 7.676 1 74.88 212 LYS A CA 1
ATOM 1643 C C . LYS A 1 212 ? 23.141 14.414 8.453 1 74.88 212 LYS A C 1
ATOM 1645 O O . LYS A 1 212 ? 23.672 15.484 8.758 1 74.88 212 LYS A O 1
ATOM 1650 N N . MET A 1 213 ? 21.953 14.047 8.805 1 74.75 213 MET A N 1
ATOM 1651 C CA . MET A 1 213 ? 21.078 15.016 9.461 1 74.75 213 MET A CA 1
ATOM 1652 C C . MET A 1 213 ? 21.078 14.812 10.969 1 74.75 213 MET A C 1
ATOM 1654 O O . MET A 1 213 ? 20.359 15.5 11.695 1 74.75 213 MET A O 1
ATOM 1658 N N . GLY A 1 214 ? 21.875 13.836 11.383 1 73.94 214 GLY A N 1
ATOM 1659 C CA . GLY A 1 214 ? 22.031 13.656 12.82 1 73.94 214 GLY A CA 1
ATOM 1660 C C . GLY A 1 214 ? 21.062 12.648 13.398 1 73.94 214 GLY A C 1
ATOM 1661 O O . GLY A 1 214 ? 20.828 12.625 14.609 1 73.94 214 GLY A O 1
ATOM 1662 N N . PHE A 1 215 ? 20.359 11.898 12.602 1 76.12 215 PHE A N 1
ATOM 1663 C CA . PHE A 1 215 ? 19.422 10.914 13.102 1 76.12 215 PHE A CA 1
ATOM 1664 C C . PHE A 1 215 ? 20.094 9.562 13.281 1 76.12 215 PHE A C 1
ATOM 1666 O O . PHE A 1 215 ? 19.422 8.562 13.562 1 76.12 215 PHE A O 1
ATOM 1673 N N . GLY A 1 216 ? 21.375 9.578 13.18 1 74.75 216 GLY A N 1
ATOM 1674 C CA . GLY A 1 216 ? 22.094 8.32 13.32 1 74.75 216 GLY A CA 1
ATOM 1675 C C . GLY A 1 216 ? 21.906 7.379 12.148 1 74.75 216 GLY A C 1
ATOM 1676 O O . GLY A 1 216 ? 21.734 7.828 11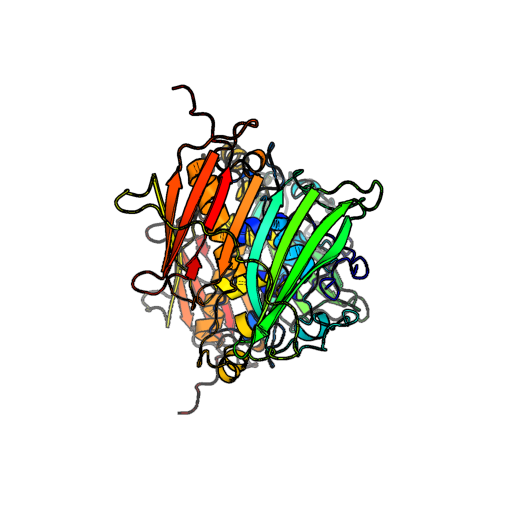.016 1 74.75 216 GLY A O 1
ATOM 1677 N N . ASP A 1 217 ? 22.062 6.102 12.406 1 79.75 217 ASP A N 1
ATOM 1678 C CA . ASP A 1 217 ? 22 5.09 11.352 1 79.75 217 ASP A CA 1
ATOM 1679 C C . ASP A 1 217 ? 20.594 4.551 11.18 1 79.75 217 ASP A C 1
ATOM 1681 O O . ASP A 1 217 ? 20.406 3.414 10.742 1 79.75 217 ASP A O 1
ATOM 1685 N N . LYS A 1 218 ? 19.688 5.496 11.594 1 84 218 LYS A N 1
ATOM 1686 C CA . LYS A 1 218 ? 18.297 5.039 11.516 1 84 218 LYS A CA 1
ATOM 1687 C C . LYS A 1 218 ? 17.453 5.977 10.656 1 84 218 LYS A C 1
ATOM 1689 O O . LYS A 1 218 ? 17.828 7.137 10.453 1 84 218 LYS A O 1
ATOM 1694 N N . THR A 1 219 ? 16.484 5.391 10.078 1 92.31 219 THR A N 1
ATOM 1695 C CA . THR A 1 219 ? 15.477 6.199 9.422 1 92.31 219 THR A CA 1
ATOM 1696 C C . THR A 1 219 ? 14.492 6.781 10.438 1 92.31 219 THR A C 1
ATOM 1698 O O . THR A 1 219 ? 14.461 6.348 11.586 1 92.31 219 THR A O 1
ATOM 1701 N N . ILE A 1 220 ? 13.852 7.82 10.109 1 93.56 220 ILE A N 1
ATOM 1702 C CA . ILE A 1 220 ? 12.766 8.344 10.938 1 93.56 220 ILE A CA 1
ATOM 1703 C C . ILE A 1 220 ? 11.438 8.18 10.211 1 93.56 220 ILE A C 1
ATOM 1705 O O . ILE A 1 220 ? 11.398 8.141 8.977 1 93.56 220 ILE A O 1
ATOM 1709 N N . ILE A 1 221 ? 10.406 8.047 10.984 1 96.25 221 ILE A N 1
ATOM 1710 C CA . ILE A 1 221 ? 9.055 7.965 10.445 1 96.25 221 ILE A CA 1
ATOM 1711 C C . ILE A 1 221 ? 8.57 9.352 10.039 1 96.25 221 ILE A C 1
ATOM 1713 O O . ILE A 1 221 ? 8.953 10.352 10.648 1 96.25 221 ILE A O 1
ATOM 1717 N N . HIS A 1 222 ? 7.781 9.414 8.984 1 97.19 222 HIS A N 1
ATOM 1718 C CA . HIS A 1 222 ? 7.16 10.68 8.617 1 97.19 222 HIS A CA 1
ATOM 1719 C C . HIS A 1 222 ? 6.402 11.281 9.797 1 97.19 222 HIS A C 1
ATOM 1721 O O . HIS A 1 222 ? 5.574 10.602 10.422 1 97.19 222 HIS A O 1
ATOM 1727 N N . GLY A 1 223 ? 6.672 12.555 10.094 1 97.88 223 GLY A N 1
ATOM 1728 C CA . GLY A 1 223 ? 5.789 13.234 11.031 1 97.88 223 GLY A CA 1
ATOM 1729 C C . GLY A 1 223 ? 4.328 13.141 10.641 1 97.88 223 GLY A C 1
ATOM 1730 O O . GLY A 1 223 ? 3.461 12.969 11.5 1 97.88 223 GLY A O 1
ATOM 1731 N N . LEU A 1 224 ? 4.059 13.211 9.359 1 98.5 224 LEU A N 1
ATOM 1732 C CA . LEU A 1 224 ? 2.691 13.188 8.859 1 98.5 224 LEU A CA 1
ATOM 1733 C C . LEU A 1 224 ? 2.098 11.781 8.977 1 98.5 224 LEU A C 1
ATOM 1735 O O . LEU A 1 224 ? 0.877 11.617 8.945 1 98.5 224 LEU A O 1
ATOM 1739 N N . TYR A 1 225 ? 2.945 10.773 9.055 1 98.69 225 TYR A N 1
ATOM 1740 C CA . TYR A 1 225 ? 2.398 9.477 9.438 1 98.69 225 TYR A CA 1
ATOM 1741 C C . TYR A 1 225 ? 1.802 9.531 10.836 1 98.69 225 TYR A C 1
ATOM 1743 O O . TYR A 1 225 ? 0.643 9.156 11.039 1 98.69 225 TYR A O 1
ATOM 1751 N N . SER A 1 226 ? 2.598 9.992 11.82 1 98.75 226 SER A N 1
ATOM 1752 C CA . SER A 1 226 ? 2.125 10.102 13.195 1 98.75 226 SER A CA 1
ATOM 1753 C C . SER A 1 226 ? 0.908 11.016 13.289 1 98.75 226 SER A C 1
ATOM 1755 O O . SER A 1 226 ? -0.044 10.727 14.016 1 98.75 226 SER A O 1
ATOM 1757 N N . TRP A 1 227 ? 0.983 12.078 12.523 1 98.81 227 TRP A N 1
ATOM 1758 C CA . TRP A 1 227 ? -0.108 13.047 12.453 1 98.81 227 TRP A CA 1
ATOM 1759 C C . TRP A 1 227 ? -1.396 12.383 11.977 1 98.81 227 TRP A C 1
ATOM 1761 O O . TRP A 1 227 ? -2.447 12.539 12.602 1 98.81 227 TRP A O 1
ATOM 1771 N N . ASN A 1 228 ? -1.338 11.555 10.961 1 98.94 228 ASN A N 1
ATOM 1772 C CA . ASN A 1 228 ? -2.504 10.906 10.367 1 98.94 228 ASN A CA 1
ATOM 1773 C C . ASN A 1 228 ? -2.996 9.742 11.219 1 98.94 228 ASN A C 1
ATOM 1775 O O . ASN A 1 228 ? -4.203 9.539 11.359 1 98.94 228 ASN A O 1
ATOM 1779 N N . THR A 1 229 ? -2.086 8.945 11.742 1 98.88 229 THR A N 1
ATOM 1780 C CA . THR A 1 229 ? -2.49 7.824 12.586 1 98.88 229 THR A CA 1
ATOM 1781 C C . THR A 1 229 ? -3.193 8.32 13.844 1 98.88 229 THR A C 1
ATOM 1783 O O . THR A 1 229 ? -4.145 7.695 14.32 1 98.88 229 THR A O 1
ATOM 1786 N N . THR A 1 230 ? -2.707 9.422 14.383 1 98.94 230 THR A N 1
ATOM 1787 C CA . THR A 1 230 ? -3.375 10.023 15.531 1 98.94 230 THR A CA 1
ATOM 1788 C C . THR A 1 230 ? -4.766 10.523 15.148 1 98.94 230 THR A C 1
ATOM 1790 O O . THR A 1 230 ? -5.734 10.289 15.875 1 98.94 230 THR A O 1
ATOM 1793 N N . ALA A 1 231 ? -4.879 11.188 14.031 1 98.94 231 ALA A N 1
ATOM 1794 C CA . ALA A 1 231 ? -6.188 11.602 13.539 1 98.94 231 ALA A CA 1
ATOM 1795 C C . ALA A 1 231 ? -7.137 10.414 13.422 1 98.94 231 ALA A C 1
ATOM 1797 O O . ALA A 1 231 ? -8.305 10.508 13.812 1 98.94 231 ALA A O 1
ATOM 1798 N N . HIS A 1 232 ? -6.656 9.352 12.898 1 98.88 232 HIS A N 1
ATOM 1799 C CA . HIS A 1 232 ? -7.453 8.133 12.766 1 98.88 232 HIS A CA 1
ATOM 1800 C C . HIS A 1 232 ? -7.945 7.648 14.125 1 98.88 232 HIS A C 1
ATOM 1802 O O . HIS A 1 232 ? -9.125 7.344 14.289 1 98.88 232 HIS A O 1
ATOM 1808 N N . GLY A 1 233 ? -7.012 7.559 15.086 1 98.81 233 GLY A N 1
ATOM 1809 C CA . GLY A 1 233 ? -7.395 7.141 16.422 1 98.81 233 GLY A CA 1
ATOM 1810 C C . GLY A 1 233 ? -8.461 8.023 17.047 1 98.81 233 GLY A C 1
ATOM 1811 O O . GLY A 1 233 ? -9.391 7.527 17.688 1 98.81 233 GLY A O 1
ATOM 1812 N N . LEU A 1 234 ? -8.344 9.328 16.859 1 98.88 234 LEU A N 1
ATOM 1813 C CA . LEU A 1 234 ? -9.312 10.273 17.406 1 98.88 234 LEU A CA 1
ATOM 1814 C C . LEU A 1 234 ? -10.68 10.078 16.75 1 98.88 234 LEU A C 1
ATOM 1816 O O . LEU A 1 234 ? -11.703 10.062 17.453 1 98.88 234 LEU A O 1
ATOM 1820 N N . LEU A 1 235 ? -10.688 9.961 15.43 1 98.81 235 LEU A N 1
ATOM 1821 C CA . LEU A 1 235 ? -11.945 9.75 14.734 1 98.81 235 LEU A CA 1
ATOM 1822 C C . LEU A 1 235 ? -12.617 8.461 15.195 1 98.81 235 LEU A C 1
ATOM 1824 O O . LEU A 1 235 ? -13.836 8.422 15.391 1 98.81 235 LEU A O 1
ATOM 1828 N N . LYS A 1 236 ? -11.836 7.445 15.32 1 98.5 236 LYS A N 1
ATOM 1829 C CA . LYS A 1 236 ? -12.367 6.168 15.781 1 98.5 236 LYS A CA 1
ATOM 1830 C C . LYS A 1 236 ? -12.922 6.281 17.203 1 98.5 236 LYS A C 1
ATOM 1832 O O . LYS A 1 236 ? -14.016 5.801 17.484 1 98.5 236 LYS A O 1
ATOM 1837 N N . ALA A 1 237 ? -12.227 6.93 18.078 1 98.31 237 ALA A N 1
ATOM 1838 C CA . ALA A 1 237 ? -12.586 7.02 19.5 1 98.31 237 ALA A CA 1
ATOM 1839 C C . ALA A 1 237 ? -13.805 7.91 19.703 1 98.31 237 ALA A C 1
ATOM 1841 O O . ALA A 1 237 ? -14.641 7.645 20.578 1 98.31 237 ALA A O 1
ATOM 1842 N N . PHE A 1 238 ? -13.883 8.992 18.906 1 98.31 238 PHE A N 1
ATOM 1843 C CA . PHE A 1 238 ? -14.852 10.016 19.281 1 98.31 238 PHE A CA 1
ATOM 1844 C C . PHE A 1 238 ? -15.859 10.234 18.156 1 98.31 238 PHE A C 1
ATOM 1846 O O . PHE A 1 238 ? -16.969 10.734 18.391 1 98.31 238 PHE A O 1
ATOM 1853 N N . GLY A 1 239 ? -15.492 9.945 16.953 1 98.19 239 GLY A N 1
ATOM 1854 C CA . GLY A 1 239 ? -16.328 10.297 15.82 1 98.19 239 GLY A CA 1
ATOM 1855 C C . GLY A 1 239 ? -16.984 9.094 15.164 1 98.19 239 GLY A C 1
ATOM 1856 O O . GLY A 1 239 ? -17.625 9.227 14.125 1 98.19 239 GLY A O 1
ATOM 1857 N N . GLY A 1 240 ? -16.75 7.895 15.68 1 97.62 240 GLY A N 1
ATOM 1858 C CA . GLY A 1 240 ? -17.375 6.691 15.164 1 97.62 240 GLY A CA 1
ATOM 1859 C C . GLY A 1 240 ? -16.828 6.254 13.82 1 97.62 240 GLY A C 1
ATOM 1860 O O . GLY A 1 240 ? -17.547 5.664 13.008 1 97.62 240 GLY A O 1
ATOM 1861 N N . SER A 1 241 ? -15.672 6.672 13.5 1 98 241 SER A N 1
ATOM 1862 C CA . SER A 1 241 ? -15 6.352 12.242 1 98 241 SER A CA 1
ATOM 1863 C C . SER A 1 241 ? -15.789 6.867 11.047 1 98 241 SER A C 1
ATOM 1865 O O . SER A 1 241 ? -15.781 6.254 9.977 1 98 241 SER A O 1
ATOM 1867 N N . ASP A 1 242 ? -16.547 7.914 11.242 1 98.12 242 ASP A N 1
ATOM 1868 C CA . ASP A 1 242 ? -17.266 8.578 10.164 1 98.12 242 ASP A CA 1
ATOM 1869 C C . ASP A 1 242 ? -16.547 9.852 9.719 1 98.12 242 ASP A C 1
ATOM 1871 O O . ASP A 1 242 ? -16.438 10.812 10.484 1 98.12 242 ASP A O 1
ATOM 1875 N N . ALA A 1 243 ? -16.109 9.82 8.5 1 98.31 243 ALA A N 1
ATOM 1876 C CA . ALA A 1 243 ? -15.336 10.93 7.965 1 98.31 243 ALA A CA 1
ATOM 1877 C C . ALA A 1 243 ? -16.094 12.25 8.102 1 98.31 243 ALA A C 1
ATOM 1879 O O . ALA A 1 243 ? -15.484 13.305 8.312 1 98.31 243 ALA A O 1
ATOM 1880 N N . ALA A 1 244 ? -17.391 12.211 8.055 1 97.12 244 ALA A N 1
ATOM 1881 C CA . ALA A 1 244 ? -18.219 13.414 8.102 1 97.12 244 ALA A CA 1
ATOM 1882 C C . ALA A 1 244 ? -18.125 14.086 9.477 1 97.12 244 ALA A C 1
ATOM 1884 O O . ALA A 1 244 ? -18.5 15.25 9.625 1 97.12 244 ALA A O 1
ATOM 1885 N N . ASN A 1 245 ? -17.672 13.398 10.453 1 98 245 ASN A N 1
ATOM 1886 C CA . ASN A 1 245 ? -17.641 13.898 11.82 1 98 245 ASN A CA 1
ATOM 1887 C C . ASN A 1 245 ? -16.328 14.609 12.125 1 98 245 ASN A C 1
ATOM 1889 O O . ASN A 1 245 ? -16.188 15.25 13.164 1 98 245 ASN A O 1
ATOM 1893 N N . PHE A 1 246 ? -15.352 14.531 11.289 1 98.25 246 PHE A N 1
ATOM 1894 C CA . PHE A 1 246 ? -14.016 15.086 11.5 1 98.25 246 PHE A CA 1
ATOM 1895 C C . PHE A 1 246 ? -13.875 16.438 10.812 1 98.25 246 PHE A C 1
ATOM 1897 O O . PHE A 1 246 ? -13.766 16.516 9.586 1 98.25 246 PHE A O 1
ATOM 1904 N N . LYS A 1 247 ? -13.742 17.547 11.562 1 98.5 247 LYS A N 1
ATOM 1905 C CA . LYS A 1 247 ? -13.883 18.875 10.938 1 98.5 247 LYS A CA 1
ATOM 1906 C C . LYS A 1 247 ? -12.594 19.672 11.047 1 98.5 247 LYS A C 1
ATOM 1908 O O . LYS A 1 247 ? -12.203 20.359 10.094 1 98.5 247 LYS A O 1
ATOM 1913 N N . GLU A 1 248 ? -11.977 19.656 12.211 1 98.5 248 GLU A N 1
ATOM 1914 C CA . GLU A 1 248 ? -10.695 20.344 12.406 1 98.5 248 GLU A CA 1
ATOM 1915 C C . GLU A 1 248 ? -9.727 19.469 13.203 1 98.5 248 GLU A C 1
ATOM 1917 O O . GLU A 1 248 ? -10.156 18.625 14 1 98.5 248 GLU A O 1
ATOM 1922 N N . TYR A 1 249 ? -8.523 19.688 12.922 1 98.69 249 TYR A N 1
ATOM 1923 C CA . TYR A 1 249 ? -7.477 18.891 13.562 1 98.69 249 TYR A CA 1
ATOM 1924 C C . TYR A 1 249 ? -6.117 19.562 13.414 1 98.69 249 TYR A C 1
ATOM 1926 O O . TYR A 1 249 ? -5.746 20 12.32 1 98.69 249 TYR A O 1
ATOM 1934 N N . GLN A 1 250 ? -5.371 19.688 14.555 1 98.5 250 GLN A N 1
ATOM 1935 C CA . GLN A 1 250 ? -4.043 20.281 14.484 1 98.5 250 GLN A CA 1
ATOM 1936 C C . GLN A 1 250 ? -3.133 19.734 15.578 1 98.5 250 GLN A C 1
ATOM 1938 O O . GLN A 1 250 ? -3.613 19.281 16.625 1 98.5 250 GLN A O 1
ATOM 1943 N N . CYS A 1 251 ? -1.892 19.781 15.289 1 98.38 251 CYS A N 1
ATOM 1944 C CA . CYS A 1 251 ? -0.896 19.594 16.344 1 98.38 251 CYS A CA 1
ATOM 1945 C C . CYS A 1 251 ? 0.48 20.047 15.867 1 98.38 251 CYS A C 1
ATOM 1947 O O . CYS A 1 251 ? 0.651 20.438 14.719 1 98.38 251 CYS A O 1
ATOM 1949 N N . ARG A 1 252 ? 1.379 20.094 16.797 1 98 252 ARG A N 1
ATOM 1950 C CA . ARG A 1 252 ? 2.783 20.422 16.578 1 98 252 ARG A CA 1
ATOM 1951 C C . ARG A 1 252 ? 3.633 19.156 16.531 1 98 252 ARG A C 1
ATOM 1953 O O . ARG A 1 252 ? 3.379 18.203 17.281 1 98 252 ARG A O 1
ATOM 1960 N N . PHE A 1 253 ? 4.586 19.172 15.625 1 97.56 253 PHE A N 1
ATOM 1961 C CA . PHE A 1 253 ? 5.586 18.109 15.594 1 97.56 253 PHE A CA 1
ATOM 1962 C C . PHE A 1 253 ? 6.707 18.391 16.578 1 97.56 253 PHE A C 1
ATOM 1964 O O . PHE A 1 253 ? 7.504 19.312 16.375 1 97.56 253 PHE A O 1
ATOM 1971 N N . ALA A 1 254 ? 6.82 17.594 17.594 1 97 254 ALA A N 1
ATOM 1972 C CA . ALA A 1 254 ? 7.684 17.953 18.719 1 97 254 ALA A CA 1
ATOM 1973 C C . ALA A 1 254 ? 8.977 17.141 18.688 1 97 254 ALA A C 1
ATOM 1975 O O . ALA A 1 254 ? 10.023 17.609 19.141 1 97 254 ALA A O 1
ATOM 1976 N N . SER A 1 255 ? 8.961 15.898 18.266 1 95.38 255 SER A N 1
ATOM 1977 C CA . SER A 1 255 ? 10.164 15.078 18.172 1 95.38 255 SER A CA 1
ATOM 1978 C C . SER A 1 255 ? 10 13.984 17.125 1 95.38 255 SER A C 1
ATOM 1980 O O . SER A 1 255 ? 8.883 13.594 16.797 1 95.38 255 SER A O 1
ATOM 1982 N N . PRO A 1 256 ? 11.117 13.562 16.609 1 93.81 256 PRO A N 1
ATOM 1983 C CA . PRO A 1 256 ? 11.031 12.5 15.594 1 93.81 256 PRO A CA 1
ATOM 1984 C C . PRO A 1 256 ? 10.641 11.148 16.188 1 93.81 256 PRO A C 1
ATOM 1986 O O . PRO A 1 256 ? 10.859 10.906 17.375 1 93.81 256 PRO A O 1
ATOM 1989 N N . VAL A 1 257 ? 9.992 10.352 15.414 1 96.38 257 VAL A N 1
ATOM 1990 C CA . VAL A 1 257 ? 9.648 8.977 15.766 1 96.38 257 VAL A CA 1
ATOM 1991 C C . VAL A 1 257 ? 10.531 8.008 14.984 1 96.38 257 VAL A C 1
ATOM 1993 O O . VAL A 1 257 ? 10.625 8.094 13.758 1 96.38 257 VAL A O 1
ATOM 1996 N N . ILE A 1 258 ? 11.203 7.125 15.648 1 94.31 258 ILE A N 1
ATOM 1997 C CA . ILE A 1 258 ? 12.055 6.125 15.016 1 94.31 258 ILE A CA 1
ATOM 1998 C C . ILE A 1 258 ? 11.273 4.824 14.836 1 94.31 258 ILE A C 1
ATOM 2000 O O . ILE A 1 258 ? 10.484 4.441 15.703 1 94.31 258 ILE A O 1
ATOM 2004 N N . PRO A 1 259 ? 11.555 4.117 13.766 1 95.31 259 PRO A N 1
ATOM 2005 C CA . PRO A 1 259 ? 10.875 2.838 13.57 1 95.31 259 PRO A CA 1
ATOM 2006 C C . PRO A 1 259 ? 11.039 1.895 14.766 1 95.31 259 PRO A C 1
ATOM 2008 O O . PRO A 1 259 ? 12.117 1.81 15.344 1 95.31 259 PRO A O 1
ATOM 2011 N N . GLY A 1 260 ? 9.961 1.165 15.055 1 96 260 GLY A N 1
ATOM 2012 C CA . GLY A 1 260 ? 9.961 0.274 16.203 1 96 260 GLY A CA 1
ATOM 2013 C C . GLY A 1 260 ? 9.328 0.89 17.438 1 96 260 GLY A C 1
ATOM 2014 O O . GLY A 1 260 ? 8.93 0.175 18.359 1 96 260 GLY A O 1
ATOM 2015 N N . ALA A 1 261 ? 9.18 2.201 17.406 1 97.31 261 ALA A N 1
ATOM 2016 C CA . ALA A 1 261 ? 8.609 2.908 18.547 1 97.31 261 ALA A CA 1
ATOM 2017 C C . ALA A 1 261 ? 7.102 2.691 18.641 1 97.31 261 ALA A C 1
ATOM 2019 O O . ALA A 1 261 ? 6.438 2.531 17.609 1 97.31 261 ALA A O 1
ATOM 2020 N N . LYS A 1 262 ? 6.66 2.598 19.828 1 98.56 262 LYS A N 1
ATOM 2021 C CA . LYS A 1 262 ? 5.23 2.652 20.125 1 98.56 262 LYS A CA 1
ATOM 2022 C C . LYS A 1 262 ? 4.801 4.059 20.516 1 98.56 262 LYS A C 1
ATOM 2024 O O . LYS A 1 262 ? 5.344 4.637 21.469 1 98.56 262 LYS A O 1
ATOM 2029 N N . VAL A 1 263 ? 3.881 4.641 19.797 1 98.81 263 VAL A N 1
ATOM 2030 C CA . VAL A 1 263 ? 3.371 5.977 20.094 1 98.81 263 VAL A CA 1
ATOM 2031 C C . VAL A 1 263 ? 2.029 5.871 20.812 1 98.81 263 VAL A C 1
ATOM 2033 O O . VAL A 1 263 ? 1.09 5.258 20.297 1 98.81 263 VAL A O 1
ATOM 2036 N N . VAL A 1 264 ? 1.918 6.422 21.969 1 98.88 264 VAL A N 1
ATOM 2037 C CA . VAL A 1 264 ? 0.706 6.398 22.781 1 98.88 264 VAL A CA 1
ATOM 2038 C C . VAL A 1 264 ? 0.06 7.781 22.797 1 98.88 264 VAL A C 1
ATOM 2040 O O . VAL A 1 264 ? 0.722 8.781 23.078 1 98.88 264 VAL A O 1
ATOM 2043 N N . THR A 1 265 ? -1.193 7.832 22.438 1 98.88 265 THR A N 1
ATOM 2044 C CA . THR A 1 265 ? -1.938 9.086 22.406 1 98.88 265 THR A CA 1
ATOM 2045 C C . THR A 1 265 ? -2.98 9.117 23.531 1 98.88 265 THR A C 1
ATOM 2047 O O . THR A 1 265 ? -3.758 8.172 23.688 1 98.88 265 THR A O 1
ATOM 2050 N N . ASN A 1 266 ? -2.953 10.141 24.297 1 98.81 266 ASN A N 1
ATOM 2051 C CA . ASN A 1 266 ? -3.998 10.453 25.266 1 98.81 266 ASN A CA 1
ATOM 2052 C C . ASN A 1 266 ? -4.867 11.617 24.797 1 98.81 266 ASN A C 1
ATOM 2054 O O . ASN A 1 266 ? -4.355 12.625 24.312 1 98.81 266 ASN A O 1
ATOM 2058 N N . ALA A 1 267 ? -6.199 11.445 24.922 1 98.88 267 ALA A N 1
ATOM 2059 C CA . ALA A 1 267 ? -7.137 12.453 24.438 1 98.88 267 ALA A CA 1
ATOM 2060 C C . ALA A 1 267 ? -8.195 12.773 25.484 1 98.88 267 ALA A C 1
ATOM 2062 O O . ALA A 1 267 ? -8.68 11.883 26.188 1 98.88 267 ALA A O 1
ATOM 2063 N N . TRP A 1 268 ? -8.523 14.07 25.578 1 98.75 268 TRP A N 1
ATOM 2064 C CA . TRP A 1 268 ? -9.461 14.562 26.578 1 98.75 268 TRP A CA 1
ATOM 2065 C C . TRP A 1 268 ? -10.562 15.398 25.922 1 98.75 268 TRP A C 1
ATOM 2067 O O . TRP A 1 268 ? -10.281 16.328 25.172 1 98.75 268 TRP A O 1
ATOM 2077 N N . LYS A 1 269 ? -11.773 15.055 26.25 1 98 269 LYS A N 1
ATOM 2078 C CA . LYS A 1 269 ? -12.859 15.977 25.953 1 98 269 LYS A CA 1
ATOM 2079 C C . LYS A 1 269 ? -12.805 17.219 26.844 1 98 269 LYS A C 1
ATOM 2081 O O . LYS A 1 269 ? -12.602 17.094 28.062 1 98 269 LYS A O 1
ATOM 2086 N N . THR A 1 270 ? -12.984 18.375 26.234 1 96.75 270 THR A N 1
ATOM 2087 C CA . THR A 1 270 ? -12.938 19.594 27.031 1 96.75 270 THR A CA 1
ATOM 2088 C C . THR A 1 270 ? -14.312 19.922 27.609 1 96.75 270 THR A C 1
ATOM 2090 O O . THR A 1 270 ? -14.43 20.719 28.531 1 96.75 270 THR A O 1
ATOM 2093 N N . GLY A 1 271 ? -15.312 19.328 27 1 95.19 271 GLY A N 1
ATOM 2094 C CA . GLY A 1 271 ? -16.688 19.672 27.344 1 95.19 271 GLY A CA 1
ATOM 2095 C C . GLY A 1 271 ? -17.234 20.812 26.5 1 95.19 271 GLY A C 1
ATOM 2096 O O . GLY A 1 271 ? -18.438 21.094 26.531 1 95.19 271 GLY A O 1
ATOM 2097 N N . LYS A 1 272 ? -16.406 21.422 25.766 1 96.56 272 LYS A N 1
ATOM 2098 C CA . LYS A 1 272 ? -16.859 22.5 24.875 1 96.56 272 LYS A CA 1
ATOM 2099 C C . LYS A 1 272 ? -17.422 21.938 23.578 1 96.56 272 LYS A C 1
ATOM 2101 O O . LYS A 1 272 ? -16.781 21.125 22.906 1 96.56 272 LYS A O 1
ATOM 2106 N N . VAL A 1 273 ? -18.641 22.328 23.25 1 96.38 273 VAL A N 1
ATOM 2107 C CA . VAL A 1 273 ? -19.312 22 22 1 96.38 273 VAL A CA 1
ATOM 2108 C C . VAL A 1 273 ? -19.734 23.266 21.266 1 96.38 273 VAL A C 1
ATOM 2110 O O . VAL A 1 273 ? -20.375 24.141 21.859 1 96.38 273 VAL A O 1
ATOM 2113 N N . ASP A 1 274 ? -19.297 23.344 20.062 1 95 274 ASP A N 1
ATOM 2114 C CA . ASP A 1 274 ? -19.578 24.594 19.375 1 95 274 ASP A CA 1
ATOM 2115 C C . ASP A 1 274 ? -20.984 24.578 18.766 1 95 274 ASP A C 1
ATOM 2117 O O . ASP A 1 274 ? -21.75 23.641 18.984 1 95 274 ASP A O 1
ATOM 2121 N N . LYS A 1 275 ? -21.375 25.703 18.078 1 94.56 275 LYS A N 1
ATOM 2122 C CA . LYS A 1 275 ? -22.734 25.922 17.578 1 94.56 275 LYS A CA 1
ATOM 2123 C C . LYS A 1 275 ? -23.109 24.859 16.562 1 94.56 275 LYS A C 1
ATOM 2125 O O . LYS A 1 275 ? -24.297 24.562 16.375 1 94.56 275 LYS A O 1
ATOM 2130 N N . ASP A 1 276 ? -22.172 24.203 15.961 1 94.25 276 ASP A N 1
ATOM 2131 C CA . ASP A 1 276 ? -22.422 23.188 14.938 1 94.25 276 ASP A CA 1
ATOM 2132 C C . ASP A 1 276 ? -22.406 21.781 15.531 1 94.25 276 ASP A C 1
ATOM 2134 O O . ASP A 1 276 ? -22.484 20.797 14.805 1 94.25 276 ASP A O 1
ATOM 2138 N N . GLY A 1 277 ? -22.234 21.688 16.828 1 95.75 277 GLY A N 1
ATOM 2139 C CA . GLY A 1 277 ? -22.266 20.391 17.516 1 95.75 277 GLY A CA 1
ATOM 2140 C C . GLY A 1 277 ? -20.906 19.703 17.531 1 95.75 277 GLY A C 1
ATOM 2141 O O . GLY A 1 277 ? -20.828 18.5 17.797 1 95.75 277 GLY A O 1
ATOM 2142 N N . LEU A 1 278 ? -19.891 20.422 17.25 1 97.75 278 LEU A N 1
ATOM 2143 C CA . LEU A 1 278 ? -18.547 19.844 17.266 1 97.75 278 LEU A CA 1
ATOM 2144 C C . LEU A 1 278 ? -17.953 19.922 18.672 1 97.75 278 LEU A C 1
ATOM 2146 O O . LEU A 1 278 ? -17.938 20.984 19.297 1 97.75 278 LEU A O 1
ATOM 2150 N N . GLU A 1 279 ? -17.516 18.828 19.078 1 98.19 279 GLU A N 1
ATOM 2151 C CA . GLU A 1 279 ? -16.859 18.734 20.375 1 98.19 279 GLU A CA 1
ATOM 2152 C C . GLU A 1 279 ? -15.359 18.953 20.266 1 98.19 279 GLU A C 1
ATOM 2154 O O . GLU A 1 279 ? -14.719 18.438 19.344 1 98.19 279 GLU A O 1
ATOM 2159 N N . GLU A 1 280 ? -14.859 19.703 21.219 1 98.5 280 GLU A N 1
ATOM 2160 C CA . GLU A 1 280 ? -13.422 19.953 21.25 1 98.5 280 GLU A CA 1
ATOM 2161 C C . GLU A 1 280 ? -12.688 18.844 22.016 1 98.5 280 GLU A C 1
ATOM 2163 O O . GLU A 1 280 ? -13.047 18.531 23.141 1 98.5 280 GLU A O 1
ATOM 2168 N N . ILE A 1 281 ? -11.68 18.281 21.375 1 98.81 281 ILE A N 1
ATOM 2169 C CA . ILE A 1 281 ? -10.828 17.25 21.953 1 98.81 281 ILE A CA 1
ATOM 2170 C C . ILE A 1 281 ? -9.383 17.734 22 1 98.81 281 ILE A C 1
ATOM 2172 O O . ILE A 1 281 ? -8.836 18.172 20.984 1 98.81 281 ILE A O 1
ATOM 2176 N N . ILE A 1 282 ? -8.789 17.703 23.203 1 98.81 282 ILE A N 1
ATOM 2177 C CA . ILE A 1 282 ? -7.355 17.938 23.359 1 98.81 282 ILE A CA 1
ATOM 2178 C C . ILE A 1 282 ? -6.605 16.609 23.406 1 98.81 282 ILE A C 1
ATOM 2180 O O . ILE A 1 282 ? -7.098 15.633 23.969 1 98.81 282 ILE A O 1
ATOM 2184 N N . PHE A 1 283 ? -5.414 16.578 22.797 1 98.88 283 PHE A N 1
ATOM 2185 C CA . PHE A 1 283 ? -4.676 15.312 22.828 1 98.88 283 PHE A CA 1
ATOM 2186 C C . PHE A 1 283 ? -3.172 15.57 22.828 1 98.88 283 PHE A C 1
ATOM 2188 O O . PHE A 1 283 ? -2.727 16.688 22.562 1 98.88 283 PHE A O 1
ATOM 2195 N N . GLU A 1 284 ? -2.465 14.602 23.188 1 98.81 284 GLU A N 1
ATOM 2196 C CA . GLU A 1 284 ? -1.008 14.531 23.125 1 98.81 284 GLU A CA 1
ATOM 2197 C C . GLU A 1 284 ? -0.539 13.117 22.781 1 98.81 284 GLU A C 1
ATOM 2199 O O . GLU A 1 284 ? -1.106 12.133 23.266 1 98.81 284 GLU A O 1
ATOM 2204 N N . SER A 1 285 ? 0.443 13.023 21.875 1 98.81 285 SER A N 1
ATOM 2205 C CA . SER A 1 285 ? 1.049 11.734 21.562 1 98.81 285 SER A CA 1
ATOM 2206 C C . SER A 1 285 ? 2.484 11.656 22.062 1 98.81 285 SER A C 1
ATOM 2208 O O . SER A 1 285 ? 3.277 12.57 21.844 1 98.81 285 SER A O 1
ATOM 2210 N N . LYS A 1 286 ? 2.803 10.57 22.656 1 98.62 286 LYS A N 1
ATOM 2211 C CA . LYS A 1 286 ? 4.121 10.344 23.25 1 98.62 286 LYS A CA 1
ATOM 2212 C C . LYS A 1 286 ? 4.695 9 22.812 1 98.62 286 LYS A C 1
ATOM 2214 O O . LYS A 1 286 ? 3.973 8.008 22.734 1 98.62 286 LYS A O 1
ATOM 2219 N N . ILE A 1 287 ? 5.996 9.039 22.531 1 98.31 287 ILE A N 1
ATOM 2220 C CA . ILE A 1 287 ? 6.699 7.77 22.391 1 98.31 287 ILE A CA 1
ATOM 2221 C C . ILE A 1 287 ? 6.719 7.027 23.719 1 98.31 287 ILE A C 1
ATOM 2223 O O . ILE A 1 287 ? 7.074 7.605 24.75 1 98.31 287 ILE A O 1
ATOM 2227 N N . GLU A 1 288 ? 6.234 5.777 23.703 1 97.88 288 GLU A N 1
ATOM 2228 C CA . GLU A 1 288 ? 6.215 5.008 24.938 1 97.88 288 GLU A CA 1
ATOM 2229 C C . GLU A 1 288 ? 7.586 5.012 25.625 1 97.88 288 GLU A C 1
ATOM 2231 O O . GLU A 1 288 ? 8.578 4.59 25.016 1 97.88 288 GLU A O 1
ATOM 2236 N N . GLY A 1 289 ? 7.578 5.461 26.828 1 95.44 289 GLY A N 1
ATOM 2237 C CA . GLY A 1 289 ? 8.82 5.551 27.578 1 95.44 289 GLY A CA 1
ATOM 2238 C C . GLY A 1 289 ? 9.719 6.684 27.125 1 95.44 289 GLY A C 1
ATOM 2239 O O . GLY A 1 289 ? 10.883 6.766 27.516 1 95.44 289 GLY A O 1
ATOM 2240 N N . GLY A 1 290 ? 9.164 7.574 26.25 1 96.31 290 GLY A N 1
ATOM 2241 C CA . GLY A 1 290 ? 10.031 8.586 25.672 1 96.31 290 GLY A CA 1
ATOM 2242 C C . GLY A 1 290 ? 9.375 9.953 25.594 1 96.31 290 GLY A C 1
ATOM 2243 O O . GLY A 1 290 ? 8.656 10.359 26.5 1 96.31 290 GLY A O 1
ATOM 2244 N N . LYS A 1 291 ? 9.734 10.703 24.641 1 97.19 291 LYS A N 1
ATOM 2245 C CA . LYS A 1 291 ? 9.352 12.109 24.484 1 97.19 291 LYS A CA 1
ATOM 2246 C C . LYS A 1 291 ? 7.988 12.242 23.812 1 97.19 291 LYS A C 1
ATOM 2248 O O . LYS A 1 291 ? 7.535 11.312 23.141 1 97.19 291 LYS A O 1
ATOM 2253 N N . VAL A 1 292 ? 7.402 13.43 24.094 1 98.44 292 VAL A N 1
ATOM 2254 C CA . VAL A 1 292 ? 6.223 13.812 23.312 1 98.44 292 VAL A CA 1
ATOM 2255 C C . VAL A 1 292 ? 6.605 14 21.844 1 98.44 292 VAL A C 1
ATOM 2257 O O . VAL A 1 292 ? 7.602 14.656 21.531 1 98.44 292 VAL A O 1
ATOM 2260 N N . CYS A 1 293 ? 5.883 13.367 20.938 1 98.38 293 CYS A N 1
ATOM 2261 C CA . CYS A 1 293 ? 6.195 13.531 19.516 1 98.38 293 CYS A CA 1
ATOM 2262 C C . CYS A 1 293 ? 5.176 14.438 18.844 1 98.38 293 CYS A C 1
ATOM 2264 O O . CYS A 1 293 ? 5.5 15.117 17.875 1 98.38 293 CYS A O 1
ATOM 2266 N N . LEU A 1 294 ? 3.908 14.461 19.281 1 98.75 294 LEU A N 1
ATOM 2267 C CA . LEU A 1 294 ? 2.895 15.422 18.875 1 98.75 294 LEU A CA 1
ATOM 2268 C C . LEU A 1 294 ? 2.346 16.188 20.062 1 98.75 294 LEU A C 1
ATOM 2270 O O . LEU A 1 294 ? 1.774 15.586 20.984 1 98.75 294 LEU A O 1
ATOM 2274 N N . SER A 1 295 ? 2.549 17.484 20.031 1 98.5 295 SER A N 1
ATOM 2275 C CA . SER A 1 295 ? 2.096 18.344 21.109 1 98.5 295 SER A CA 1
ATOM 2276 C C . SER A 1 295 ? 1.069 19.359 20.609 1 98.5 295 SER A C 1
ATOM 2278 O O . SER A 1 295 ? 0.806 19.453 19.406 1 98.5 295 SER A O 1
ATOM 2280 N N . ASN A 1 296 ? 0.452 20.016 21.562 1 98.38 296 ASN A N 1
ATOM 2281 C CA . ASN A 1 296 ? -0.488 21.094 21.25 1 98.38 296 ASN A CA 1
ATOM 2282 C C . ASN A 1 296 ? -1.623 20.594 20.359 1 98.38 296 ASN A C 1
ATOM 2284 O O . ASN A 1 296 ? -2.004 21.266 19.391 1 98.38 296 ASN A O 1
ATOM 2288 N N . GLY A 1 297 ? -2.059 19.359 20.672 1 98.81 297 GLY A N 1
ATOM 2289 C CA . GLY A 1 297 ? -3.072 18.719 19.859 1 98.81 297 GLY A CA 1
ATOM 2290 C C . GLY A 1 297 ? -4.48 19.188 20.172 1 98.81 297 GLY A C 1
ATOM 2291 O O . GLY A 1 297 ? -4.852 19.328 21.344 1 98.81 297 GLY A O 1
ATOM 2292 N N . ARG A 1 298 ? -5.25 19.469 19.125 1 98.81 298 ARG A N 1
ATOM 2293 C CA . ARG A 1 298 ? -6.656 19.828 19.219 1 98.81 298 ARG A CA 1
ATOM 2294 C C . ARG A 1 298 ? -7.445 19.312 18.016 1 98.81 298 ARG A C 1
ATOM 2296 O O . ARG A 1 298 ? -6.969 19.391 16.891 1 98.81 298 ARG A O 1
ATOM 2303 N N . ALA A 1 299 ? -8.594 18.797 18.266 1 98.88 299 ALA A N 1
ATOM 2304 C CA . ALA A 1 299 ? -9.5 18.375 17.203 1 98.88 299 ALA A CA 1
ATOM 2305 C C . ALA A 1 299 ? -10.93 18.828 17.5 1 98.88 299 ALA A C 1
ATOM 2307 O O . ALA A 1 299 ? -11.312 18.969 18.656 1 98.88 299 ALA A O 1
ATOM 2308 N N . LEU A 1 300 ? -11.664 19.125 16.5 1 98.81 300 LEU A N 1
ATOM 2309 C CA . LEU A 1 300 ? -13.109 19.328 16.562 1 98.81 300 LEU A CA 1
ATOM 2310 C C . LEU A 1 300 ? -13.844 18.203 15.844 1 98.81 300 LEU A C 1
ATOM 2312 O O . LEU A 1 300 ? -13.727 18.062 14.625 1 98.81 300 LEU A O 1
ATOM 2316 N N . ILE A 1 301 ? -14.57 17.391 16.594 1 98.69 301 ILE A N 1
ATOM 2317 C CA . ILE A 1 301 ? -15.188 16.172 16.094 1 98.69 301 ILE A CA 1
ATOM 2318 C C . ILE A 1 301 ? -16.656 16.109 16.516 1 98.69 301 ILE A C 1
ATOM 2320 O O . ILE A 1 301 ? -16.984 16.422 17.672 1 98.69 301 ILE A O 1
ATOM 2324 N N . ARG A 1 302 ? -17.562 15.844 15.562 1 97.88 302 ARG A N 1
ATOM 2325 C CA . ARG A 1 302 ? -18.938 15.523 15.93 1 97.88 302 ARG A CA 1
ATOM 2326 C C . ARG A 1 302 ? -19.016 14.148 16.594 1 97.88 302 ARG A C 1
ATOM 2328 O O . ARG A 1 302 ? -18.625 13.141 15.992 1 97.88 302 ARG A O 1
ATOM 2335 N N . PRO A 1 303 ? -19.5 14.156 17.812 1 95.81 303 PRO A N 1
ATOM 2336 C CA . PRO A 1 303 ? -19.562 12.867 18.5 1 95.81 303 PRO A CA 1
ATOM 2337 C C . PRO A 1 303 ? -20.453 11.859 17.781 1 95.81 303 PRO A C 1
ATOM 2339 O O . PRO A 1 303 ? -21.5 12.227 17.219 1 95.81 303 PRO A O 1
ATOM 2342 N N . ALA A 1 304 ? -19.922 10.594 17.75 1 89.75 304 ALA A N 1
ATOM 2343 C CA . ALA A 1 304 ? -20.734 9.523 17.156 1 89.75 304 ALA A CA 1
ATOM 2344 C C . ALA A 1 304 ? -22.031 9.336 17.922 1 89.75 304 ALA A C 1
ATOM 2346 O O . ALA A 1 304 ? -22.078 9.523 19.141 1 89.75 304 ALA A O 1
ATOM 2347 N N . SER A 1 305 ? -23.094 9.219 17.203 1 77.44 305 SER A N 1
ATOM 2348 C CA . SER A 1 305 ? -24.375 8.961 17.875 1 77.44 305 SER A CA 1
ATOM 2349 C C . SER A 1 305 ? -24.328 7.656 18.656 1 77.44 305 SER A C 1
ATOM 2351 O O . SER A 1 305 ? -23.688 6.688 18.234 1 77.44 305 SER A O 1
ATOM 2353 N N . LYS A 1 306 ? -24.406 7.676 19.938 1 57.12 306 LYS A N 1
ATOM 2354 C CA . LYS A 1 306 ? -24.594 6.438 20.688 1 57.12 306 LYS A CA 1
ATOM 2355 C C . LYS A 1 306 ? -25.703 5.586 20.062 1 57.12 306 LYS A C 1
ATOM 2357 O O . LYS A 1 306 ? -26.75 6.105 19.672 1 57.12 306 LYS A O 1
ATOM 2362 N N . ALA A 1 307 ? -25.359 4.414 19.531 1 42.38 307 ALA A N 1
ATOM 2363 C CA . ALA A 1 307 ? -26.484 3.533 19.234 1 42.38 307 ALA A CA 1
ATOM 2364 C C . ALA A 1 307 ? -27.484 3.502 20.391 1 42.38 307 ALA A C 1
ATOM 2366 O O . ALA A 1 307 ? -27.094 3.344 21.547 1 42.38 307 ALA A O 1
ATOM 2367 N N . LYS A 1 308 ? -28.547 4.328 20.281 1 29.42 308 LYS A N 1
ATOM 2368 C CA . LYS A 1 308 ? -29.594 4 21.25 1 29.42 308 LYS A CA 1
ATOM 2369 C C . LYS A 1 308 ? -29.719 2.49 21.438 1 29.42 308 LYS A C 1
ATOM 2371 O O . LYS A 1 308 ? -29.891 1.75 20.469 1 29.42 308 LYS A O 1
ATOM 2376 N N . LEU A 1 309 ? -29.016 2.051 22.531 1 25.14 309 LEU A N 1
ATOM 2377 C CA . LEU A 1 309 ? -29.594 0.796 22.984 1 25.14 309 LEU A CA 1
ATOM 2378 C C . LEU A 1 309 ? -31.109 0.918 23.125 1 25.14 309 LEU A C 1
ATOM 2380 O O . LEU A 1 309 ? -31.609 1.947 23.578 1 25.14 309 LEU A O 1
ATOM 2384 N N . MET B 1 1 ? -7.152 -38.156 -30.062 1 49.78 1 MET B N 1
ATOM 2385 C CA . MET B 1 1 ? -8.055 -37.031 -30.266 1 49.78 1 MET B CA 1
ATOM 2386 C C . MET B 1 1 ? -7.398 -35.719 -29.812 1 49.78 1 MET B C 1
ATOM 2388 O O . MET B 1 1 ? -6.637 -35.719 -28.844 1 49.78 1 MET B O 1
ATOM 2392 N N . SER B 1 2 ? -7.379 -34.719 -30.688 1 71.69 2 SER B N 1
ATOM 2393 C CA . SER B 1 2 ? -6.734 -33.406 -30.453 1 71.69 2 SER B CA 1
ATOM 2394 C C . SER B 1 2 ? -7.297 -32.719 -29.219 1 71.69 2 SER B C 1
ATOM 2396 O O . SER B 1 2 ? -8.477 -32.875 -28.891 1 71.69 2 SER B O 1
ATOM 2398 N N . ASN B 1 3 ? -6.52 -32.375 -28.234 1 86.38 3 ASN B N 1
ATOM 2399 C CA . ASN B 1 3 ? -6.977 -31.656 -27.047 1 86.38 3 ASN B CA 1
ATOM 2400 C C . ASN B 1 3 ? -7.754 -30.391 -27.406 1 86.38 3 ASN B C 1
ATOM 2402 O O . ASN B 1 3 ? -7.211 -29.484 -28.031 1 86.38 3 ASN B O 1
ATOM 2406 N N . PRO B 1 4 ? -9.062 -30.484 -27.234 1 91.31 4 PRO B N 1
ATOM 2407 C CA . PRO B 1 4 ? -9.891 -29.344 -27.609 1 91.31 4 PRO B CA 1
ATOM 2408 C C . PRO B 1 4 ? -9.344 -28.016 -27.062 1 91.31 4 PRO B C 1
ATOM 2410 O O . PRO B 1 4 ? -8.883 -27.953 -25.922 1 91.31 4 PRO B O 1
ATOM 2413 N N . GLY B 1 5 ? -9.383 -27.047 -28.016 1 93.94 5 GLY B N 1
ATOM 2414 C CA . GLY B 1 5 ? -9.07 -25.688 -27.609 1 93.94 5 GLY B CA 1
ATOM 2415 C C . GLY B 1 5 ? -7.582 -25.422 -27.531 1 93.94 5 GLY B C 1
ATOM 2416 O O . GLY B 1 5 ? -7.16 -24.25 -27.484 1 93.94 5 GLY B O 1
ATOM 2417 N N . VAL B 1 6 ? -6.742 -26.484 -27.422 1 95.5 6 VAL B N 1
ATOM 2418 C CA . VAL B 1 6 ? -5.301 -26.312 -27.266 1 95.5 6 VAL B CA 1
ATOM 2419 C C . VAL B 1 6 ? -4.754 -25.469 -28.422 1 95.5 6 VAL B C 1
ATOM 2421 O O . VAL B 1 6 ? -5.094 -25.688 -29.578 1 95.5 6 VAL B O 1
ATOM 2424 N N . GLY B 1 7 ? -3.916 -24.438 -28.047 1 96.31 7 GLY B N 1
ATOM 2425 C CA . GLY B 1 7 ? -3.33 -23.562 -29.047 1 96.31 7 GLY B CA 1
ATOM 2426 C C . GLY B 1 7 ? -4.129 -22.297 -29.266 1 96.31 7 GLY B C 1
ATOM 2427 O O . GLY B 1 7 ? -3.646 -21.359 -29.906 1 96.31 7 GLY B O 1
ATOM 2428 N N . PHE B 1 8 ? -5.395 -22.312 -28.766 1 96.88 8 PHE B N 1
ATOM 2429 C CA . PHE B 1 8 ? -6.191 -21.094 -28.875 1 96.88 8 PHE B CA 1
ATOM 2430 C C . PHE B 1 8 ? -5.477 -19.922 -28.203 1 96.88 8 PHE B C 1
ATOM 2432 O O . PHE B 1 8 ? -4.98 -20.047 -27.094 1 96.88 8 PHE B O 1
ATOM 2439 N N . GLN B 1 9 ? -5.383 -18.844 -28.906 1 97.06 9 GLN B N 1
ATOM 2440 C CA . GLN B 1 9 ? -4.762 -17.625 -28.391 1 97.06 9 GLN B CA 1
ATOM 2441 C C . GLN B 1 9 ? -5.812 -16.562 -28.062 1 97.06 9 GLN B C 1
ATOM 2443 O O . GLN B 1 9 ? -6.609 -16.188 -28.922 1 97.06 9 GLN B O 1
ATOM 2448 N N . TYR B 1 10 ? -5.832 -16.172 -26.844 1 95.44 10 TYR B N 1
ATOM 2449 C CA . TYR B 1 10 ? -6.684 -15.055 -26.469 1 95.44 10 TYR B CA 1
ATOM 2450 C C . TYR B 1 10 ? -6.156 -13.75 -27.047 1 95.44 10 TYR B C 1
ATOM 2452 O O . TYR B 1 10 ? -4.984 -13.656 -27.422 1 95.44 10 TYR B O 1
ATOM 2460 N N . PRO B 1 11 ? -7.051 -12.742 -27.203 1 95 11 PRO B N 1
ATOM 2461 C CA . PRO B 1 11 ? -6.527 -11.43 -27.578 1 95 11 PRO B CA 1
ATOM 2462 C C . PRO B 1 11 ? -5.477 -10.906 -26.594 1 95 11 PRO B C 1
ATOM 2464 O O . PRO B 1 11 ? -5.609 -11.094 -25.391 1 95 11 PRO B O 1
ATOM 2467 N N . ALA B 1 12 ? -4.426 -10.383 -27.172 1 97.19 12 ALA B N 1
ATOM 2468 C CA . ALA B 1 12 ? -3.389 -9.797 -26.328 1 97.19 12 ALA B CA 1
ATOM 2469 C C . ALA B 1 12 ? -3.965 -8.711 -25.438 1 97.19 12 ALA B C 1
ATOM 2471 O O . ALA B 1 12 ? -4.852 -7.961 -25.844 1 97.19 12 ALA B O 1
ATOM 2472 N N . VAL B 1 13 ? -3.482 -8.617 -24.234 1 96.75 13 VAL B N 1
ATOM 2473 C CA . VAL B 1 13 ? -3.947 -7.641 -23.266 1 96.75 13 VAL B CA 1
ATOM 2474 C C . VAL B 1 13 ? -2.801 -6.711 -22.875 1 96.75 13 VAL B C 1
ATOM 2476 O O . VAL B 1 13 ? -1.782 -7.156 -22.344 1 96.75 13 VAL B O 1
ATOM 2479 N N . PRO B 1 14 ? -2.932 -5.402 -23.156 1 98.31 14 PRO B N 1
ATOM 2480 C CA . PRO B 1 14 ? -1.887 -4.477 -22.703 1 98.31 14 PRO B CA 1
ATOM 2481 C C . PRO B 1 14 ? -1.753 -4.434 -21.188 1 98.31 14 PRO B C 1
ATOM 2483 O O . PRO B 1 14 ? -2.754 -4.523 -20.469 1 98.31 14 PRO B O 1
ATOM 2486 N N . VAL B 1 15 ? -0.521 -4.316 -20.703 1 98.62 15 VAL B N 1
ATOM 2487 C CA . VAL B 1 15 ? -0.267 -4.176 -19.281 1 98.62 15 VAL B CA 1
ATOM 2488 C C . VAL B 1 15 ? 0.728 -3.043 -19.031 1 98.62 15 VAL B C 1
ATOM 2490 O O . VAL B 1 15 ? 1.601 -2.787 -19.859 1 98.62 15 VAL B O 1
ATOM 2493 N N . THR B 1 16 ? 0.609 -2.334 -17.906 1 98.62 16 THR B N 1
ATOM 2494 C CA . THR B 1 16 ? 1.535 -1.291 -17.484 1 98.62 16 THR B CA 1
ATOM 2495 C C . THR B 1 16 ? 1.776 -1.368 -15.977 1 98.62 16 THR B C 1
ATOM 2497 O O . THR B 1 16 ? 0.958 -1.92 -15.234 1 98.62 16 THR B O 1
ATOM 2500 N N . TRP B 1 17 ? 2.891 -0.914 -15.555 1 98.69 17 TRP B N 1
ATOM 2501 C CA . TRP B 1 17 ? 3.188 -0.731 -14.133 1 98.69 17 TRP B CA 1
ATOM 2502 C C . TRP B 1 17 ? 4.18 0.408 -13.93 1 98.69 17 TRP B C 1
ATOM 2504 O O . TRP B 1 17 ? 4.941 0.749 -14.836 1 98.69 17 TRP B O 1
ATOM 2514 N N . LEU B 1 18 ? 4.109 0.988 -12.789 1 98.62 18 LEU B N 1
ATOM 2515 C CA . LEU B 1 18 ? 4.996 2.062 -12.352 1 98.62 18 LEU B CA 1
ATOM 2516 C C . LEU B 1 18 ? 5.902 1.595 -11.219 1 98.62 18 LEU B C 1
ATOM 2518 O O . LEU B 1 18 ? 5.695 0.517 -10.656 1 98.62 18 LEU B O 1
ATOM 2522 N N . LYS B 1 19 ? 6.949 2.398 -10.891 1 98.81 19 LYS B N 1
ATOM 2523 C CA . LYS B 1 19 ? 7.781 2.098 -9.734 1 98.81 19 LYS B CA 1
ATOM 2524 C C . LYS B 1 19 ? 6.938 1.988 -8.461 1 98.81 19 LYS B C 1
ATOM 2526 O O . LYS B 1 19 ? 7.176 1.115 -7.625 1 98.81 19 LYS B O 1
ATOM 2531 N N . ARG B 1 20 ? 5.953 2.83 -8.297 1 98.81 20 ARG B N 1
ATOM 2532 C CA . ARG B 1 20 ? 5.066 2.799 -7.137 1 98.81 20 ARG B CA 1
ATOM 2533 C C . ARG B 1 20 ? 4.363 1.45 -7.023 1 98.81 20 ARG B C 1
ATOM 2535 O O . ARG B 1 20 ? 4.164 0.94 -5.918 1 98.81 20 ARG B O 1
ATOM 2542 N N . ASP B 1 21 ? 4.004 0.872 -8.18 1 98.88 21 ASP B N 1
ATOM 2543 C CA . ASP B 1 21 ? 3.324 -0.421 -8.195 1 98.88 21 ASP B CA 1
ATOM 2544 C C . ASP B 1 21 ? 4.234 -1.524 -7.656 1 98.88 21 ASP B C 1
ATOM 2546 O O . ASP B 1 21 ? 3.809 -2.342 -6.836 1 98.88 21 ASP B O 1
ATOM 2550 N N . VAL B 1 22 ? 5.488 -1.522 -8.164 1 98.81 22 VAL B N 1
ATOM 2551 C CA . VAL B 1 22 ? 6.371 -2.625 -7.785 1 98.81 22 VAL B CA 1
ATOM 2552 C C . VAL B 1 22 ? 6.809 -2.465 -6.332 1 98.81 22 VAL B C 1
ATOM 2554 O O . VAL B 1 22 ? 7.016 -3.455 -5.625 1 98.81 22 VAL B O 1
ATOM 2557 N N . LEU B 1 23 ? 6.891 -1.198 -5.816 1 98.94 23 LEU B N 1
ATOM 2558 C CA . LEU B 1 23 ? 7.168 -0.953 -4.406 1 98.94 23 LEU B CA 1
ATOM 2559 C C . LEU B 1 23 ? 6.031 -1.466 -3.529 1 98.94 23 LEU B C 1
ATOM 2561 O O . LEU B 1 23 ? 6.273 -2.123 -2.514 1 98.94 23 LEU B O 1
ATOM 2565 N N . LEU B 1 24 ? 4.797 -1.169 -3.891 1 98.94 24 LEU B N 1
ATOM 2566 C CA . LEU B 1 24 ? 3.639 -1.633 -3.137 1 98.94 24 LEU B CA 1
ATOM 2567 C C . LEU B 1 24 ? 3.58 -3.156 -3.111 1 98.94 24 LEU B C 1
ATOM 2569 O O . LEU B 1 24 ? 3.297 -3.752 -2.068 1 98.94 24 LEU B O 1
ATOM 2573 N N . PHE B 1 25 ? 3.855 -3.762 -4.246 1 98.94 25 PHE B N 1
ATOM 2574 C CA . PHE B 1 25 ? 3.809 -5.215 -4.344 1 98.94 25 PHE B CA 1
ATOM 2575 C C . PHE B 1 25 ? 4.801 -5.855 -3.381 1 98.94 25 PHE B C 1
ATOM 2577 O O . PHE B 1 25 ? 4.422 -6.688 -2.555 1 98.94 25 PHE B O 1
ATOM 2584 N N . ALA B 1 26 ? 6.043 -5.398 -3.473 1 98.94 26 ALA B N 1
ATOM 2585 C CA . ALA B 1 26 ? 7.07 -5.949 -2.592 1 98.94 26 ALA B CA 1
ATOM 2586 C C . ALA B 1 26 ? 6.688 -5.77 -1.125 1 98.94 26 ALA B C 1
ATOM 2588 O O . ALA B 1 26 ? 6.816 -6.699 -0.324 1 98.94 26 ALA B O 1
ATOM 2589 N N . ASN B 1 27 ? 6.18 -4.598 -0.798 1 98.81 27 ASN B N 1
ATOM 2590 C CA . ASN B 1 27 ? 5.758 -4.324 0.572 1 98.81 27 ASN B CA 1
ATOM 2591 C C . ASN B 1 27 ? 4.617 -5.242 1.001 1 98.81 27 ASN B C 1
ATOM 2593 O O . ASN B 1 27 ? 4.668 -5.84 2.076 1 98.81 27 ASN B O 1
ATOM 2597 N N . SER B 1 28 ? 3.648 -5.426 0.189 1 98.75 28 SER B N 1
ATOM 2598 C CA . SER B 1 28 ? 2.414 -6.125 0.534 1 98.75 28 SER B CA 1
ATOM 2599 C C . SER B 1 28 ? 2.65 -7.625 0.677 1 98.75 28 SER B C 1
ATOM 2601 O O . SER B 1 28 ? 1.854 -8.328 1.302 1 98.75 28 SER B O 1
ATOM 2603 N N . ILE B 1 29 ? 3.75 -8.109 0.137 1 98.75 29 ILE B N 1
ATOM 2604 C CA . ILE B 1 29 ? 3.949 -9.555 0.213 1 98.75 29 ILE B CA 1
ATOM 2605 C C . ILE B 1 29 ? 5.012 -9.875 1.262 1 98.75 29 ILE B C 1
ATOM 2607 O O . ILE B 1 29 ? 5.449 -11.023 1.379 1 98.75 29 ILE B O 1
ATOM 2611 N N . GLY B 1 30 ? 5.508 -8.867 1.949 1 98.12 30 GLY B N 1
ATOM 2612 C CA . GLY B 1 30 ? 6.25 -9.18 3.16 1 98.12 30 GLY B CA 1
ATOM 2613 C C . GLY B 1 30 ? 7.711 -8.781 3.086 1 98.12 30 GLY B C 1
ATOM 2614 O O . GLY B 1 30 ? 8.492 -9.078 3.994 1 98.12 30 GLY B O 1
ATOM 2615 N N . ALA B 1 31 ? 8.188 -8.109 1.956 1 98.56 31 ALA B N 1
ATOM 2616 C CA . ALA B 1 31 ? 9.539 -7.555 1.979 1 98.56 31 ALA B CA 1
ATOM 2617 C C . ALA B 1 31 ? 9.711 -6.566 3.129 1 98.56 31 ALA B C 1
ATOM 2619 O O . ALA B 1 31 ? 8.789 -5.812 3.451 1 98.56 31 ALA B O 1
ATOM 2620 N N . THR B 1 32 ? 10.867 -6.637 3.715 1 96.69 32 THR B N 1
ATOM 2621 C CA . THR B 1 32 ? 11.117 -5.797 4.879 1 96.69 32 THR B CA 1
ATOM 2622 C C . THR B 1 32 ? 12.289 -4.848 4.621 1 96.69 32 THR B C 1
ATOM 2624 O O . THR B 1 32 ? 12.914 -4.902 3.562 1 96.69 32 THR B O 1
ATOM 2627 N N . ALA B 1 33 ? 12.594 -4.098 5.637 1 95.38 33 ALA B N 1
ATOM 2628 C CA . ALA B 1 33 ? 13.555 -3.008 5.5 1 95.38 33 ALA B CA 1
ATOM 2629 C C . ALA B 1 33 ? 14.953 -3.547 5.211 1 95.38 33 ALA B C 1
ATOM 2631 O O . ALA B 1 33 ? 15.812 -2.822 4.707 1 95.38 33 ALA B O 1
ATOM 2632 N N . ASP B 1 34 ? 15.25 -4.766 5.523 1 95.25 34 ASP B N 1
ATOM 2633 C CA . ASP B 1 34 ? 16.547 -5.352 5.215 1 95.25 34 ASP B CA 1
ATOM 2634 C C . ASP B 1 34 ? 16.625 -5.777 3.752 1 95.25 34 ASP B C 1
ATOM 2636 O O . ASP B 1 34 ? 17.672 -6.254 3.293 1 95.25 34 ASP B O 1
ATOM 2640 N N . GLU B 1 35 ? 15.586 -5.621 3.006 1 98 35 GLU B N 1
ATOM 2641 C CA . GLU B 1 35 ? 15.5 -5.852 1.567 1 98 35 GLU B CA 1
ATOM 2642 C C . GLU B 1 35 ? 15.141 -4.566 0.823 1 98 35 GLU B C 1
ATOM 2644 O O . GLU B 1 35 ? 14.266 -4.57 -0.046 1 98 35 GLU B O 1
ATOM 2649 N N . LEU B 1 36 ? 15.812 -3.549 1.126 1 97.44 36 LEU B N 1
ATOM 2650 C CA . LEU B 1 36 ? 15.484 -2.207 0.653 1 97.44 36 LEU B CA 1
ATOM 2651 C C . LEU B 1 36 ? 15.555 -2.137 -0.869 1 97.44 36 LEU B C 1
ATOM 2653 O O . LEU B 1 36 ? 14.883 -1.308 -1.487 1 97.44 36 LEU B O 1
ATOM 2657 N N . HIS B 1 37 ? 16.359 -2.994 -1.499 1 98.5 37 HIS B N 1
ATOM 2658 C CA . HIS B 1 37 ? 16.469 -2.996 -2.953 1 98.5 37 HIS B CA 1
ATOM 2659 C C . HIS B 1 37 ? 15.133 -3.377 -3.6 1 98.5 37 HIS B C 1
ATOM 2661 O O . HIS B 1 37 ? 14.945 -3.174 -4.801 1 98.5 37 HIS B O 1
ATOM 2667 N N . PHE B 1 38 ? 14.148 -3.869 -2.824 1 98.81 38 PHE B N 1
ATOM 2668 C CA . PHE B 1 38 ? 12.805 -4.109 -3.322 1 98.81 38 PHE B CA 1
ATOM 2669 C C . PHE B 1 38 ? 11.867 -2.977 -2.92 1 98.81 38 PHE B C 1
ATOM 2671 O O . PHE B 1 38 ? 10.75 -2.867 -3.441 1 98.81 38 PHE B O 1
ATOM 2678 N N . LEU B 1 39 ? 12.266 -2.111 -1.93 1 98.69 39 LEU B N 1
ATOM 2679 C CA . LEU B 1 39 ? 11.297 -1.26 -1.245 1 98.69 39 LEU B CA 1
ATOM 2680 C C . LEU B 1 39 ? 11.672 0.212 -1.391 1 98.69 39 LEU B C 1
ATOM 2682 O O . LEU B 1 39 ? 10.969 1.088 -0.88 1 98.69 39 LEU B O 1
ATOM 2686 N N . TYR B 1 40 ? 12.781 0.505 -2.105 1 98.25 40 TYR B N 1
ATOM 2687 C CA . TYR B 1 40 ? 13.297 1.866 -2.221 1 98.25 40 TYR B CA 1
ATOM 2688 C C . TYR B 1 40 ? 13.789 2.145 -3.635 1 98.25 40 TYR B C 1
ATOM 2690 O O . TYR B 1 40 ? 14.812 1.604 -4.059 1 98.25 40 TYR B O 1
ATOM 2698 N N . GLU B 1 41 ? 13.078 3.012 -4.348 1 98.5 41 GLU B N 1
ATOM 2699 C CA . GLU B 1 41 ? 13.266 3.213 -5.785 1 98.5 41 GLU B CA 1
ATOM 2700 C C . GLU B 1 41 ? 14.625 3.842 -6.082 1 98.5 41 GLU B C 1
ATOM 2702 O O . GLU B 1 41 ? 15.102 3.793 -7.219 1 98.5 41 GLU B O 1
ATOM 2707 N N . LEU B 1 42 ? 15.234 4.441 -5.059 1 97.12 42 LEU B N 1
ATOM 2708 C CA . LEU B 1 42 ? 16.531 5.066 -5.305 1 97.12 42 LEU B CA 1
ATOM 2709 C C . LEU B 1 42 ? 17.656 4.145 -4.875 1 97.12 42 LEU B C 1
ATOM 2711 O O . LEU B 1 42 ? 18.828 4.52 -4.961 1 97.12 42 LEU B O 1
ATOM 2715 N N . HIS B 1 43 ? 17.391 2.963 -4.363 1 97.31 43 HIS B N 1
ATOM 2716 C CA . HIS B 1 43 ? 18.438 1.99 -4.074 1 97.31 43 HIS B CA 1
ATOM 2717 C C . HIS B 1 43 ? 19.266 1.676 -5.32 1 97.31 43 HIS B C 1
ATOM 2719 O O . HIS B 1 43 ? 18.703 1.513 -6.406 1 97.31 43 HIS B O 1
ATOM 2725 N N . PRO B 1 44 ? 20.547 1.561 -5.16 1 96.62 44 PRO B N 1
ATOM 2726 C CA . PRO B 1 44 ? 21.391 1.323 -6.336 1 96.62 44 PRO B CA 1
ATOM 2727 C C . PRO B 1 44 ? 21.078 -0.004 -7.023 1 96.62 44 PRO B C 1
ATOM 2729 O O . PRO B 1 44 ? 21.328 -0.154 -8.227 1 96.62 44 PRO B O 1
ATOM 2732 N N . LYS B 1 45 ? 20.547 -0.938 -6.344 1 97.44 45 LYS B N 1
ATOM 2733 C CA . LYS B 1 45 ? 20.188 -2.24 -6.898 1 97.44 45 LYS B CA 1
ATOM 2734 C C . LYS B 1 45 ? 18.672 -2.438 -6.902 1 97.44 45 LYS B C 1
ATOM 2736 O O . LYS B 1 45 ? 18.188 -3.557 -6.723 1 97.44 45 LYS B O 1
ATOM 2741 N N . PHE B 1 46 ? 17.953 -1.336 -7.004 1 98.44 46 PHE B N 1
ATOM 2742 C CA . PHE B 1 46 ? 16.5 -1.429 -7.02 1 98.44 46 PHE B CA 1
ATOM 2743 C C . PHE B 1 46 ? 16.031 -2.438 -8.062 1 98.44 46 PHE B C 1
ATOM 2745 O O . PHE B 1 46 ? 16.453 -2.387 -9.219 1 98.44 46 PHE B O 1
ATOM 2752 N N . GLN B 1 47 ? 15.211 -3.389 -7.656 1 98.19 47 GLN B N 1
ATOM 2753 C CA . GLN B 1 47 ? 14.75 -4.438 -8.562 1 98.19 47 GLN B CA 1
ATOM 2754 C C . GLN B 1 47 ? 13.305 -4.828 -8.258 1 98.19 47 GLN B C 1
ATOM 2756 O O . GLN B 1 47 ? 12.828 -4.645 -7.137 1 98.19 47 GLN B O 1
ATOM 2761 N N . VAL B 1 48 ? 12.617 -5.328 -9.258 1 98.81 48 VAL B N 1
ATOM 2762 C CA . VAL B 1 48 ? 11.25 -5.832 -9.156 1 98.81 48 VAL B CA 1
ATOM 2763 C C . VAL B 1 48 ? 11.266 -7.246 -8.578 1 98.81 48 VAL B C 1
ATOM 2765 O O . VAL B 1 48 ? 12.094 -8.078 -8.977 1 98.81 48 VAL B O 1
ATOM 2768 N N . PHE B 1 49 ? 10.453 -7.441 -7.57 1 98.88 49 PHE B N 1
ATOM 2769 C CA . PHE B 1 49 ? 10.344 -8.812 -7.098 1 98.88 49 PHE B CA 1
ATOM 2770 C C . PHE B 1 49 ? 9.938 -9.75 -8.234 1 98.88 49 PHE B C 1
ATOM 2772 O O . PHE B 1 49 ? 9.039 -9.438 -9.008 1 98.88 49 PHE B 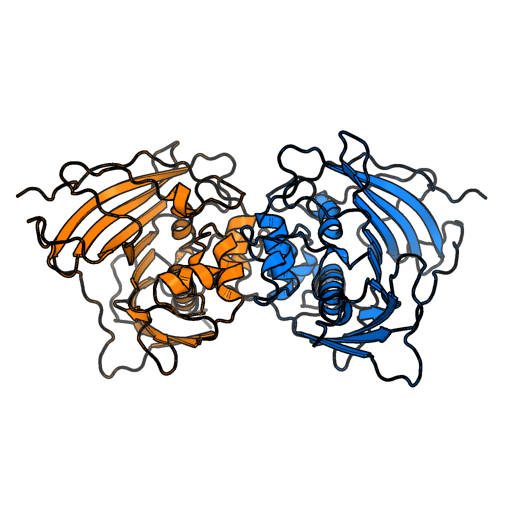O 1
ATOM 2779 N N . PRO B 1 50 ? 10.492 -10.883 -8.336 1 98.75 50 PRO B N 1
ATOM 2780 C CA . PRO B 1 50 ? 10.43 -11.672 -9.57 1 98.75 50 PRO B CA 1
ATOM 2781 C C . PRO B 1 50 ? 9.031 -12.211 -9.859 1 98.75 50 PRO B C 1
ATOM 2783 O O . PRO B 1 50 ? 8.711 -12.539 -11.008 1 98.75 50 PRO B O 1
ATOM 2786 N N . THR B 1 51 ? 8.164 -12.336 -8.859 1 98.88 51 THR B N 1
ATOM 2787 C CA . THR B 1 51 ? 6.848 -12.914 -9.102 1 98.88 51 THR B CA 1
ATOM 2788 C C . THR B 1 51 ? 5.828 -11.82 -9.406 1 98.88 51 THR B C 1
ATOM 2790 O O . THR B 1 51 ? 4.645 -12.109 -9.602 1 98.88 51 THR B O 1
ATOM 2793 N N . TYR B 1 52 ? 6.227 -10.562 -9.531 1 98.88 52 TYR B N 1
ATOM 2794 C CA . TYR B 1 52 ? 5.328 -9.445 -9.805 1 98.88 52 TYR B CA 1
ATOM 2795 C C . TYR B 1 52 ? 4.473 -9.727 -11.039 1 98.88 52 TYR B C 1
ATOM 2797 O O . TYR B 1 52 ? 3.295 -9.367 -11.07 1 98.88 52 TYR B O 1
ATOM 2805 N N . PRO B 1 53 ? 4.961 -10.383 -12.094 1 98.56 53 PRO B N 1
ATOM 2806 C CA . PRO B 1 53 ? 4.176 -10.609 -13.312 1 98.56 53 PRO B CA 1
ATOM 2807 C C . PRO B 1 53 ? 2.846 -11.305 -13.031 1 98.56 53 PRO B C 1
ATOM 2809 O O . PRO B 1 53 ? 1.903 -11.188 -13.82 1 98.56 53 PRO B O 1
ATOM 2812 N N . ILE B 1 54 ? 2.752 -11.969 -11.93 1 97.75 54 ILE B N 1
ATOM 2813 C CA . ILE B 1 54 ? 1.583 -12.797 -11.656 1 97.75 54 ILE B CA 1
ATOM 2814 C C . ILE B 1 54 ? 0.354 -11.914 -11.469 1 97.75 54 ILE B C 1
ATOM 2816 O O . ILE B 1 54 ? -0.781 -12.383 -11.594 1 97.75 54 ILE B O 1
ATOM 2820 N N . ILE B 1 55 ? 0.557 -10.633 -11.164 1 97.38 55 ILE B N 1
ATOM 2821 C CA . ILE B 1 55 ? -0.567 -9.758 -10.836 1 97.38 55 ILE B CA 1
ATOM 2822 C C . ILE B 1 55 ? -1.053 -9.047 -12.094 1 97.38 55 ILE B C 1
ATOM 2824 O O . ILE B 1 55 ? -2.162 -8.508 -12.117 1 97.38 55 ILE B O 1
ATOM 2828 N N . LEU B 1 56 ? -0.249 -9.016 -13.148 1 98 56 LEU B N 1
ATOM 2829 C CA . LEU B 1 56 ? -0.479 -8.156 -14.312 1 98 56 LEU B CA 1
ATOM 2830 C C . LEU B 1 56 ? -1.769 -8.547 -15.023 1 98 56 LEU B C 1
ATOM 2832 O O . LEU B 1 56 ? -2.484 -7.684 -15.539 1 98 56 LEU B O 1
ATOM 2836 N N . PRO B 1 57 ? -2.131 -9.859 -15.055 1 95.12 57 PRO B N 1
ATOM 2837 C CA . PRO B 1 57 ? -3.406 -10.211 -15.68 1 95.12 57 PRO B CA 1
ATOM 2838 C C . PRO B 1 57 ? -4.605 -9.602 -14.961 1 95.12 57 PRO B C 1
ATOM 2840 O O . PRO B 1 57 ? -5.672 -9.438 -15.555 1 95.12 57 PRO B O 1
ATOM 2843 N N . PHE B 1 58 ? -4.461 -9.312 -13.711 1 95.5 58 PHE B N 1
ATOM 2844 C CA . PHE B 1 58 ? -5.539 -8.711 -12.93 1 95.5 58 PHE B CA 1
ATOM 2845 C C . PHE B 1 58 ? -5.535 -7.195 -13.07 1 95.5 58 PHE B C 1
ATOM 2847 O O . PHE B 1 58 ? -6.586 -6.578 -13.242 1 95.5 58 PHE B O 1
ATOM 2854 N N . LYS B 1 59 ? -4.371 -6.629 -12.953 1 96.81 59 LYS B N 1
ATOM 2855 C CA . LYS B 1 59 ? -4.191 -5.18 -12.977 1 96.81 59 LYS B CA 1
ATOM 2856 C C . LYS B 1 59 ? -4.383 -4.621 -14.383 1 96.81 59 LYS B C 1
ATOM 2858 O O . LYS B 1 59 ? -4.953 -3.541 -14.555 1 96.81 59 LYS B O 1
ATOM 2863 N N . LYS B 1 60 ? -3.795 -5.352 -15.375 1 97.06 60 LYS B N 1
ATOM 2864 C CA . LYS B 1 60 ? -3.764 -4.922 -16.766 1 97.06 60 LYS B CA 1
ATOM 2865 C C . LYS B 1 60 ? -3.061 -3.578 -16.922 1 97.06 60 LYS B C 1
ATOM 2867 O O . LYS B 1 60 ? -1.909 -3.426 -16.5 1 97.06 60 LYS B O 1
ATOM 2872 N N . ASP B 1 61 ? -3.688 -2.6 -17.562 1 97.62 61 ASP B N 1
ATOM 2873 C CA . ASP B 1 61 ? -2.973 -1.347 -17.781 1 97.62 61 ASP B CA 1
ATOM 2874 C C . ASP B 1 61 ? -3.617 -0.202 -17 1 97.62 61 ASP B C 1
ATOM 2876 O O . ASP B 1 61 ? -3.449 0.967 -17.359 1 97.62 61 ASP B O 1
ATOM 2880 N N . THR B 1 62 ? -4.324 -0.534 -15.945 1 96.38 62 THR B N 1
ATOM 2881 C CA . THR B 1 62 ? -5.02 0.519 -15.219 1 96.38 62 THR B CA 1
ATOM 2882 C C . THR B 1 62 ? -4.25 0.902 -13.953 1 96.38 62 THR B C 1
ATOM 2884 O O . THR B 1 62 ? -3.555 0.071 -13.367 1 96.38 62 THR B O 1
ATOM 2887 N N . ALA B 1 63 ? -4.32 2.141 -13.539 1 96.06 63 ALA B N 1
ATOM 2888 C CA . ALA B 1 63 ? -3.846 2.615 -12.242 1 96.06 63 ALA B CA 1
ATOM 2889 C C . ALA B 1 63 ? -4.988 2.693 -11.234 1 96.06 63 ALA B C 1
ATOM 2891 O O . ALA B 1 63 ? -4.762 2.953 -10.047 1 96.06 63 ALA B O 1
ATOM 2892 N N . GLU B 1 64 ? -6.203 2.426 -11.656 1 97.06 64 GLU B N 1
ATOM 2893 C CA . GLU B 1 64 ? -7.418 2.518 -10.852 1 97.06 64 GLU B CA 1
ATOM 2894 C C . GLU B 1 64 ? -7.867 1.142 -10.375 1 97.06 64 GLU B C 1
ATOM 2896 O O . GLU B 1 64 ? -7.316 0.121 -10.789 1 97.06 64 GLU B O 1
ATOM 2901 N N . VAL B 1 65 ? -8.773 1.125 -9.43 1 97.56 65 VAL B N 1
ATOM 2902 C CA . VAL B 1 65 ? -9.43 -0.133 -9.086 1 97.56 65 VAL B CA 1
ATOM 2903 C C . VAL B 1 65 ? -10.156 -0.692 -10.297 1 97.56 65 VAL B C 1
ATOM 2905 O O . VAL B 1 65 ? -10.469 0.045 -11.242 1 97.56 65 VAL B O 1
ATOM 2908 N N . THR B 1 66 ? -10.352 -1.993 -10.289 1 94.62 66 THR B N 1
ATOM 2909 C CA . THR B 1 66 ? -11.047 -2.629 -11.398 1 94.62 66 THR B CA 1
ATOM 2910 C C . THR B 1 66 ? -12.32 -3.318 -10.914 1 94.62 66 THR B C 1
ATOM 2912 O O . THR B 1 66 ? -12.453 -3.619 -9.727 1 94.62 66 THR B O 1
ATOM 2915 N N . ASP B 1 67 ? -13.266 -3.412 -11.836 1 91.38 67 ASP B N 1
ATOM 2916 C CA . ASP B 1 67 ? -14.383 -4.324 -11.609 1 91.38 67 ASP B CA 1
ATOM 2917 C C . ASP B 1 67 ? -13.969 -5.77 -11.875 1 91.38 67 ASP B C 1
ATOM 2919 O O . ASP B 1 67 ? -13.867 -6.188 -13.031 1 91.38 67 ASP B O 1
ATOM 2923 N N . PHE B 1 68 ? -13.773 -6.531 -10.82 1 90.69 68 PHE B N 1
ATOM 2924 C CA . PHE B 1 68 ? -13.227 -7.879 -10.914 1 90.69 68 PHE B CA 1
ATOM 2925 C C . PHE B 1 68 ? -14.125 -8.773 -11.758 1 90.69 68 PHE B C 1
ATOM 2927 O O . PHE B 1 68 ? -13.648 -9.477 -12.656 1 90.69 68 PHE B O 1
ATOM 2934 N N . TYR B 1 69 ? -15.375 -8.695 -11.523 1 84.69 69 TYR B N 1
ATOM 2935 C CA . TYR B 1 69 ? -16.297 -9.586 -12.211 1 84.69 69 TYR B CA 1
ATOM 2936 C C . TYR B 1 69 ? -16.469 -9.172 -13.664 1 84.69 69 TYR B C 1
ATOM 2938 O O . TYR B 1 69 ? -16.516 -10.023 -14.562 1 84.69 69 TYR B O 1
ATOM 2946 N N . ALA B 1 70 ? -16.547 -7.863 -13.852 1 83.12 70 ALA B N 1
ATOM 2947 C CA . ALA B 1 70 ? -16.641 -7.379 -15.227 1 83.12 70 ALA B CA 1
ATOM 2948 C C . ALA B 1 70 ? -15.375 -7.691 -16.016 1 83.12 70 ALA B C 1
ATOM 2950 O O . ALA B 1 70 ? -15.422 -7.887 -17.234 1 83.12 70 ALA B O 1
ATOM 2951 N N . GLY B 1 71 ? -14.336 -7.805 -15.305 1 80.62 71 GLY B N 1
ATOM 2952 C CA . GLY B 1 71 ? -13.055 -8.078 -15.938 1 80.62 71 GLY B CA 1
ATOM 2953 C C . GLY B 1 71 ? -12.867 -9.539 -16.297 1 80.62 71 GLY B C 1
ATOM 2954 O O . GLY B 1 71 ? -11.953 -9.883 -17.047 1 80.62 71 GLY B O 1
ATOM 2955 N N . GLN B 1 72 ? -13.688 -10.383 -15.812 1 73.75 72 GLN B N 1
ATOM 2956 C CA . GLN B 1 72 ? -13.578 -11.812 -16.078 1 73.75 72 GLN B CA 1
ATOM 2957 C C . GLN B 1 72 ? -14.414 -12.203 -17.297 1 73.75 72 GLN B C 1
ATOM 2959 O O . GLN B 1 72 ? -14.625 -13.391 -17.547 1 73.75 72 GLN B O 1
ATOM 2964 N N . ARG B 1 73 ? -14.539 -11.344 -18.25 1 68.56 73 ARG B N 1
ATOM 2965 C CA . ARG B 1 73 ? -15.367 -11.695 -19.406 1 68.56 73 ARG B CA 1
ATOM 2966 C C . ARG B 1 73 ? -14.812 -12.922 -20.125 1 68.56 73 ARG B C 1
ATOM 2968 O O . ARG B 1 73 ? -13.625 -12.953 -20.469 1 68.56 73 ARG B O 1
ATOM 2975 N N . ALA B 1 74 ? -15.703 -13.82 -20.297 1 71.25 74 ALA B N 1
ATOM 2976 C CA . ALA B 1 74 ? -15.344 -15.117 -20.859 1 71.25 74 ALA B CA 1
ATOM 2977 C C . ALA B 1 74 ? -15.195 -15.023 -22.375 1 71.25 74 ALA B C 1
ATOM 2979 O O . ALA B 1 74 ? -16.031 -14.406 -23.047 1 71.25 74 ALA B O 1
ATOM 2980 N N . VAL B 1 75 ? -14 -15.289 -22.781 1 81.12 75 VAL B N 1
ATOM 2981 C CA . VAL B 1 75 ? -13.781 -15.562 -24.188 1 81.12 75 VAL B CA 1
ATOM 2982 C C . VAL B 1 75 ? -13.945 -17.062 -24.469 1 81.12 75 VAL B C 1
ATOM 2984 O O . VAL B 1 75 ? -13.18 -17.875 -23.938 1 81.12 75 VAL B O 1
ATOM 2987 N N . PRO B 1 76 ? -14.93 -17.312 -25.234 1 89.88 76 PRO B N 1
ATOM 2988 C CA . PRO B 1 76 ? -15.133 -18.75 -25.5 1 89.88 76 PRO B CA 1
ATOM 2989 C C . PRO B 1 76 ? -13.938 -19.406 -26.172 1 89.88 76 PRO B C 1
ATOM 2991 O O . PRO B 1 76 ? -13.312 -18.797 -27.047 1 89.88 76 PRO B O 1
ATOM 2994 N N . ILE B 1 77 ? -13.617 -20.562 -25.672 1 93.12 77 ILE B N 1
ATOM 2995 C CA . ILE B 1 77 ? -12.602 -21.391 -26.312 1 93.12 77 ILE B CA 1
ATOM 2996 C C . ILE B 1 77 ? -13.25 -22.312 -27.328 1 93.12 77 ILE B C 1
ATOM 2998 O O . ILE B 1 77 ? -14.195 -23.047 -27 1 93.12 77 ILE B O 1
ATOM 3002 N N . PRO B 1 78 ? -12.781 -22.312 -28.531 1 91.5 78 PRO B N 1
ATOM 3003 C CA . PRO B 1 78 ? -13.383 -23.188 -29.531 1 91.5 78 PRO B CA 1
ATOM 3004 C C . PRO B 1 78 ? -13.406 -24.656 -29.109 1 91.5 78 PRO B C 1
ATOM 3006 O O . PRO B 1 78 ? -12.438 -25.141 -28.5 1 91.5 78 PRO B O 1
ATOM 3009 N N . ASP B 1 79 ? -14.547 -25.359 -29.344 1 91 79 ASP B N 1
ATOM 3010 C CA . ASP B 1 79 ? -14.727 -26.781 -29.141 1 91 79 ASP B CA 1
ATOM 3011 C C . ASP B 1 79 ? -14.695 -27.156 -27.656 1 91 79 ASP B C 1
ATOM 3013 O O . ASP B 1 79 ? -14.492 -28.312 -27.312 1 91 79 ASP B O 1
ATOM 3017 N N . VAL B 1 80 ? -14.688 -26.156 -26.844 1 93.5 80 VAL B N 1
ATOM 3018 C CA . VAL B 1 80 ? -14.758 -26.359 -25.391 1 93.5 80 VAL B CA 1
ATOM 3019 C C . VAL B 1 80 ? -16.109 -25.859 -24.875 1 93.5 80 VAL B C 1
ATOM 3021 O O . VAL B 1 80 ? -16.609 -24.812 -25.297 1 93.5 80 VAL B O 1
ATOM 3024 N N . PRO B 1 81 ? -16.688 -26.641 -24.062 1 93.31 81 PRO B N 1
ATOM 3025 C CA . PRO B 1 81 ? -17.922 -26.141 -23.469 1 93.31 81 PRO B CA 1
ATOM 3026 C C . PRO B 1 81 ? -17.75 -24.766 -22.828 1 93.31 81 PRO B C 1
ATOM 3028 O O . PRO B 1 81 ? -16.656 -24.422 -22.391 1 93.31 81 PRO B O 1
ATOM 3031 N N . LYS B 1 82 ? -18.859 -24.078 -22.828 1 92.38 82 LYS B N 1
ATOM 3032 C CA . LYS B 1 82 ? -18.859 -22.812 -22.094 1 92.38 82 LYS B CA 1
ATOM 3033 C C . LYS B 1 82 ? -18.969 -23.047 -20.594 1 92.38 82 LYS B C 1
ATOM 3035 O O . LYS B 1 82 ? -20.031 -23.484 -20.109 1 92.38 82 LYS B O 1
ATOM 3040 N N . PHE B 1 83 ? -17.922 -22.797 -19.938 1 91.31 83 PHE B N 1
ATOM 3041 C CA . PHE B 1 83 ? -17.906 -22.969 -18.484 1 91.31 83 PHE B CA 1
ATOM 3042 C C . PHE B 1 83 ? -18.406 -21.719 -17.781 1 91.31 83 PHE B C 1
ATOM 3044 O O . PHE B 1 83 ? -18.188 -20.609 -18.266 1 91.31 83 PHE B O 1
ATOM 3051 N N . ASP B 1 84 ? -19.047 -21.906 -16.656 1 87.12 84 ASP B N 1
ATOM 3052 C CA . ASP B 1 84 ? -19.438 -20.828 -15.758 1 87.12 84 ASP B CA 1
ATOM 3053 C C . ASP B 1 84 ? -18.25 -20.328 -14.953 1 87.12 84 ASP B C 1
ATOM 3055 O O . ASP B 1 84 ? -17.781 -21.016 -14.047 1 87.12 84 ASP B O 1
ATOM 3059 N N . ALA B 1 85 ? -17.859 -19.141 -15.234 1 82.75 85 ALA B N 1
ATOM 3060 C CA . ALA B 1 85 ? -16.656 -18.578 -14.617 1 82.75 85 ALA B CA 1
ATOM 3061 C C . ALA B 1 85 ? -16.891 -18.234 -13.148 1 82.75 85 ALA B C 1
ATOM 3063 O O . ALA B 1 85 ? -15.953 -17.953 -12.406 1 82.75 85 ALA B O 1
ATOM 3064 N N . ARG B 1 86 ? -18.125 -18.359 -12.656 1 81.12 86 ARG B N 1
ATOM 3065 C CA . ARG B 1 86 ? -18.438 -18.062 -11.266 1 81.12 86 ARG B CA 1
ATOM 3066 C C . ARG B 1 86 ? -18.062 -19.234 -10.359 1 81.12 86 ARG B C 1
ATOM 3068 O O . ARG B 1 86 ? -18 -19.094 -9.141 1 81.12 86 ARG B O 1
ATOM 3075 N N . ARG B 1 87 ? -17.812 -20.312 -10.938 1 85.88 87 ARG B N 1
ATOM 3076 C CA . ARG B 1 87 ? -17.484 -21.516 -10.18 1 85.88 87 ARG B CA 1
ATOM 3077 C C . ARG B 1 87 ? -16.094 -22.031 -10.539 1 85.88 87 ARG B C 1
ATOM 3079 O O . ARG B 1 87 ? -15.93 -23.219 -10.82 1 85.88 87 ARG B O 1
ATOM 3086 N N . VAL B 1 88 ? -15.25 -21.188 -10.648 1 90.38 88 VAL B N 1
ATOM 3087 C CA . VAL B 1 88 ? -13.867 -21.516 -10.969 1 90.38 88 VAL B CA 1
ATOM 3088 C C . VAL B 1 88 ? -12.977 -21.25 -9.758 1 90.38 88 VAL B C 1
ATOM 3090 O O . VAL B 1 88 ? -13.18 -20.281 -9.031 1 90.38 88 VAL B O 1
ATOM 3093 N N . VAL B 1 89 ? -12.039 -22.109 -9.469 1 90.25 89 VAL B N 1
ATOM 3094 C CA . VAL B 1 89 ? -11.039 -21.906 -8.43 1 90.25 89 VAL B CA 1
ATOM 3095 C C . VAL B 1 89 ? -9.641 -22.016 -9.031 1 90.25 89 VAL B C 1
ATOM 3097 O O . VAL B 1 89 ? -9.438 -22.719 -10.023 1 90.25 89 VAL B O 1
ATOM 3100 N N . ASP B 1 90 ? -8.758 -21.25 -8.477 1 93.69 90 ASP B N 1
ATOM 3101 C CA . ASP B 1 90 ? -7.352 -21.328 -8.859 1 93.69 90 ASP B CA 1
ATOM 3102 C C . ASP B 1 90 ? -6.734 -22.656 -8.414 1 93.69 90 ASP B C 1
ATOM 3104 O O . ASP B 1 90 ? -6.77 -23 -7.23 1 93.69 90 ASP B O 1
ATOM 3108 N N . GLY B 1 91 ? -6.176 -23.422 -9.344 1 95.56 91 GLY B N 1
ATOM 3109 C CA . GLY B 1 91 ? -5.633 -24.719 -9.023 1 95.56 91 GLY B CA 1
ATOM 3110 C C . GLY B 1 91 ? -4.133 -24.703 -8.789 1 95.56 91 GLY B C 1
ATOM 3111 O O . GLY B 1 91 ? -3.648 -25.219 -7.777 1 95.56 91 GLY B O 1
ATOM 3112 N N . GLN B 1 92 ? -3.451 -24.234 -9.766 1 96.62 92 GLN B N 1
ATOM 3113 C CA . GLN B 1 92 ? -1.993 -24.234 -9.727 1 96.62 92 GLN B CA 1
ATOM 3114 C C . GLN B 1 92 ? -1.416 -23.094 -10.562 1 96.62 92 GLN B C 1
ATOM 3116 O O . GLN B 1 92 ? -1.976 -22.734 -11.602 1 96.62 92 GLN B O 1
ATOM 3121 N N . ARG B 1 93 ? -0.313 -22.594 -10.062 1 97.88 93 ARG B N 1
ATOM 3122 C CA . ARG B 1 93 ? 0.445 -21.609 -10.836 1 97.88 93 ARG B CA 1
ATOM 3123 C C . ARG B 1 93 ? 1.924 -21.969 -10.891 1 97.88 93 ARG B C 1
ATOM 3125 O O . ARG B 1 93 ? 2.488 -22.438 -9.898 1 97.88 93 ARG B O 1
ATOM 3132 N N . HIS B 1 94 ? 2.477 -21.875 -12.07 1 98.5 94 HIS B N 1
ATOM 3133 C CA . HIS B 1 94 ? 3.896 -22.047 -12.352 1 98.5 94 HIS B CA 1
ATOM 3134 C C . HIS B 1 94 ? 4.469 -20.844 -13.086 1 98.5 94 HIS B C 1
ATOM 3136 O O . HIS B 1 94 ? 3.951 -20.453 -14.133 1 98.5 94 HIS B O 1
ATOM 3142 N N . ILE B 1 95 ? 5.492 -20.219 -12.508 1 98.88 95 ILE B N 1
ATOM 3143 C CA . ILE B 1 95 ? 6.117 -19.078 -13.188 1 98.88 95 ILE B CA 1
ATOM 3144 C C . ILE B 1 95 ? 7.551 -19.438 -13.57 1 98.88 95 ILE B C 1
ATOM 3146 O O . ILE B 1 95 ? 8.266 -20.078 -12.797 1 98.88 95 ILE B O 1
ATOM 3150 N N . LYS B 1 96 ? 7.914 -19.125 -14.711 1 98.75 96 LYS B N 1
ATOM 3151 C CA . LYS B 1 96 ? 9.297 -19.094 -15.195 1 98.75 96 LYS B CA 1
ATOM 3152 C C . LYS B 1 96 ? 9.734 -17.656 -15.492 1 98.75 96 LYS B C 1
ATOM 3154 O O . LYS B 1 96 ? 9.078 -16.953 -16.266 1 98.75 96 LYS B O 1
ATOM 3159 N N . VAL B 1 97 ? 10.797 -17.266 -14.859 1 98.69 97 VAL B N 1
ATOM 3160 C CA . VAL B 1 97 ? 11.336 -15.93 -15.07 1 98.69 97 VAL B CA 1
ATOM 3161 C C . VAL B 1 97 ? 12.523 -15.992 -16.016 1 98.69 97 VAL B C 1
ATOM 3163 O O . VAL B 1 97 ? 13.555 -16.594 -15.695 1 98.69 97 VAL B O 1
ATOM 3166 N N . PHE B 1 98 ? 12.383 -15.367 -17.141 1 98.31 98 PHE B N 1
ATOM 3167 C CA . PHE B 1 98 ? 13.445 -15.367 -18.141 1 98.31 98 PHE B CA 1
ATOM 3168 C C . PHE B 1 98 ? 14.32 -14.133 -18 1 98.31 98 PHE B C 1
ATOM 3170 O O . PHE B 1 98 ? 15.531 -14.195 -18.219 1 98.31 98 PHE B O 1
ATOM 3177 N N . LYS B 1 99 ? 13.688 -13.031 -17.719 1 97.38 99 LYS B N 1
ATOM 3178 C CA . LYS B 1 99 ? 14.328 -11.727 -17.547 1 97.38 99 LYS B CA 1
ATOM 3179 C C . LYS B 1 99 ? 13.648 -10.914 -16.469 1 97.38 99 LYS B C 1
ATOM 3181 O O . LYS B 1 99 ? 12.422 -10.961 -16.312 1 97.38 99 LYS B O 1
ATOM 3186 N N . GLN B 1 100 ? 14.453 -10.203 -15.727 1 97.06 100 GLN B N 1
ATOM 3187 C CA . GLN B 1 100 ? 13.875 -9.297 -14.742 1 97.06 100 GLN B CA 1
ATOM 3188 C C . GLN B 1 100 ? 13.039 -8.211 -15.422 1 97.06 100 GLN B C 1
ATOM 3190 O O . GLN B 1 100 ? 13.453 -7.645 -16.438 1 97.06 100 GLN B O 1
ATOM 3195 N N . LEU B 1 101 ? 11.859 -7.961 -14.898 1 98.38 101 LEU B N 1
ATOM 3196 C CA . LEU B 1 101 ? 11.062 -6.844 -15.391 1 98.38 101 LEU B CA 1
ATOM 3197 C C . LEU B 1 101 ? 11.758 -5.516 -15.117 1 98.38 101 LEU B C 1
ATOM 3199 O O . LEU B 1 101 ? 12.398 -5.352 -14.078 1 98.38 101 LEU B O 1
ATOM 3203 N N . PRO B 1 102 ? 11.625 -4.594 -16.141 1 98.12 102 PRO B N 1
ATOM 3204 C CA . PRO B 1 102 ? 12.039 -3.24 -15.758 1 98.12 102 PRO B CA 1
ATOM 3205 C C . PRO B 1 102 ? 11.234 -2.678 -14.594 1 98.12 102 PRO B C 1
ATOM 3207 O O . PRO B 1 102 ? 10.102 -3.109 -14.352 1 98.12 102 PRO B O 1
ATOM 3210 N N . THR B 1 103 ? 11.797 -1.75 -13.859 1 98.38 103 THR B N 1
ATOM 3211 C CA . THR B 1 103 ? 11.18 -1.229 -12.648 1 98.38 103 THR B CA 1
ATOM 3212 C C . THR B 1 103 ? 9.953 -0.386 -12.984 1 98.38 103 THR B C 1
ATOM 3214 O O . THR B 1 103 ? 9.141 -0.082 -12.109 1 98.38 103 THR B O 1
ATOM 3217 N N . SER B 1 104 ? 9.805 0.018 -14.195 1 98.31 104 SER B N 1
ATOM 3218 C CA . SER B 1 104 ? 8.641 0.706 -14.734 1 98.31 104 SER B CA 1
ATOM 3219 C C . SER B 1 104 ? 8.406 0.334 -16.203 1 98.31 104 SER B C 1
ATOM 3221 O O . SER B 1 104 ? 9.367 0.093 -16.938 1 98.31 104 SER B O 1
ATOM 3223 N N . SER B 1 105 ? 7.156 0.277 -16.609 1 98.31 105 SER B N 1
ATOM 3224 C CA . SER B 1 105 ? 6.852 0.009 -18.016 1 98.31 105 SER B CA 1
ATOM 3225 C C . SER B 1 105 ? 6.777 1.301 -18.812 1 98.31 105 SER B C 1
ATOM 3227 O O . SER B 1 105 ? 6.477 1.276 -20.016 1 98.31 105 SER B O 1
ATOM 3229 N N . GLU B 1 106 ? 6.965 2.406 -18.125 1 96.75 106 GLU B N 1
ATOM 3230 C CA . GLU B 1 106 ? 6.875 3.691 -18.812 1 96.75 106 GLU B CA 1
ATOM 3231 C C . GLU B 1 106 ? 7.781 3.725 -20.031 1 96.75 106 GLU B C 1
ATOM 3233 O O . GLU B 1 106 ? 8.945 3.326 -19.969 1 96.75 106 GLU B O 1
ATOM 3238 N N . GLY B 1 107 ? 7.23 4.234 -21.125 1 96.25 107 GLY B N 1
ATOM 3239 C CA . GLY B 1 107 ? 7.988 4.371 -22.359 1 96.25 107 GLY B CA 1
ATOM 3240 C C . GLY B 1 107 ? 8.102 3.068 -23.141 1 96.25 107 GLY B C 1
ATOM 3241 O O . GLY B 1 107 ? 8.742 3.02 -24.188 1 96.25 107 GLY B O 1
ATOM 3242 N N . ARG B 1 108 ? 7.508 1.965 -22.625 1 97.25 108 ARG B N 1
ATOM 3243 C CA . ARG B 1 108 ? 7.535 0.661 -23.281 1 97.25 108 ARG B CA 1
ATOM 3244 C C . ARG B 1 108 ? 6.125 0.102 -23.438 1 97.25 108 ARG B C 1
ATOM 3246 O O . ARG B 1 108 ? 5.18 0.606 -22.828 1 97.25 108 ARG B O 1
ATOM 3253 N N . LYS B 1 109 ? 6.035 -0.809 -24.312 1 98.44 109 LYS B N 1
ATOM 3254 C CA . LYS B 1 109 ? 4.746 -1.444 -24.562 1 98.44 109 LYS B CA 1
ATOM 3255 C C . LYS B 1 109 ? 4.781 -2.926 -24.203 1 98.44 109 LYS B C 1
ATOM 3257 O O . LYS B 1 109 ? 5.336 -3.74 -24.938 1 98.44 109 LYS B O 1
ATOM 3262 N N . PHE B 1 110 ? 4.176 -3.252 -23.125 1 98.81 110 PHE B N 1
ATOM 3263 C CA . PHE B 1 110 ? 4.098 -4.637 -22.672 1 98.81 110 PHE B CA 1
ATOM 3264 C C . PHE B 1 110 ? 2.689 -5.188 -22.859 1 98.81 110 PHE B C 1
ATOM 3266 O O . PHE B 1 110 ? 1.713 -4.438 -22.812 1 98.81 110 PHE B O 1
ATOM 3273 N N . GLU B 1 111 ? 2.555 -6.445 -23.062 1 98.81 111 GLU B N 1
ATOM 3274 C CA . GLU B 1 111 ? 1.264 -7.117 -23.156 1 98.81 111 GLU B CA 1
ATOM 3275 C C . GLU B 1 111 ? 1.354 -8.555 -22.656 1 98.81 111 GLU B C 1
ATOM 3277 O O . GLU B 1 111 ? 2.447 -9.109 -22.531 1 98.81 111 GLU B O 1
ATOM 3282 N N . ILE B 1 112 ? 0.274 -9.117 -22.297 1 98.5 112 ILE B N 1
ATOM 3283 C CA . ILE B 1 112 ? 0.121 -10.539 -22 1 98.5 112 ILE B CA 1
ATOM 3284 C C . ILE B 1 112 ? -0.398 -11.273 -23.234 1 98.5 112 ILE B C 1
ATOM 3286 O O . ILE B 1 112 ? -1.375 -10.844 -23.859 1 98.5 112 ILE B O 1
ATOM 3290 N N . ARG B 1 113 ? 0.262 -12.297 -23.625 1 98.62 113 ARG B N 1
ATOM 3291 C CA . ARG B 1 113 ? -0.21 -13.242 -24.625 1 98.62 113 ARG B CA 1
ATOM 3292 C C . ARG B 1 113 ? -0.547 -14.586 -23.984 1 98.62 113 ARG B C 1
ATOM 3294 O O . ARG B 1 113 ? 0.34 -15.289 -23.484 1 98.62 113 ARG B O 1
ATOM 3301 N N . GLN B 1 114 ? -1.805 -14.867 -24.031 1 97.62 114 GLN B N 1
ATOM 3302 C CA . GLN B 1 114 ? -2.281 -16.062 -23.344 1 97.62 114 GLN B CA 1
ATOM 3303 C C . GLN B 1 114 ? -2.721 -17.125 -24.328 1 97.62 114 GLN B C 1
ATOM 3305 O O . GLN B 1 114 ? -3.42 -16.828 -25.297 1 97.62 114 GLN B O 1
ATOM 3310 N N . THR B 1 115 ? -2.303 -18.328 -24.109 1 98.06 115 THR B N 1
ATOM 3311 C CA . THR B 1 115 ? -2.613 -19.484 -24.953 1 98.06 115 THR B CA 1
ATOM 3312 C C . THR B 1 115 ? -3.178 -20.625 -24.125 1 98.06 115 THR B C 1
ATOM 3314 O O . THR B 1 115 ? -2.697 -20.906 -23.016 1 98.06 115 THR B O 1
ATOM 3317 N N . VAL B 1 116 ? -4.168 -21.266 -24.641 1 97.44 116 VAL B N 1
ATOM 3318 C CA . VAL B 1 116 ? -4.688 -22.484 -24.016 1 97.44 116 VAL B CA 1
ATOM 3319 C C . VAL B 1 116 ? -3.723 -23.641 -24.25 1 97.44 116 VAL B C 1
ATOM 3321 O O . VAL B 1 116 ? -3.361 -23.922 -25.391 1 97.44 116 VAL B O 1
ATOM 3324 N N . THR B 1 117 ? -3.307 -24.25 -23.188 1 97.31 117 THR B N 1
ATOM 3325 C CA . THR B 1 117 ? -2.346 -25.344 -23.328 1 97.31 117 THR B CA 1
ATOM 3326 C C . THR B 1 117 ? -2.998 -26.688 -23.016 1 97.31 117 THR B C 1
ATOM 3328 O O . THR B 1 117 ? -2.414 -27.734 -23.281 1 97.31 117 THR B O 1
ATOM 3331 N N . GLY B 1 118 ? -4.23 -26.656 -22.469 1 96.44 118 GLY B N 1
ATOM 3332 C CA . GLY B 1 118 ? -4.957 -27.891 -22.203 1 96.44 118 GLY B CA 1
ATOM 3333 C C . GLY B 1 118 ? -6.344 -27.656 -21.641 1 96.44 118 GLY B C 1
ATOM 3334 O O . GLY B 1 118 ? -6.547 -26.719 -20.844 1 96.44 118 GLY B O 1
ATOM 3335 N N . VAL B 1 119 ? -7.273 -28.453 -22.031 1 97 119 VAL B N 1
ATOM 3336 C CA . VAL B 1 119 ? -8.609 -28.516 -21.453 1 97 119 VAL B CA 1
ATOM 3337 C C . VAL B 1 119 ? -8.961 -29.953 -21.109 1 97 119 VAL B C 1
ATOM 3339 O O . VAL B 1 119 ? -8.961 -30.828 -21.984 1 97 119 VAL B O 1
ATOM 3342 N N . TRP B 1 120 ? -9.266 -30.172 -19.844 1 96.56 120 TRP B N 1
ATOM 3343 C CA . TRP B 1 120 ? -9.375 -31.562 -19.375 1 96.56 120 TRP B CA 1
ATOM 3344 C C . TRP B 1 120 ? -10.711 -31.797 -18.672 1 96.56 120 TRP B C 1
ATOM 3346 O O . TRP B 1 120 ? -11.141 -30.984 -17.844 1 96.56 120 TRP B O 1
ATOM 3356 N N . ASP B 1 121 ? -11.297 -32.844 -19 1 96.75 121 ASP B N 1
ATOM 3357 C CA . ASP B 1 121 ? -12.531 -33.312 -18.375 1 96.75 121 ASP B CA 1
ATOM 3358 C C . ASP B 1 121 ? -12.242 -34.281 -17.234 1 96.75 121 ASP B C 1
ATOM 3360 O O . ASP B 1 121 ? -11.891 -35.438 -17.469 1 96.75 121 ASP B O 1
ATOM 3364 N N . LYS B 1 122 ? -12.469 -33.812 -16.047 1 95.69 122 LYS B N 1
ATOM 3365 C CA . LYS B 1 122 ? -12.172 -34.625 -14.867 1 95.69 122 LYS B CA 1
ATOM 3366 C C . LYS B 1 122 ? -13.422 -35.312 -14.352 1 95.69 122 LYS B C 1
ATOM 3368 O O . LYS B 1 122 ? -13.453 -35.812 -13.211 1 95.69 122 LYS B O 1
ATOM 3373 N N . GLY B 1 123 ? -14.43 -35.312 -15.188 1 96.5 123 GLY B N 1
ATOM 3374 C CA . GLY B 1 123 ? -15.672 -35.969 -14.82 1 96.5 123 GLY B CA 1
ATOM 3375 C C . GLY B 1 123 ? -16.5 -35.156 -13.844 1 96.5 123 GLY B C 1
ATOM 3376 O O . GLY B 1 123 ? -16.672 -33.938 -14 1 96.5 123 GLY B O 1
ATOM 3377 N N . LYS B 1 124 ? -17.109 -35.844 -12.875 1 96 124 LYS B N 1
ATOM 3378 C CA . LYS B 1 124 ? -18.047 -35.281 -11.914 1 96 124 LYS B CA 1
ATOM 3379 C C . LYS B 1 124 ? -17.422 -34.125 -11.156 1 96 124 LYS B C 1
ATOM 3381 O O . LYS B 1 124 ? -18.062 -33.094 -10.945 1 96 124 LYS B O 1
ATOM 3386 N N . PRO B 1 125 ? -16.141 -34.219 -10.844 1 95.38 125 PRO B N 1
ATOM 3387 C CA . PRO B 1 125 ? -15.555 -33.125 -10.094 1 95.38 125 PRO B CA 1
ATOM 3388 C C . PRO B 1 125 ? -15.516 -31.812 -10.883 1 95.38 125 PRO B C 1
ATOM 3390 O O . PRO B 1 125 ? -15.688 -30.734 -10.32 1 95.38 125 PRO B O 1
ATOM 3393 N N . GLY B 1 126 ? -15.242 -31.938 -12.219 1 96.88 126 GLY B N 1
ATOM 3394 C CA . GLY B 1 126 ? -15.227 -30.719 -13.023 1 96.88 126 GLY B CA 1
ATOM 3395 C C . GLY B 1 126 ? -14.242 -30.781 -14.18 1 96.88 126 GLY B C 1
ATOM 3396 O O . GLY B 1 126 ? -14.047 -31.844 -14.773 1 96.88 126 GLY B O 1
ATOM 3397 N N . SER B 1 127 ? -13.812 -29.625 -14.586 1 96.56 127 SER B N 1
ATOM 3398 C CA . SER B 1 127 ? -12.891 -29.484 -15.711 1 96.56 127 SER B CA 1
ATOM 3399 C C . SER B 1 127 ? -11.695 -28.625 -15.336 1 96.56 127 SER B C 1
ATOM 3401 O O . SER B 1 127 ? -11.797 -27.75 -14.469 1 96.56 127 SER B O 1
ATOM 3403 N N . VAL B 1 128 ? -10.609 -28.906 -15.922 1 96.31 128 VAL B N 1
ATOM 3404 C CA . VAL B 1 128 ? -9.406 -28.078 -15.766 1 96.31 128 VAL B CA 1
ATOM 3405 C C . VAL B 1 128 ? -9.086 -27.375 -17.078 1 96.31 128 VAL B C 1
ATOM 3407 O O . VAL B 1 128 ? -9.109 -28 -18.141 1 96.31 128 VAL B O 1
ATOM 3410 N N . VAL B 1 129 ? -8.883 -26.141 -17.062 1 95.88 129 VAL B N 1
ATOM 3411 C CA . VAL B 1 129 ? -8.359 -25.375 -18.188 1 95.88 129 VAL B CA 1
ATOM 3412 C C . VAL B 1 129 ? -6.953 -24.875 -17.875 1 95.88 129 VAL B C 1
ATOM 3414 O O . VAL B 1 129 ? -6.754 -24.141 -16.906 1 95.88 129 VAL B O 1
ATOM 3417 N N . ASP B 1 130 ? -5.98 -25.344 -18.656 1 96.81 130 ASP B N 1
ATOM 3418 C CA . ASP B 1 130 ? -4.59 -24.906 -18.562 1 96.81 130 ASP B CA 1
ATOM 3419 C C . ASP B 1 130 ? -4.273 -23.812 -19.578 1 96.81 130 ASP B C 1
ATOM 3421 O O . ASP B 1 130 ? -4.59 -23.953 -20.766 1 96.81 130 ASP B O 1
ATOM 3425 N N . THR B 1 131 ? -3.701 -22.766 -19.094 1 97.25 131 THR B N 1
ATOM 3426 C CA . THR B 1 131 ? -3.283 -21.672 -19.969 1 97.25 131 THR B CA 1
ATOM 3427 C C . THR B 1 131 ? -1.85 -21.25 -19.656 1 97.25 131 THR B C 1
ATOM 3429 O O . THR B 1 131 ? -1.351 -21.484 -18.562 1 97.25 131 THR B O 1
ATOM 3432 N N . ARG B 1 132 ? -1.192 -20.719 -20.672 1 98.56 132 ARG B N 1
ATOM 3433 C CA . ARG B 1 132 ? 0.093 -20.047 -20.531 1 98.56 132 ARG B CA 1
ATOM 3434 C C . ARG B 1 132 ? -0.034 -18.562 -20.828 1 98.56 132 ARG B C 1
ATOM 3436 O O . ARG B 1 132 ? -0.532 -18.172 -21.891 1 98.56 132 ARG B O 1
ATOM 3443 N N . SER B 1 133 ? 0.336 -17.734 -19.891 1 98.56 133 SER B N 1
ATOM 3444 C CA . SER B 1 133 ? 0.409 -16.297 -20.078 1 98.56 133 SER B CA 1
ATOM 3445 C C . SER B 1 133 ? 1.855 -15.82 -20.172 1 98.56 133 SER B C 1
ATOM 3447 O O . SER B 1 133 ? 2.621 -15.961 -19.203 1 98.56 133 SER B O 1
ATOM 3449 N N . ASP B 1 134 ? 2.23 -15.273 -21.297 1 98.81 134 ASP B N 1
ATOM 3450 C CA . ASP B 1 134 ? 3.551 -14.688 -21.484 1 98.81 134 ASP B CA 1
ATOM 3451 C C . ASP B 1 134 ? 3.506 -13.172 -21.328 1 98.81 134 ASP B C 1
ATOM 3453 O O . ASP B 1 134 ? 2.629 -12.508 -21.891 1 98.81 134 ASP B O 1
ATOM 3457 N N . ILE B 1 135 ? 4.387 -12.648 -20.484 1 98.88 135 ILE B N 1
ATOM 3458 C CA . ILE B 1 135 ? 4.602 -11.203 -20.438 1 98.88 135 ILE B CA 1
ATOM 3459 C C . ILE B 1 135 ? 5.609 -10.797 -21.516 1 98.88 135 ILE B C 1
ATOM 3461 O O . ILE B 1 135 ? 6.785 -11.156 -21.438 1 98.88 135 ILE B O 1
ATOM 3465 N N . VAL B 1 136 ? 5.137 -10 -22.422 1 98.81 136 VAL B N 1
ATOM 3466 C CA . VAL B 1 136 ? 5.91 -9.789 -23.641 1 98.81 136 VAL B CA 1
ATOM 3467 C C . VAL B 1 136 ? 6.141 -8.297 -23.859 1 98.81 136 VAL B C 1
ATOM 3469 O O . VAL B 1 136 ? 5.219 -7.488 -23.703 1 98.81 136 VAL B O 1
ATOM 3472 N N . ASP B 1 137 ? 7.348 -7.883 -24.109 1 98.44 137 ASP B N 1
ATOM 3473 C CA . ASP B 1 137 ? 7.582 -6.582 -24.734 1 98.44 137 ASP B CA 1
ATOM 3474 C C . ASP B 1 137 ? 7.094 -6.574 -26.188 1 98.44 137 ASP B C 1
ATOM 3476 O O . ASP B 1 137 ? 7.695 -7.215 -27.047 1 98.44 137 ASP B O 1
ATOM 3480 N N . ALA B 1 138 ? 6.062 -5.852 -26.438 1 97.88 138 ALA B N 1
ATOM 3481 C CA . ALA B 1 138 ? 5.371 -5.934 -27.719 1 97.88 138 ALA B CA 1
ATOM 3482 C C . ALA B 1 138 ? 6.227 -5.344 -28.844 1 97.88 138 ALA B C 1
ATOM 3484 O O . ALA B 1 138 ? 5.977 -5.605 -30.031 1 97.88 138 ALA B O 1
ATOM 3485 N N . THR B 1 139 ? 7.164 -4.512 -28.531 1 97.25 139 THR B N 1
ATOM 3486 C CA . THR B 1 139 ? 7.98 -3.842 -29.547 1 97.25 139 THR B CA 1
ATOM 3487 C C . THR B 1 139 ? 8.945 -4.824 -30.203 1 97.25 139 THR B C 1
ATOM 3489 O O . THR B 1 139 ? 9.281 -4.68 -31.375 1 97.25 139 THR B O 1
ATOM 3492 N N . ASN B 1 140 ? 9.398 -5.855 -29.484 1 96.56 140 ASN B N 1
ATOM 3493 C CA . ASN B 1 140 ? 10.406 -6.746 -30.047 1 96.56 140 ASN B CA 1
ATOM 3494 C C . ASN B 1 140 ? 10.031 -8.211 -29.844 1 96.56 140 ASN B C 1
ATOM 3496 O O . ASN B 1 140 ? 10.766 -9.109 -30.281 1 96.56 140 ASN B O 1
ATOM 3500 N N . GLY B 1 141 ? 9.023 -8.484 -29.094 1 97.19 141 GLY B N 1
ATOM 3501 C CA . GLY B 1 141 ? 8.539 -9.844 -28.906 1 97.19 141 GLY B CA 1
ATOM 3502 C C . GLY B 1 141 ? 9.242 -10.594 -27.797 1 97.19 141 GLY B C 1
ATOM 3503 O O . GLY B 1 141 ? 8.969 -11.773 -27.562 1 97.19 141 GLY B O 1
ATOM 3504 N N . GLU B 1 142 ? 10.102 -9.898 -27.078 1 98.06 142 GLU B N 1
ATOM 3505 C CA . GLU B 1 142 ? 10.844 -10.539 -26 1 98.06 142 GLU B CA 1
ATOM 3506 C C . GLU B 1 142 ? 9.922 -10.938 -24.844 1 98.06 142 GLU B C 1
ATOM 3508 O O . GLU B 1 142 ? 9.102 -10.133 -24.391 1 98.06 142 GLU B O 1
ATOM 3513 N N . ILE B 1 143 ? 10.055 -12.188 -24.406 1 98.75 143 ILE B N 1
ATOM 3514 C CA . ILE B 1 143 ? 9.281 -12.695 -23.281 1 98.75 143 ILE B CA 1
ATOM 3515 C C . ILE B 1 143 ? 10.07 -12.523 -21.984 1 98.75 143 ILE B C 1
ATOM 3517 O O . ILE B 1 143 ? 11.227 -12.938 -21.906 1 98.75 143 ILE B O 1
ATOM 3521 N N . TYR B 1 144 ? 9.484 -11.93 -21 1 98.75 144 TYR B N 1
ATOM 3522 C CA . TYR B 1 144 ? 10.148 -11.672 -19.734 1 98.75 144 TYR B CA 1
ATOM 3523 C C . TYR B 1 144 ? 9.805 -12.758 -18.719 1 98.75 144 TYR B C 1
ATOM 3525 O O . TYR B 1 144 ? 10.656 -13.156 -17.922 1 98.75 144 TYR B O 1
ATOM 3533 N N . ALA B 1 145 ? 8.648 -13.258 -18.734 1 98.81 145 ALA B N 1
ATOM 3534 C CA . ALA B 1 145 ? 8.188 -14.32 -17.859 1 98.81 145 ALA B CA 1
ATOM 3535 C C . ALA B 1 145 ? 7.023 -15.086 -18.484 1 98.81 145 ALA B C 1
ATOM 3537 O O . ALA B 1 145 ? 6.301 -14.547 -19.328 1 98.81 145 ALA B O 1
ATOM 3538 N N . SER B 1 146 ? 6.902 -16.297 -18.156 1 98.88 146 SER B N 1
ATOM 3539 C CA . SER B 1 146 ? 5.777 -17.156 -18.516 1 98.88 146 SER B CA 1
ATOM 3540 C C . SER B 1 146 ? 5.094 -17.734 -17.297 1 98.88 146 SER B C 1
ATOM 3542 O O . SER B 1 146 ? 5.766 -18.234 -16.375 1 98.88 146 SER B O 1
ATOM 3544 N N . ILE B 1 147 ? 3.811 -17.641 -17.281 1 98.69 147 ILE B N 1
ATOM 3545 C CA . ILE B 1 147 ? 3.037 -18.172 -16.156 1 98.69 147 ILE B CA 1
ATOM 3546 C C . ILE B 1 147 ? 2.057 -19.219 -16.672 1 98.69 147 ILE B C 1
ATOM 3548 O O . ILE B 1 147 ? 1.178 -18.922 -17.484 1 98.69 147 ILE B O 1
ATOM 3552 N N . ASP B 1 148 ? 2.244 -20.438 -16.25 1 98.31 148 ASP B N 1
ATOM 3553 C CA . ASP B 1 148 ? 1.263 -21.484 -16.484 1 98.31 148 ASP B CA 1
ATOM 3554 C C . ASP B 1 148 ? 0.24 -21.547 -15.352 1 98.31 148 ASP B C 1
ATOM 3556 O O . ASP B 1 148 ? 0.607 -21.562 -14.172 1 98.31 148 ASP B O 1
ATOM 3560 N N . SER B 1 149 ? -0.958 -21.516 -15.75 1 97.81 149 SER B N 1
ATOM 3561 C CA . SER B 1 149 ? -2.059 -21.531 -14.797 1 97.81 149 SER B CA 1
ATOM 3562 C C . SER B 1 149 ? -3.012 -22.688 -15.062 1 97.81 149 SER B C 1
ATOM 3564 O O . SER B 1 149 ? -3.299 -23.016 -16.219 1 97.81 149 SER B O 1
ATOM 3566 N N . SER B 1 150 ? -3.412 -23.328 -14.023 1 96.75 150 SER B N 1
ATOM 3567 C CA . SER B 1 150 ? -4.488 -24.312 -14.078 1 96.75 150 SER B CA 1
ATOM 3568 C C . SER B 1 150 ? -5.719 -23.828 -13.312 1 96.75 150 SER B C 1
ATOM 3570 O O . SER B 1 150 ? -5.645 -23.562 -12.117 1 96.75 150 SER B O 1
ATOM 3572 N N . SER B 1 151 ? -6.754 -23.719 -13.992 1 95.75 151 SER B N 1
ATOM 3573 C CA . SER B 1 151 ? -8.023 -23.328 -13.398 1 95.75 151 SER B CA 1
ATOM 3574 C C . SER B 1 151 ? -9 -24.5 -13.344 1 95.75 151 SER B C 1
ATOM 3576 O O . SER B 1 151 ? -9.133 -25.25 -14.312 1 95.75 151 SER B O 1
ATOM 3578 N N . PHE B 1 152 ? -9.602 -24.641 -12.25 1 94.81 152 PHE B N 1
ATOM 3579 C CA . PHE B 1 152 ? -10.531 -25.734 -12.055 1 94.81 152 PHE B CA 1
ATOM 3580 C C . PHE B 1 152 ? -11.969 -25.234 -12.047 1 94.81 152 PHE B C 1
ATOM 3582 O O . PHE B 1 152 ? -12.359 -24.469 -11.172 1 94.81 152 PHE B O 1
ATOM 3589 N N . PHE B 1 153 ? -12.734 -25.672 -12.969 1 94.81 153 PHE B N 1
ATOM 3590 C CA . PHE B 1 153 ? -14.164 -25.375 -13.055 1 94.81 153 PHE B CA 1
ATOM 3591 C C . PHE B 1 153 ? -14.977 -26.453 -12.352 1 94.81 153 PHE B C 1
ATOM 3593 O O . PHE B 1 153 ? -15.219 -27.516 -12.914 1 94.81 153 PHE B O 1
ATOM 3600 N N . VAL B 1 154 ? -15.422 -26.094 -11.227 1 94 154 VAL B N 1
ATOM 3601 C CA . VAL B 1 154 ? -15.992 -27.062 -10.281 1 94 154 VAL B CA 1
ATOM 3602 C C . VAL B 1 154 ? -17.328 -27.578 -10.805 1 94 154 VAL B C 1
ATOM 3604 O O . VAL B 1 154 ? -18.203 -26.797 -11.164 1 94 154 VAL B O 1
ATOM 3607 N N . GLY B 1 155 ? -17.453 -28.844 -10.82 1 95.44 155 GLY B N 1
ATOM 3608 C CA . GLY B 1 155 ? -18.703 -29.5 -11.156 1 95.44 155 GLY B CA 1
ATOM 3609 C C . GLY B 1 155 ? -19.062 -29.391 -12.625 1 95.44 155 GLY B C 1
ATOM 3610 O O . GLY B 1 155 ? -20.219 -29.609 -13.008 1 95.44 155 GLY B O 1
ATOM 3611 N N . GLN B 1 156 ? -18.141 -29.016 -13.391 1 96.38 156 GLN B N 1
ATOM 3612 C CA . GLN B 1 156 ? -18.453 -28.719 -14.789 1 96.38 156 GLN B CA 1
ATOM 3613 C C . GLN B 1 156 ? -17.703 -29.656 -15.727 1 96.38 156 GLN B C 1
ATOM 3615 O O . GLN B 1 156 ? -17.125 -29.219 -16.734 1 96.38 156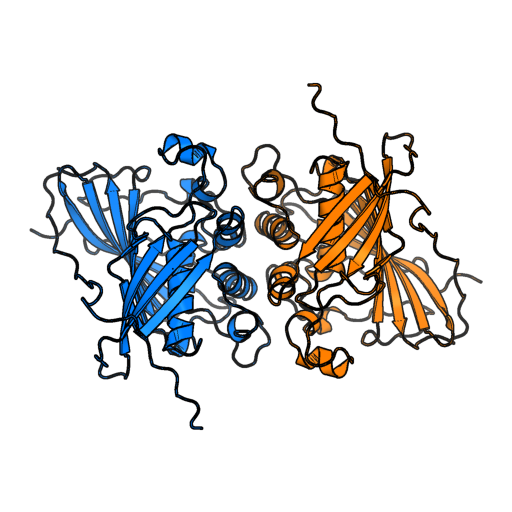 GLN B O 1
ATOM 3620 N N . GLY B 1 157 ? -17.719 -30.875 -15.336 1 96.44 157 GLY B N 1
ATOM 3621 C CA . GLY B 1 157 ? -17.125 -31.922 -16.172 1 96.44 157 GLY B CA 1
ATOM 3622 C C . GLY B 1 157 ? -18.156 -32.875 -16.75 1 96.44 157 GLY B C 1
ATOM 3623 O O . GLY B 1 157 ? -19.344 -32.5 -16.875 1 96.44 157 GLY B O 1
ATOM 3624 N N . GLY B 1 158 ? -17.688 -33.938 -17.297 1 96.06 158 GLY B N 1
ATOM 3625 C CA . GLY B 1 158 ? -18.578 -34.938 -17.859 1 96.06 158 GLY B CA 1
ATOM 3626 C C . GLY B 1 158 ? -19.016 -34.594 -19.281 1 96.06 158 GLY B C 1
ATOM 3627 O O . GLY B 1 158 ? -20.109 -35 -19.703 1 96.06 158 GLY B O 1
ATOM 3628 N N . TRP B 1 159 ? -18.344 -33.844 -19.984 1 95.38 159 TRP B N 1
ATOM 3629 C CA . TRP B 1 159 ? -18.719 -33.438 -21.328 1 95.38 159 TRP B CA 1
ATOM 3630 C C . TRP B 1 159 ? -18.062 -34.312 -22.375 1 95.38 159 TRP B C 1
ATOM 3632 O O . TRP B 1 159 ? -18.203 -34.094 -23.578 1 95.38 159 TRP B O 1
ATOM 3642 N N . GLY B 1 160 ? -17.281 -35.344 -21.906 1 94.81 160 GLY B N 1
ATOM 3643 C CA . GLY B 1 160 ? -16.703 -36.312 -22.812 1 94.81 160 GLY B CA 1
ATOM 3644 C C . GLY B 1 160 ? -15.336 -35.906 -23.344 1 94.81 160 GLY B C 1
ATOM 3645 O O . GLY B 1 160 ? -14.859 -36.469 -24.328 1 94.81 160 GLY B O 1
ATOM 3646 N N . GLY B 1 161 ? -14.672 -34.938 -22.703 1 94.5 161 GLY B N 1
ATOM 3647 C CA . GLY B 1 161 ? -13.336 -34.5 -23.094 1 94.5 161 GLY B CA 1
ATOM 3648 C C . GLY B 1 161 ? -12.25 -35.406 -22.531 1 94.5 161 GLY B C 1
ATOM 3649 O O . GLY B 1 161 ? -12.531 -36.344 -21.797 1 94.5 161 GLY B O 1
ATOM 3650 N N . PRO B 1 162 ? -11.023 -35.125 -23.016 1 95.62 162 PRO B N 1
ATOM 3651 C CA . PRO B 1 162 ? -9.898 -35.906 -22.5 1 95.62 162 PRO B CA 1
ATOM 3652 C C . PRO B 1 162 ? -9.656 -35.688 -21.016 1 95.62 162 PRO B C 1
ATOM 3654 O O . PRO B 1 162 ? -9.898 -34.562 -20.5 1 95.62 162 PRO B O 1
ATOM 3657 N N . LYS B 1 163 ? -9.164 -36.625 -20.375 1 93.38 163 LYS B N 1
ATOM 3658 C CA . LYS B 1 163 ? -8.906 -36.562 -18.938 1 93.38 163 LYS B CA 1
ATOM 3659 C C . LYS B 1 163 ? -7.637 -35.781 -18.641 1 93.38 163 LYS B C 1
ATOM 3661 O O . LYS B 1 163 ? -7.527 -35.125 -17.594 1 93.38 163 LYS B O 1
ATOM 3666 N N . GLY B 1 164 ? -6.727 -35.656 -19.641 1 91.44 164 GLY B N 1
ATOM 3667 C CA . GLY B 1 164 ? -5.469 -34.969 -19.469 1 91.44 164 GLY B CA 1
ATOM 3668 C C . GLY B 1 164 ? -4.422 -35.781 -18.734 1 91.44 164 GLY B C 1
ATOM 3669 O O . GLY B 1 164 ? -4.73 -36.812 -18.156 1 91.44 164 GLY B O 1
ATOM 3670 N N . PRO B 1 165 ? -3.189 -35.344 -18.812 1 88.12 165 PRO B N 1
ATOM 3671 C CA . PRO B 1 165 ? -2.104 -36.031 -18.109 1 88.12 165 PRO B CA 1
ATOM 3672 C C . PRO B 1 165 ? -2.156 -35.812 -16.594 1 88.12 165 PRO B C 1
ATOM 3674 O O . PRO B 1 165 ? -2.863 -34.906 -16.125 1 88.12 165 PRO B O 1
ATOM 3677 N N . SER B 1 166 ? -1.514 -36.719 -15.883 1 85.5 166 SER B N 1
ATOM 3678 C CA . SER B 1 166 ? -1.302 -36.438 -14.461 1 85.5 166 SER B CA 1
ATOM 3679 C C . SER B 1 166 ? -0.28 -35.344 -14.25 1 85.5 166 SER B C 1
ATOM 3681 O O . SER B 1 166 ? 0.709 -35.25 -14.984 1 85.5 166 SER B O 1
ATOM 3683 N N . ASN B 1 167 ? -0.519 -34.406 -13.336 1 84.12 167 ASN B N 1
ATOM 3684 C CA . ASN B 1 167 ? 0.438 -33.375 -13 1 84.12 167 ASN B CA 1
ATOM 3685 C C . ASN B 1 167 ? 1.651 -33.938 -12.266 1 84.12 167 ASN B C 1
ATOM 3687 O O . ASN B 1 167 ? 1.523 -34.844 -11.469 1 84.12 167 ASN B O 1
ATOM 3691 N N . PRO B 1 168 ? 2.809 -33.375 -12.656 1 88.75 168 PRO B N 1
ATOM 3692 C CA . PRO B 1 168 ? 3.969 -33.75 -11.852 1 88.75 168 PRO B CA 1
ATOM 3693 C C . PRO B 1 168 ? 3.756 -33.531 -10.359 1 88.75 168 PRO B C 1
ATOM 3695 O O . PRO B 1 168 ? 3.115 -32.562 -9.961 1 88.75 168 PRO B O 1
ATOM 3698 N N . ALA B 1 169 ? 4.246 -34.469 -9.555 1 93.75 169 ALA B N 1
ATOM 3699 C CA . ALA B 1 169 ? 4.133 -34.375 -8.102 1 93.75 169 ALA B CA 1
ATOM 3700 C C . ALA B 1 169 ? 5.473 -34 -7.469 1 93.75 169 ALA B C 1
ATOM 3702 O O . ALA B 1 169 ? 6.52 -34.5 -7.883 1 93.75 169 ALA B O 1
ATOM 3703 N N . PHE B 1 170 ? 5.473 -33.125 -6.547 1 96.5 170 PHE B N 1
ATOM 3704 C CA . PHE B 1 170 ? 6.633 -32.719 -5.762 1 96.5 170 PHE B CA 1
ATOM 3705 C C . PHE B 1 170 ? 6.355 -32.844 -4.27 1 96.5 170 PHE B C 1
ATOM 3707 O O . PHE B 1 170 ? 6.312 -31.859 -3.547 1 96.5 170 PHE B O 1
ATOM 3714 N N . PRO B 1 171 ? 6.219 -34.062 -3.76 1 95.62 171 PRO B N 1
ATOM 3715 C CA . PRO B 1 171 ? 5.922 -34.25 -2.34 1 95.62 171 PRO B CA 1
ATOM 3716 C C . PRO B 1 171 ? 7.086 -33.844 -1.434 1 95.62 171 PRO B C 1
ATOM 3718 O O . PRO B 1 171 ? 8.25 -34.031 -1.805 1 95.62 171 PRO B O 1
ATOM 3721 N N . PRO B 1 172 ? 6.785 -33.344 -0.267 1 96.31 172 PRO B N 1
ATOM 3722 C CA . PRO B 1 172 ? 7.848 -33.156 0.719 1 96.31 172 PRO B CA 1
ATOM 3723 C C . PRO B 1 172 ? 8.617 -34.438 1.019 1 96.31 172 PRO B C 1
ATOM 3725 O O . PRO B 1 172 ? 8.031 -35.5 1.056 1 96.31 172 PRO B O 1
ATOM 3728 N N . PRO B 1 173 ? 9.914 -34.281 1.199 1 95.81 173 PRO B N 1
ATOM 3729 C CA . PRO B 1 173 ? 10.68 -35.469 1.544 1 95.81 173 PRO B CA 1
ATOM 3730 C C . PRO B 1 173 ? 10.281 -36.062 2.895 1 95.81 173 PRO B C 1
ATOM 3732 O O . PRO B 1 173 ? 9.977 -35.312 3.832 1 95.81 173 PRO B O 1
ATOM 3735 N N . LYS B 1 174 ? 10.258 -37.375 2.994 1 93.81 174 LYS B N 1
ATOM 3736 C CA . LYS B 1 174 ? 9.891 -38.062 4.227 1 93.81 174 LYS B CA 1
ATOM 3737 C C . LYS B 1 174 ? 11.086 -38.188 5.172 1 93.81 174 LYS B C 1
ATOM 3739 O O . LYS B 1 174 ? 12.195 -38.5 4.742 1 93.81 174 LYS B O 1
ATOM 3744 N N . GLY B 1 175 ? 10.836 -37.875 6.398 1 93.38 175 GLY B N 1
ATOM 3745 C CA . GLY B 1 175 ? 11.828 -38.125 7.438 1 93.38 175 GLY B CA 1
ATOM 3746 C C . GLY B 1 175 ? 12.961 -37.125 7.426 1 93.38 175 GLY B C 1
ATOM 3747 O O . GLY B 1 175 ? 13.961 -37.281 8.125 1 93.38 175 GLY B O 1
ATOM 3748 N N . LYS B 1 176 ? 12.938 -36.156 6.602 1 95.75 176 LYS B N 1
ATOM 3749 C CA . LYS B 1 176 ? 13.992 -35.156 6.551 1 95.75 176 LYS B CA 1
ATOM 3750 C C . LYS B 1 176 ? 13.516 -33.844 7.168 1 95.75 176 LYS B C 1
ATOM 3752 O O . LYS B 1 176 ? 12.422 -33.344 6.867 1 95.75 176 LYS B O 1
ATOM 3757 N N . ALA B 1 177 ? 14.312 -33.344 8.055 1 97.69 177 ALA B N 1
ATOM 3758 C CA . ALA B 1 177 ? 14.031 -32 8.594 1 97.69 177 ALA B CA 1
ATOM 3759 C C . ALA B 1 177 ? 14.148 -30.938 7.508 1 97.69 177 ALA B C 1
ATOM 3761 O O . ALA B 1 177 ? 15.023 -31.031 6.641 1 97.69 177 ALA B O 1
ATOM 3762 N N . PRO B 1 178 ? 13.328 -29.969 7.52 1 98.62 178 PRO B N 1
ATOM 3763 C CA . PRO B 1 178 ? 13.469 -28.906 6.527 1 98.62 178 PRO B CA 1
ATOM 3764 C C . PRO B 1 178 ? 14.789 -28.141 6.656 1 98.62 178 PRO B C 1
ATOM 3766 O O . PRO B 1 178 ? 15.328 -28.016 7.762 1 98.62 178 PRO B O 1
ATOM 3769 N N . ASP B 1 179 ? 15.266 -27.719 5.516 1 98.5 179 ASP B N 1
ATOM 3770 C CA . ASP B 1 179 ? 16.453 -26.859 5.496 1 98.5 179 ASP B CA 1
ATOM 3771 C C . ASP B 1 179 ? 16.109 -25.438 5.922 1 98.5 179 ASP B C 1
ATOM 3773 O O . ASP B 1 179 ? 16.984 -24.703 6.398 1 98.5 179 ASP B O 1
ATOM 3777 N N . ALA B 1 180 ? 14.938 -25 5.734 1 98.62 180 ALA B N 1
ATOM 3778 C CA . ALA B 1 180 ? 14.43 -23.703 6.191 1 98.62 180 ALA B CA 1
ATOM 3779 C C . ALA B 1 180 ? 12.961 -23.797 6.586 1 98.62 180 ALA B C 1
ATOM 3781 O O . ALA B 1 180 ? 12.195 -24.531 5.965 1 98.62 180 ALA B O 1
ATOM 3782 N N . THR B 1 181 ? 12.586 -23.141 7.602 1 98.81 181 THR B N 1
ATOM 3783 C CA . THR B 1 181 ? 11.203 -22.922 8.023 1 98.81 181 THR B CA 1
ATOM 3784 C C . THR B 1 181 ? 10.93 -21.438 8.281 1 98.81 181 THR B C 1
ATOM 3786 O O . THR B 1 181 ? 11.727 -20.766 8.938 1 98.81 181 THR B O 1
ATOM 3789 N N . PHE B 1 182 ? 9.922 -20.938 7.738 1 98.62 182 PHE B N 1
ATOM 3790 C CA . PHE B 1 182 ? 9.523 -19.562 7.965 1 98.62 182 PHE B CA 1
ATOM 3791 C C . PHE B 1 182 ? 8.008 -19.438 8.016 1 98.62 182 PHE B C 1
ATOM 3793 O O . PHE B 1 182 ? 7.289 -20.359 7.641 1 98.62 182 PHE B O 1
ATOM 3800 N N . SER B 1 183 ? 7.508 -18.344 8.523 1 98.62 183 SER B N 1
ATOM 3801 C CA . SER B 1 183 ? 6.07 -18.203 8.727 1 98.62 183 SER B CA 1
ATOM 3802 C C . SER B 1 183 ? 5.586 -16.812 8.32 1 98.62 183 SER B C 1
ATOM 3804 O O . SER B 1 183 ? 6.387 -15.883 8.188 1 98.62 183 SER B O 1
ATOM 3806 N N . ASP B 1 184 ? 4.367 -16.734 7.98 1 98.19 184 ASP B N 1
ATOM 3807 C CA . ASP B 1 184 ? 3.627 -15.523 7.664 1 98.19 184 ASP B CA 1
ATOM 3808 C C . ASP B 1 184 ? 2.367 -15.406 8.523 1 98.19 184 ASP B C 1
ATOM 3810 O O . ASP B 1 184 ? 1.442 -16.219 8.383 1 98.19 184 ASP B O 1
ATOM 3814 N N . GLN B 1 185 ? 2.348 -14.484 9.453 1 98.44 185 GLN B N 1
ATOM 3815 C CA . GLN B 1 185 ? 1.16 -14.211 10.258 1 98.44 185 GLN B CA 1
ATOM 3816 C C . GLN B 1 185 ? 0.227 -13.242 9.539 1 98.44 185 GLN B C 1
ATOM 3818 O O . GLN B 1 185 ? 0.542 -12.055 9.406 1 98.44 185 GLN B O 1
ATOM 3823 N N . THR B 1 186 ? -0.932 -13.734 9.102 1 98 186 THR B N 1
ATOM 3824 C CA . THR B 1 186 ? -1.908 -12.875 8.438 1 98 186 THR B CA 1
ATOM 3825 C C . THR B 1 186 ? -2.814 -12.195 9.461 1 98 186 THR B C 1
ATOM 3827 O O . THR B 1 186 ? -2.822 -12.57 10.641 1 98 186 THR B O 1
ATOM 3830 N N . ASP B 1 187 ? -3.477 -11.164 9.086 1 96.62 187 ASP B N 1
ATOM 3831 C CA . ASP B 1 187 ? -4.484 -10.492 9.898 1 96.62 187 ASP B CA 1
ATOM 3832 C C . ASP B 1 187 ? -5.637 -9.984 9.039 1 96.62 187 ASP B C 1
ATOM 3834 O O . ASP B 1 187 ? -5.715 -10.297 7.852 1 96.62 187 ASP B O 1
ATOM 3838 N N . ALA B 1 188 ? -6.562 -9.344 9.625 1 94.88 188 ALA B N 1
ATOM 3839 C CA . ALA B 1 188 ? -7.789 -8.922 8.953 1 94.88 188 ALA B CA 1
ATOM 3840 C C . ALA B 1 188 ? -7.496 -7.895 7.863 1 94.88 188 ALA B C 1
ATOM 3842 O O . ALA B 1 188 ? -8.336 -7.637 7.004 1 94.88 188 ALA B O 1
ATOM 3843 N N . ASN B 1 189 ? -6.309 -7.25 7.84 1 96.69 189 ASN B N 1
ATOM 3844 C CA . ASN B 1 189 ? -5.969 -6.215 6.867 1 96.69 189 ASN B CA 1
ATOM 3845 C C . ASN B 1 189 ? -5.113 -6.773 5.734 1 96.69 189 ASN B C 1
ATOM 3847 O O . ASN B 1 189 ? -4.91 -6.105 4.719 1 96.69 189 ASN B O 1
ATOM 3851 N N . THR B 1 190 ? -4.656 -8.008 5.859 1 98.12 190 THR B N 1
ATOM 3852 C CA . THR B 1 190 ? -3.729 -8.609 4.91 1 98.12 190 THR B CA 1
ATOM 3853 C C . THR B 1 190 ? -4.273 -8.523 3.488 1 98.12 190 THR B C 1
ATOM 3855 O O . THR B 1 190 ? -3.619 -7.973 2.6 1 98.12 190 THR B O 1
ATOM 3858 N N . ALA B 1 191 ? -5.504 -8.938 3.355 1 98.12 191 ALA B N 1
ATOM 3859 C CA . ALA B 1 191 ? -6.102 -8.961 2.021 1 98.12 191 ALA B CA 1
ATOM 3860 C C . ALA B 1 191 ? -6.41 -7.547 1.533 1 98.12 191 ALA B C 1
ATOM 3862 O O . ALA B 1 191 ? -6.352 -7.273 0.332 1 98.12 191 ALA B O 1
ATOM 3863 N N . LEU B 1 192 ? -6.707 -6.633 2.469 1 98.5 192 LEU B N 1
ATOM 3864 C CA . LEU B 1 192 ? -7.117 -5.273 2.135 1 98.5 192 LEU B CA 1
ATOM 3865 C C . LEU B 1 192 ? -5.941 -4.473 1.59 1 98.5 192 LEU B C 1
ATOM 3867 O O . LEU B 1 192 ? -6.129 -3.559 0.783 1 98.5 192 LEU B O 1
ATOM 3871 N N . LEU B 1 193 ? -4.727 -4.836 1.969 1 98.75 193 LEU B N 1
ATOM 3872 C CA . LEU B 1 193 ? -3.545 -4.207 1.386 1 98.75 193 LEU B CA 1
ATOM 3873 C C . LEU B 1 193 ? -3.162 -4.883 0.073 1 98.75 193 LEU B C 1
ATOM 3875 O O . LEU B 1 193 ? -2.945 -4.207 -0.937 1 98.75 193 LEU B O 1
ATOM 3879 N N . TYR B 1 194 ? -3.131 -6.188 0.016 1 98.81 194 TYR B N 1
ATOM 3880 C CA . TYR B 1 194 ? -2.643 -6.941 -1.136 1 98.81 194 TYR B CA 1
ATOM 3881 C C . TYR B 1 194 ? -3.502 -6.668 -2.367 1 98.81 194 TYR B C 1
ATOM 3883 O O . TYR B 1 194 ? -2.99 -6.621 -3.488 1 98.81 194 TYR B O 1
ATOM 3891 N N . ARG B 1 195 ? -4.797 -6.496 -2.158 1 98.56 195 ARG B N 1
ATOM 3892 C CA . ARG B 1 195 ? -5.715 -6.352 -3.283 1 98.56 195 ARG B CA 1
ATOM 3893 C C . ARG B 1 195 ? -5.395 -5.098 -4.09 1 98.56 195 ARG B C 1
ATOM 3895 O O . ARG B 1 195 ? -5.723 -5.016 -5.277 1 98.56 195 ARG B O 1
ATOM 3902 N N . LEU B 1 196 ? -4.652 -4.184 -3.488 1 98.81 196 LEU B N 1
ATOM 3903 C CA . LEU B 1 196 ? -4.336 -2.924 -4.152 1 98.81 196 LEU B CA 1
ATOM 3904 C C . LEU B 1 196 ? -3.33 -3.139 -5.277 1 98.81 196 LEU B C 1
ATOM 3906 O O . LEU B 1 196 ? -3.047 -2.219 -6.047 1 98.81 196 LEU B O 1
ATOM 3910 N N . ASN B 1 197 ? -2.846 -4.348 -5.434 1 98.69 197 ASN B N 1
ATOM 3911 C CA . ASN B 1 197 ? -1.96 -4.684 -6.543 1 98.69 197 ASN B CA 1
ATOM 3912 C C . ASN B 1 197 ? -2.746 -4.996 -7.812 1 98.69 197 ASN B C 1
ATOM 3914 O O . ASN B 1 197 ? -2.168 -5.098 -8.898 1 98.69 197 ASN B O 1
ATOM 3918 N N . GLY B 1 198 ? -4.094 -5.164 -7.699 1 97.88 198 GLY B N 1
ATOM 3919 C CA . GLY B 1 198 ? -4.832 -5.34 -8.938 1 97.88 198 GLY B CA 1
ATOM 3920 C C . GLY B 1 198 ? -5.961 -6.344 -8.828 1 97.88 198 GLY B C 1
ATOM 3921 O O . GLY B 1 198 ? -6.887 -6.34 -9.641 1 97.88 198 GLY B O 1
ATOM 3922 N N . ASP B 1 199 ? -5.91 -7.281 -7.867 1 96.94 199 ASP B N 1
ATOM 3923 C CA . ASP B 1 199 ? -6.961 -8.273 -7.68 1 96.94 199 ASP B CA 1
ATOM 3924 C C . ASP B 1 199 ? -8.023 -7.77 -6.707 1 96.94 199 ASP B C 1
ATOM 3926 O O . ASP B 1 199 ? -7.93 -7.996 -5.5 1 96.94 199 ASP B O 1
ATOM 3930 N N . TYR B 1 200 ? -9.078 -7.188 -7.305 1 97.5 200 TYR B N 1
ATOM 3931 C CA . TYR B 1 200 ? -10.102 -6.523 -6.508 1 97.5 200 TYR B CA 1
ATOM 3932 C C . TYR B 1 200 ? -11.328 -7.414 -6.348 1 97.5 200 TYR B C 1
ATOM 3934 O O . TYR B 1 200 ? -12.453 -6.918 -6.301 1 97.5 200 TYR B O 1
ATOM 3942 N N . ASN B 1 201 ? -11.148 -8.766 -6.379 1 94.62 201 ASN B N 1
ATOM 3943 C CA . ASN B 1 201 ? -12.227 -9.695 -6.074 1 94.62 201 ASN B CA 1
ATOM 3944 C C . ASN B 1 201 ? -12.883 -9.375 -4.73 1 94.62 201 ASN B C 1
ATOM 3946 O O . ASN B 1 201 ? -12.219 -9.43 -3.691 1 94.62 201 ASN B O 1
ATOM 3950 N N . PRO B 1 202 ? -14.188 -9.062 -4.727 1 94 202 PRO B N 1
ATOM 3951 C CA . PRO B 1 202 ? -14.883 -8.688 -3.49 1 94 202 PRO B CA 1
ATOM 3952 C C . PRO B 1 202 ? -14.773 -9.758 -2.41 1 94 202 PRO B C 1
ATOM 3954 O O . PRO B 1 202 ? -14.844 -9.453 -1.217 1 94 202 PRO B O 1
ATOM 3957 N N . LEU B 1 203 ? -14.5 -10.961 -2.82 1 92.25 203 LEU B N 1
ATOM 3958 C CA . LEU B 1 203 ? -14.383 -12.094 -1.905 1 92.25 203 LEU B CA 1
ATOM 3959 C C . LEU B 1 203 ? -13.305 -11.836 -0.861 1 92.25 203 LEU B C 1
ATOM 3961 O O . LEU B 1 203 ? -13.367 -12.375 0.248 1 92.25 203 LEU B O 1
ATOM 3965 N N . HIS B 1 204 ? -12.344 -11.039 -1.137 1 95.69 204 HIS B N 1
ATOM 3966 C CA . HIS B 1 204 ? -11.18 -10.836 -0.275 1 95.69 204 HIS B CA 1
ATOM 3967 C C . HIS B 1 204 ? -11.344 -9.578 0.574 1 95.69 204 HIS B C 1
ATOM 3969 O O . HIS B 1 204 ? -10.477 -9.258 1.389 1 95.69 204 HIS B O 1
ATOM 3975 N N . ALA B 1 205 ? -12.445 -8.805 0.467 1 94.88 205 ALA B N 1
ATOM 3976 C CA . ALA B 1 205 ? -12.594 -7.543 1.191 1 94.88 205 ALA B CA 1
ATOM 3977 C C . ALA B 1 205 ? -13.859 -7.547 2.045 1 94.88 205 ALA B C 1
ATOM 3979 O O . ALA B 1 205 ? -13.906 -6.898 3.094 1 94.88 205 ALA B O 1
ATOM 3980 N N . ASP B 1 206 ? -14.828 -8.172 1.56 1 91.69 206 ASP B N 1
ATOM 3981 C CA . ASP B 1 206 ? -16.156 -8.148 2.17 1 91.69 206 ASP B CA 1
ATOM 3982 C C . ASP B 1 206 ? -16.625 -9.562 2.508 1 91.69 206 ASP B C 1
ATOM 3984 O O . ASP B 1 206 ? -16.562 -10.461 1.663 1 91.69 206 ASP B O 1
ATOM 3988 N N . PRO B 1 207 ? -17.125 -9.727 3.678 1 87.5 207 PRO B N 1
ATOM 3989 C CA . PRO B 1 207 ? -17.578 -11.07 4.059 1 87.5 207 PRO B CA 1
ATOM 3990 C C . PRO B 1 207 ? -18.844 -11.5 3.33 1 87.5 207 PRO B C 1
ATOM 3992 O O . PRO B 1 207 ? -19.125 -12.695 3.219 1 87.5 207 PRO B O 1
ATOM 3995 N N . GLU B 1 208 ? -19.578 -10.594 2.789 1 87.06 208 GLU B N 1
ATOM 3996 C CA . GLU B 1 208 ? -20.875 -10.898 2.217 1 87.06 208 GLU B CA 1
ATOM 3997 C C . GLU B 1 208 ? -20.75 -11.82 1.008 1 87.06 208 GLU B C 1
ATOM 3999 O O . GLU B 1 208 ? -21.453 -12.828 0.911 1 87.06 208 GLU B O 1
ATOM 4004 N N . PRO B 1 209 ? -19.828 -11.516 0.114 1 82.88 209 PRO B N 1
ATOM 4005 C CA . PRO B 1 209 ? -19.672 -12.438 -1.014 1 82.88 209 PRO B CA 1
ATOM 4006 C C . PRO B 1 209 ? -19.234 -13.836 -0.58 1 82.88 209 PRO B C 1
ATOM 4008 O O . PRO B 1 209 ? -19.641 -14.828 -1.187 1 82.88 209 PRO B O 1
ATOM 4011 N N . GLY B 1 210 ? -18.406 -13.891 0.424 1 78.31 210 GLY B N 1
ATOM 4012 C CA . GLY B 1 210 ? -17.922 -15.172 0.905 1 78.31 210 GLY B CA 1
ATOM 4013 C C . GLY B 1 210 ? -19.016 -16.031 1.526 1 78.31 210 GLY B C 1
ATOM 4014 O O . GLY B 1 210 ? -18.969 -17.25 1.44 1 78.31 210 GLY B O 1
ATOM 4015 N N . LYS B 1 211 ? -20.016 -15.367 2.086 1 80.5 211 LYS B N 1
ATOM 4016 C CA . LYS B 1 211 ? -21.141 -16.094 2.67 1 80.5 211 LYS B CA 1
ATOM 4017 C C . LYS B 1 211 ? -21.859 -16.938 1.618 1 80.5 211 LYS B C 1
ATOM 4019 O O . LYS B 1 211 ? -22.188 -18.094 1.863 1 80.5 211 LYS B O 1
ATOM 4024 N N . LYS B 1 212 ? -21.922 -16.422 0.547 1 74.81 212 LYS B N 1
ATOM 4025 C CA . LYS B 1 212 ? -22.625 -17.094 -0.54 1 74.81 212 LYS B CA 1
ATOM 4026 C C . LYS B 1 212 ? -21.797 -18.25 -1.093 1 74.81 212 LYS B C 1
ATOM 4028 O O . LYS B 1 212 ? -22.359 -19.219 -1.628 1 74.81 212 LYS B O 1
ATOM 4033 N N . MET B 1 213 ? -20.531 -18.172 -0.879 1 74.81 213 MET B N 1
ATOM 4034 C CA . MET B 1 213 ? -19.641 -19.188 -1.453 1 74.81 213 MET B CA 1
ATOM 4035 C C . MET B 1 213 ? -19.281 -20.234 -0.414 1 74.81 213 MET B C 1
ATOM 4037 O O . MET B 1 213 ? -18.484 -21.141 -0.694 1 74.81 213 MET B O 1
ATOM 4041 N N . GLY B 1 214 ? -19.828 -20.047 0.773 1 73.75 214 GLY B N 1
ATOM 4042 C CA . GLY B 1 214 ? -19.625 -21.078 1.781 1 73.75 214 GLY B CA 1
ATOM 4043 C C . GLY B 1 214 ? -18.438 -20.797 2.691 1 73.75 214 GLY B C 1
ATOM 4044 O O . GLY B 1 214 ? -17.938 -21.703 3.367 1 73.75 214 GLY B O 1
ATOM 4045 N N . PHE B 1 215 ? -17.875 -19.641 2.652 1 76.19 215 PHE B N 1
ATOM 4046 C CA . PHE B 1 215 ? -16.734 -19.312 3.5 1 76.19 215 PHE B CA 1
ATOM 4047 C C . PHE B 1 215 ? -17.203 -18.703 4.816 1 76.19 215 PHE B C 1
ATOM 4049 O O . PHE B 1 215 ? -16.375 -18.219 5.605 1 76.19 215 PHE B O 1
ATOM 4056 N N . GLY B 1 216 ? -18.469 -18.766 5.031 1 74.88 216 GLY B N 1
ATOM 4057 C CA . GLY B 1 216 ? -19 -18.188 6.258 1 74.88 216 GLY B CA 1
ATOM 4058 C C . GLY B 1 216 ? -18.953 -16.672 6.27 1 74.88 216 GLY B C 1
ATOM 4059 O O . GLY B 1 216 ? -19.094 -16.031 5.223 1 74.88 216 GLY B O 1
ATOM 4060 N N . ASP B 1 217 ? -18.891 -16.109 7.457 1 79.94 217 ASP B N 1
ATOM 4061 C CA . ASP B 1 217 ? -18.938 -14.664 7.633 1 79.94 217 ASP B CA 1
ATOM 4062 C C . ASP B 1 217 ? -17.531 -14.055 7.613 1 79.94 217 ASP B C 1
ATOM 4064 O O . ASP B 1 217 ? -17.312 -13 8.211 1 79.94 217 ASP B O 1
ATOM 4068 N N . LYS B 1 218 ? -16.703 -14.867 6.891 1 84 218 LYS B N 1
ATOM 4069 C CA . LYS B 1 218 ? -15.32 -14.391 6.867 1 84 218 LYS B CA 1
ATOM 4070 C C . LYS B 1 218 ? -14.828 -14.18 5.438 1 84 218 LYS B C 1
ATOM 4072 O O . LYS B 1 218 ? -15.383 -14.758 4.5 1 84 218 LYS B O 1
ATOM 4077 N N . THR B 1 219 ? -13.938 -13.281 5.34 1 92.38 219 THR B N 1
ATOM 4078 C CA . THR B 1 219 ? -13.219 -13.141 4.078 1 92.38 219 THR B CA 1
ATOM 4079 C C . THR B 1 219 ? -12.102 -14.18 3.979 1 92.38 219 THR B C 1
ATOM 4081 O O . THR B 1 219 ? -11.742 -14.812 4.973 1 92.38 219 THR B O 1
ATOM 4084 N N . ILE B 1 220 ? -11.68 -14.484 2.824 1 93.62 220 ILE B N 1
ATOM 4085 C CA . ILE B 1 220 ? -10.5 -15.328 2.635 1 93.62 220 ILE B CA 1
ATOM 4086 C C . ILE B 1 220 ? -9.367 -14.5 2.035 1 93.62 220 ILE B C 1
ATOM 4088 O O . ILE B 1 220 ? -9.609 -13.5 1.354 1 93.62 220 ILE B O 1
ATOM 4092 N N . ILE B 1 221 ? -8.18 -14.914 2.344 1 96.31 221 ILE B N 1
ATOM 4093 C CA . ILE B 1 221 ? -6.988 -14.273 1.786 1 96.31 221 ILE B CA 1
ATOM 4094 C C . ILE B 1 221 ? -6.781 -14.742 0.347 1 96.31 221 ILE B C 1
ATOM 4096 O O . ILE B 1 221 ? -7.129 -15.875 -0 1 96.31 221 ILE B O 1
ATOM 4100 N N . HIS B 1 222 ? -6.273 -13.859 -0.496 1 97.25 222 HIS B N 1
ATOM 4101 C CA . HIS B 1 222 ? -5.91 -14.273 -1.846 1 97.25 222 HIS B CA 1
ATOM 4102 C C . HIS B 1 222 ? -4.969 -15.477 -1.817 1 97.25 222 HIS B C 1
ATOM 4104 O O . HIS B 1 222 ? -3.947 -15.453 -1.128 1 97.25 222 HIS B O 1
ATOM 4110 N N . GLY B 1 223 ? -5.309 -16.516 -2.578 1 97.88 223 GLY B N 1
ATOM 4111 C CA . GLY B 1 223 ? -4.316 -17.562 -2.783 1 97.88 223 GLY B CA 1
ATOM 4112 C C . GLY B 1 223 ? -2.986 -17.031 -3.279 1 97.88 223 GLY B C 1
ATOM 4113 O O . GLY B 1 223 ? -1.927 -17.5 -2.852 1 97.88 223 GLY B O 1
ATOM 4114 N N . LEU B 1 224 ? -3.037 -16.047 -4.133 1 98.5 224 LEU B N 1
ATOM 4115 C CA . LEU B 1 224 ? -1.834 -15.461 -4.719 1 98.5 224 LEU B CA 1
ATOM 4116 C C . LEU B 1 224 ? -1.067 -14.641 -3.691 1 98.5 224 LEU B C 1
ATOM 4118 O O . LEU B 1 224 ? 0.124 -14.375 -3.867 1 98.5 224 LEU B O 1
ATOM 4122 N N . TYR B 1 225 ? -1.75 -14.18 -2.658 1 98.69 225 TYR B N 1
ATOM 4123 C CA . TYR B 1 225 ? -0.982 -13.625 -1.55 1 98.69 225 TYR B CA 1
ATOM 4124 C C . TYR B 1 225 ? -0.084 -14.68 -0.923 1 98.69 225 TYR B C 1
ATOM 4126 O O . TYR B 1 225 ? 1.125 -14.477 -0.79 1 98.69 225 TYR B O 1
ATOM 4134 N N . SER B 1 226 ? -0.672 -15.82 -0.536 1 98.75 226 SER B N 1
ATOM 4135 C CA . SER B 1 226 ? 0.095 -16.906 0.055 1 98.75 226 SER B CA 1
ATOM 4136 C C . SER B 1 226 ? 1.183 -17.406 -0.896 1 98.75 226 SER B C 1
ATOM 4138 O O . SER B 1 226 ? 2.307 -17.672 -0.471 1 98.75 226 SER B O 1
ATOM 4140 N N . TRP B 1 227 ? 0.809 -17.453 -2.148 1 98.81 227 TRP B N 1
ATOM 4141 C CA . TRP B 1 227 ? 1.729 -17.859 -3.203 1 98.81 227 TRP B CA 1
ATOM 4142 C C . TRP B 1 227 ? 2.941 -16.938 -3.256 1 98.81 227 TRP B C 1
ATOM 4144 O O . TRP B 1 227 ? 4.086 -17.406 -3.264 1 98.81 227 TRP B O 1
ATOM 4154 N N . ASN B 1 228 ? 2.744 -15.648 -3.178 1 98.88 228 ASN B N 1
ATOM 4155 C CA . ASN B 1 228 ? 3.805 -14.656 -3.287 1 98.88 228 ASN B CA 1
ATOM 4156 C C . ASN B 1 228 ? 4.617 -14.555 -2 1 98.88 228 ASN B C 1
ATOM 4158 O O . ASN B 1 228 ? 5.84 -14.398 -2.041 1 98.88 228 ASN B O 1
ATOM 4162 N N . THR B 1 229 ? 3.955 -14.578 -0.859 1 98.88 229 THR B N 1
ATOM 4163 C CA . THR B 1 229 ? 4.676 -14.508 0.408 1 98.88 229 THR B CA 1
ATOM 4164 C C . THR B 1 229 ? 5.59 -15.711 0.58 1 98.88 229 THR B C 1
ATOM 4166 O O . THR B 1 229 ? 6.691 -15.594 1.121 1 98.88 229 THR B O 1
ATOM 4169 N N . THR B 1 230 ? 5.121 -16.859 0.143 1 98.94 230 THR B N 1
ATOM 4170 C CA . THR B 1 230 ? 5.961 -18.047 0.175 1 98.94 230 THR B CA 1
ATOM 4171 C C . THR B 1 230 ? 7.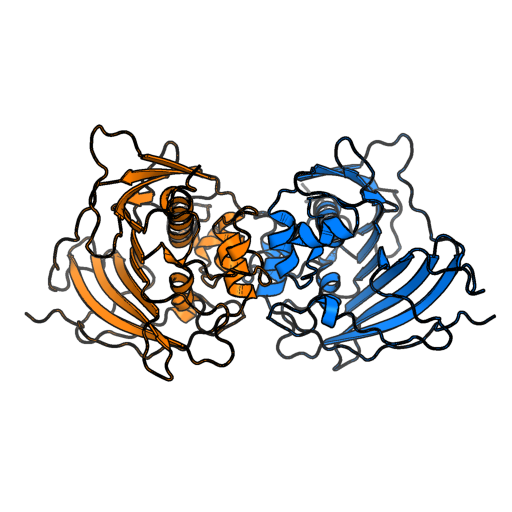156 -17.891 -0.762 1 98.94 230 THR B C 1
ATOM 4173 O O . THR B 1 230 ? 8.289 -18.203 -0.39 1 98.94 230 THR B O 1
ATOM 4176 N N . ALA B 1 231 ? 6.922 -17.406 -1.948 1 98.94 231 ALA B N 1
ATOM 4177 C CA . ALA B 1 231 ? 8.016 -17.125 -2.871 1 98.94 231 ALA B CA 1
ATOM 4178 C C . ALA B 1 231 ? 9.047 -16.203 -2.234 1 98.94 231 ALA B C 1
ATOM 4180 O O . ALA B 1 231 ? 10.25 -16.422 -2.355 1 98.94 231 ALA B O 1
ATOM 4181 N N . HIS B 1 232 ? 8.578 -15.203 -1.588 1 98.88 232 HIS B N 1
ATOM 4182 C CA . HIS B 1 232 ? 9.461 -14.266 -0.904 1 98.88 232 HIS B CA 1
ATOM 4183 C C . HIS B 1 232 ? 10.312 -14.969 0.144 1 98.88 232 HIS B C 1
ATOM 4185 O O . HIS B 1 232 ? 11.531 -14.773 0.202 1 98.88 232 HIS B O 1
ATOM 4191 N N . GLY B 1 233 ? 9.656 -15.773 0.987 1 98.81 233 GLY B N 1
ATOM 4192 C CA . GLY B 1 233 ? 10.391 -16.516 1.994 1 98.81 233 GLY B CA 1
ATOM 4193 C C . GLY B 1 233 ? 11.461 -17.422 1.406 1 98.81 233 GLY B C 1
ATOM 4194 O O . GLY B 1 233 ? 12.562 -17.516 1.949 1 98.81 233 GLY B O 1
ATOM 4195 N N . LEU B 1 234 ? 11.156 -18.078 0.313 1 98.88 234 LEU B N 1
ATOM 4196 C CA . LEU B 1 234 ? 12.102 -18.969 -0.344 1 98.88 234 LEU B CA 1
ATOM 4197 C C . LEU B 1 234 ? 13.297 -18.188 -0.886 1 98.88 234 LEU B C 1
ATOM 4199 O O . LEU B 1 234 ? 14.445 -18.594 -0.719 1 98.88 234 LEU B O 1
ATOM 4203 N N . LEU B 1 235 ? 13 -17.078 -1.565 1 98.81 235 LEU B N 1
ATOM 4204 C CA . LEU B 1 235 ? 14.078 -16.266 -2.102 1 98.81 235 LEU B CA 1
ATOM 4205 C C . LEU B 1 235 ? 14.984 -15.758 -0.984 1 98.81 235 LEU B C 1
ATOM 4207 O O . LEU B 1 235 ? 16.203 -15.742 -1.128 1 98.81 235 LEU B O 1
ATOM 4211 N N . LYS B 1 236 ? 14.367 -15.328 0.071 1 98.5 236 LYS B N 1
ATOM 4212 C CA . LYS B 1 236 ? 15.141 -14.844 1.211 1 98.5 236 LYS B CA 1
ATOM 4213 C C . LYS B 1 236 ? 16 -15.961 1.808 1 98.5 236 LYS B C 1
ATOM 4215 O O . LYS B 1 236 ? 17.188 -15.758 2.088 1 98.5 236 LYS B O 1
ATOM 4220 N N . ALA B 1 237 ? 15.469 -17.125 1.971 1 98.31 237 ALA B N 1
ATOM 4221 C CA . ALA B 1 237 ? 16.141 -18.25 2.629 1 98.31 237 ALA B CA 1
ATOM 4222 C C . ALA B 1 237 ? 17.266 -18.797 1.759 1 98.31 237 ALA B C 1
ATOM 4224 O O . ALA B 1 237 ? 18.297 -19.219 2.27 1 98.31 237 ALA B O 1
ATOM 4225 N N . PHE B 1 238 ? 17.016 -18.828 0.443 1 98.31 238 PHE B N 1
ATOM 4226 C CA . PHE B 1 238 ? 17.922 -19.625 -0.374 1 98.31 238 PHE B CA 1
ATOM 4227 C C . PHE B 1 238 ? 18.594 -18.766 -1.435 1 98.31 238 PHE B C 1
ATOM 4229 O O . PHE B 1 238 ? 19.656 -19.125 -1.948 1 98.31 238 PHE B O 1
ATOM 4236 N N . GLY B 1 239 ? 18 -17.703 -1.807 1 98.19 239 GLY B N 1
ATOM 4237 C CA . GLY B 1 239 ? 18.484 -16.922 -2.938 1 98.19 239 GLY B CA 1
ATOM 4238 C C . GLY B 1 239 ? 19.094 -15.602 -2.531 1 98.19 239 GLY B C 1
ATOM 4239 O O . GLY B 1 239 ? 19.453 -14.789 -3.387 1 98.19 239 GLY B O 1
ATOM 4240 N N . GLY B 1 240 ? 19.125 -15.305 -1.243 1 97.62 240 GLY B N 1
ATOM 4241 C CA . GLY B 1 240 ? 19.766 -14.086 -0.745 1 97.62 240 GLY B CA 1
ATOM 4242 C C . GLY B 1 240 ? 18.969 -12.836 -1.047 1 97.62 240 GLY B C 1
ATOM 4243 O O . GLY B 1 240 ? 19.531 -11.758 -1.228 1 97.62 240 GLY B O 1
ATOM 4244 N N . SER B 1 241 ? 17.734 -12.977 -1.278 1 98 241 SER B N 1
ATOM 4245 C CA . SER B 1 241 ? 16.828 -11.875 -1.59 1 98 241 SER B CA 1
ATOM 4246 C C . SER B 1 241 ? 17.25 -11.156 -2.869 1 98 241 SER B C 1
ATOM 4248 O O . SER B 1 241 ? 17.047 -9.945 -3.004 1 98 241 SER B O 1
ATOM 4250 N N . ASP B 1 242 ? 17.906 -11.852 -3.752 1 98.12 242 ASP B N 1
ATOM 4251 C CA . ASP B 1 242 ? 18.266 -11.328 -5.062 1 98.12 242 ASP B CA 1
ATOM 4252 C C . ASP B 1 242 ? 17.328 -11.836 -6.148 1 98.12 242 ASP B C 1
ATOM 4254 O O . ASP B 1 242 ? 17.281 -13.031 -6.434 1 98.12 242 ASP B O 1
ATOM 4258 N N . ALA B 1 243 ? 16.609 -10.906 -6.719 1 98.31 243 ALA B N 1
ATOM 4259 C CA . ALA B 1 243 ? 15.602 -11.258 -7.715 1 98.31 243 ALA B CA 1
ATOM 4260 C C . ALA B 1 243 ? 16.203 -12.086 -8.844 1 98.31 243 ALA B C 1
ATOM 4262 O O . ALA B 1 243 ? 15.547 -12.953 -9.414 1 98.31 243 ALA B O 1
ATOM 4263 N N . ALA B 1 244 ? 17.453 -11.859 -9.148 1 97.12 244 ALA B N 1
ATOM 4264 C CA . ALA B 1 244 ? 18.125 -12.539 -10.258 1 97.12 244 ALA B CA 1
ATOM 4265 C C . ALA B 1 244 ? 18.281 -14.031 -9.977 1 97.12 244 ALA B C 1
ATOM 4267 O O . ALA B 1 244 ? 18.531 -14.82 -10.891 1 97.12 244 ALA B O 1
ATOM 4268 N N . ASN B 1 245 ? 18.156 -14.445 -8.773 1 98.06 245 ASN B N 1
ATOM 4269 C CA . ASN B 1 245 ? 18.391 -15.82 -8.359 1 98.06 245 ASN B CA 1
ATOM 4270 C C . ASN B 1 245 ? 17.109 -16.656 -8.43 1 98.06 245 ASN B C 1
ATOM 4272 O O . ASN B 1 245 ? 17.141 -17.875 -8.297 1 98.06 245 ASN B O 1
ATOM 4276 N N . PHE B 1 246 ? 15.969 -16.062 -8.625 1 98.25 246 PHE B N 1
ATOM 4277 C CA . PHE B 1 246 ? 14.672 -16.734 -8.625 1 98.25 246 PHE B CA 1
ATOM 4278 C C . PHE B 1 246 ? 14.211 -17.031 -10.047 1 98.25 246 PHE B C 1
ATOM 4280 O O . PHE B 1 246 ? 13.797 -16.141 -10.773 1 98.25 246 PHE B O 1
ATOM 4287 N N . LYS B 1 247 ? 14.133 -18.312 -10.453 1 98.5 247 LYS B N 1
ATOM 4288 C CA . LYS B 1 247 ? 13.977 -18.609 -11.875 1 98.5 247 LYS B CA 1
ATOM 428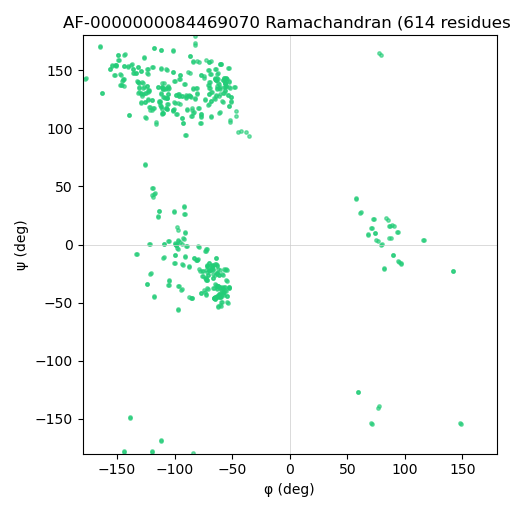9 C C . LYS B 1 247 ? 12.664 -19.328 -12.141 1 98.5 247 LYS B C 1
ATOM 4291 O O . LYS B 1 247 ? 11.984 -19.062 -13.133 1 98.5 247 LYS B O 1
ATOM 4296 N N . GLU B 1 248 ? 12.336 -20.312 -11.328 1 98.5 248 GLU B N 1
ATOM 4297 C CA . GLU B 1 248 ? 11.07 -21.031 -11.438 1 98.5 248 GLU B CA 1
ATOM 4298 C C . GLU B 1 248 ? 10.43 -21.234 -10.07 1 98.5 248 GLU B C 1
ATOM 4300 O O . GLU B 1 248 ? 11.125 -21.297 -9.055 1 98.5 248 GLU B O 1
ATOM 4305 N N . TYR B 1 249 ? 9.18 -21.297 -10.109 1 98.75 249 TYR B N 1
ATOM 4306 C CA . TYR B 1 249 ? 8.406 -21.422 -8.875 1 98.75 249 TYR B CA 1
ATOM 4307 C C . TYR B 1 249 ? 6.984 -21.891 -9.172 1 98.75 249 TYR B C 1
ATOM 4309 O O . TYR B 1 249 ? 6.312 -21.328 -10.047 1 98.75 249 TYR B O 1
ATOM 4317 N N . GLN B 1 250 ? 6.52 -22.938 -8.438 1 98.5 250 GLN B N 1
ATOM 4318 C CA . GLN B 1 250 ? 5.152 -23.406 -8.633 1 98.5 250 GLN B CA 1
ATOM 4319 C C . GLN B 1 250 ? 4.598 -24.031 -7.359 1 98.5 250 GLN B C 1
ATOM 4321 O O . GLN B 1 250 ? 5.359 -24.531 -6.52 1 98.5 250 GLN B O 1
ATOM 4326 N N . CYS B 1 251 ? 3.336 -23.984 -7.277 1 98.38 251 CYS B N 1
ATOM 4327 C CA . CYS B 1 251 ? 2.643 -24.797 -6.289 1 98.38 251 CYS B CA 1
ATOM 4328 C C . CYS B 1 251 ? 1.151 -24.875 -6.59 1 98.38 251 CYS B C 1
ATOM 4330 O O . CYS B 1 251 ? 0.669 -24.219 -7.52 1 98.38 251 CYS B O 1
ATOM 4332 N N . ARG B 1 252 ? 0.49 -25.734 -5.883 1 98 252 ARG B N 1
ATOM 4333 C CA . ARG B 1 252 ? -0.957 -25.922 -5.938 1 98 252 ARG B CA 1
ATOM 4334 C C . ARG B 1 252 ? -1.638 -25.219 -4.762 1 98 252 ARG B C 1
ATOM 4336 O O . ARG B 1 252 ? -1.11 -25.219 -3.646 1 98 252 ARG B O 1
ATOM 4343 N N . PHE B 1 253 ? -2.764 -24.625 -5.074 1 97.56 253 PHE B N 1
ATOM 4344 C CA . PHE B 1 253 ? -3.611 -24.078 -4.02 1 97.56 253 PHE B CA 1
ATOM 4345 C C . PHE B 1 253 ? -4.492 -25.156 -3.416 1 97.56 253 PHE B C 1
ATOM 4347 O O . PHE B 1 253 ? -5.406 -25.656 -4.074 1 97.56 253 PHE B O 1
ATOM 4354 N N . ALA B 1 254 ? -4.281 -25.469 -2.182 1 97 254 ALA B N 1
ATOM 4355 C CA . ALA B 1 254 ? -4.895 -26.672 -1.612 1 97 254 ALA B CA 1
ATOM 4356 C C . ALA B 1 254 ? -6.055 -26.297 -0.687 1 97 254 ALA B C 1
ATOM 4358 O O . ALA B 1 254 ? -7.016 -27.062 -0.559 1 97 254 ALA B O 1
ATOM 4359 N N . SER B 1 255 ? -5.992 -25.219 0.036 1 95.38 255 SER B N 1
ATOM 4360 C CA . SER B 1 255 ? -7.074 -24.797 0.915 1 95.38 255 SER B CA 1
ATOM 4361 C C . SER B 1 255 ? -7.043 -23.281 1.131 1 95.38 255 SER B C 1
ATOM 4363 O O . SER B 1 255 ? -5.992 -22.656 0.996 1 95.38 255 SER B O 1
ATOM 4365 N N . PRO B 1 256 ? -8.188 -22.75 1.416 1 93.81 256 PRO B N 1
ATOM 4366 C CA . PRO B 1 256 ? -8.227 -21.297 1.653 1 93.81 256 PRO B CA 1
ATOM 4367 C C . PRO B 1 256 ? -7.555 -20.891 2.963 1 93.81 256 PRO B C 1
ATOM 4369 O O . PRO B 1 256 ? -7.461 -21.703 3.889 1 93.81 256 PRO B O 1
ATOM 4372 N N . VAL B 1 257 ? -7.012 -19.734 2.998 1 96.44 257 VAL B N 1
ATOM 4373 C CA . VAL B 1 257 ? -6.434 -19.141 4.195 1 96.44 257 VAL B CA 1
ATOM 4374 C C . VAL B 1 257 ? -7.355 -18.031 4.719 1 96.44 257 VAL B C 1
ATOM 4376 O O . VAL B 1 257 ? -7.742 -17.125 3.971 1 96.44 257 VAL B O 1
ATOM 4379 N N . ILE B 1 258 ? -7.742 -18.094 5.945 1 94.31 258 ILE B N 1
ATOM 4380 C CA . ILE B 1 258 ? -8.594 -17.078 6.566 1 94.31 258 ILE B CA 1
ATOM 4381 C C . ILE B 1 258 ? -7.73 -16.062 7.301 1 94.31 258 ILE B C 1
ATOM 4383 O O . ILE B 1 258 ? -6.727 -16.422 7.918 1 94.31 258 ILE B O 1
ATOM 4387 N N . PRO B 1 259 ? -8.172 -14.828 7.305 1 95.31 259 PRO B N 1
ATOM 4388 C CA . PRO B 1 259 ? -7.402 -13.812 8.031 1 95.31 259 PRO B CA 1
ATOM 4389 C C . PRO B 1 259 ? -7.172 -14.188 9.492 1 95.31 259 PRO B C 1
ATOM 4391 O O . PRO B 1 259 ? -8.07 -14.711 10.156 1 95.31 259 PRO B O 1
ATOM 4394 N N . GLY B 1 260 ? -5.98 -13.836 9.977 1 96 260 GLY B N 1
ATOM 4395 C CA . GLY B 1 260 ? -5.605 -14.188 11.336 1 96 260 GLY B CA 1
ATOM 4396 C C . GLY B 1 260 ? -4.77 -15.453 11.422 1 96 260 GLY B C 1
ATOM 4397 O O . GLY B 1 260 ? -4.078 -15.688 12.414 1 96 260 GLY B O 1
ATOM 4398 N N . ALA B 1 261 ? -4.793 -16.219 10.336 1 97.31 261 ALA B N 1
ATOM 4399 C CA . ALA B 1 261 ? -4.055 -17.484 10.312 1 97.31 261 ALA B CA 1
ATOM 4400 C C . ALA B 1 261 ? -2.555 -17.234 10.172 1 97.31 261 ALA B C 1
ATOM 4402 O O . ALA B 1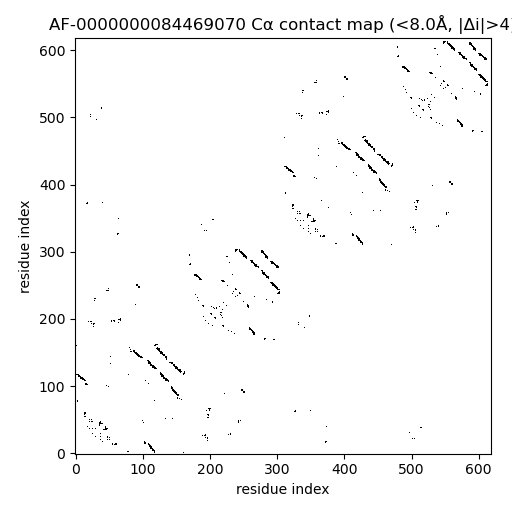 261 ? -2.135 -16.25 9.547 1 97.31 261 ALA B O 1
ATOM 4403 N N . LYS B 1 262 ? -1.829 -18.078 10.82 1 98.56 262 LYS B N 1
ATOM 4404 C CA . LYS B 1 262 ? -0.389 -18.156 10.602 1 98.56 262 LYS B CA 1
ATOM 4405 C C . LYS B 1 262 ? -0.048 -19.281 9.625 1 98.56 262 LYS B C 1
ATOM 4407 O O . LYS B 1 262 ? -0.417 -20.438 9.844 1 98.56 262 LYS B O 1
ATOM 4412 N N . VAL B 1 263 ? 0.595 -18.953 8.539 1 98.81 263 VAL B N 1
ATOM 4413 C CA . VAL B 1 263 ? 0.998 -19.938 7.539 1 98.81 263 VAL B CA 1
ATOM 4414 C C . VAL B 1 263 ? 2.473 -20.281 7.723 1 98.81 263 VAL B C 1
ATOM 4416 O O . VAL B 1 263 ? 3.334 -19.406 7.691 1 98.81 263 VAL B O 1
ATOM 4419 N N . VAL B 1 264 ? 2.791 -21.531 7.938 1 98.88 264 VAL B N 1
ATOM 4420 C CA . VAL B 1 264 ? 4.152 -22.016 8.133 1 98.88 264 VAL B CA 1
ATOM 4421 C C . VAL B 1 264 ? 4.617 -22.781 6.902 1 98.88 264 VAL B C 1
ATOM 4423 O O . VAL B 1 264 ? 3.926 -23.688 6.438 1 98.88 264 VAL B O 1
ATOM 4426 N N . THR B 1 265 ? 5.734 -22.391 6.367 1 98.88 265 THR B N 1
ATOM 4427 C CA . THR B 1 265 ? 6.301 -23.047 5.195 1 98.88 265 THR B CA 1
ATOM 4428 C C . THR B 1 265 ? 7.566 -23.812 5.562 1 98.88 265 THR B C 1
ATOM 4430 O O . THR B 1 265 ? 8.469 -23.266 6.207 1 98.88 265 THR B O 1
ATOM 4433 N N . ASN B 1 266 ? 7.598 -25.047 5.207 1 98.81 266 ASN B N 1
ATOM 4434 C CA . ASN B 1 266 ? 8.797 -25.875 5.27 1 98.81 266 ASN B CA 1
ATOM 4435 C C . ASN B 1 266 ? 9.391 -26.109 3.885 1 98.81 266 ASN B C 1
ATOM 4437 O O . ASN B 1 266 ? 8.664 -26.406 2.936 1 98.81 266 ASN B O 1
ATOM 4441 N N . ALA B 1 267 ? 10.734 -25.953 3.779 1 98.88 267 ALA B N 1
ATOM 4442 C CA . ALA B 1 267 ? 11.398 -26.078 2.488 1 98.88 267 ALA B CA 1
ATOM 4443 C C . ALA B 1 267 ? 12.633 -26.969 2.588 1 98.88 267 ALA B C 1
ATOM 4445 O O . ALA B 1 267 ? 13.367 -26.922 3.578 1 98.88 267 ALA B O 1
ATOM 4446 N N . TRP B 1 268 ? 12.82 -27.781 1.554 1 98.75 268 TRP B N 1
ATOM 4447 C CA . TRP B 1 268 ? 13.898 -28.766 1.519 1 98.75 268 TRP B CA 1
ATOM 4448 C C . TRP B 1 268 ? 14.711 -28.641 0.235 1 98.75 268 TRP B C 1
ATOM 4450 O O . TRP B 1 268 ? 14.148 -28.641 -0.864 1 98.75 268 TRP B O 1
ATOM 4460 N N . LYS B 1 269 ? 16 -28.531 0.399 1 97.94 269 LYS B N 1
ATOM 4461 C CA . LYS B 1 269 ? 16.875 -28.734 -0.759 1 97.94 269 LYS B CA 1
ATOM 4462 C C . LYS B 1 269 ? 16.875 -30.188 -1.198 1 97.94 269 LYS B C 1
ATOM 4464 O O . LYS B 1 269 ? 16.984 -31.094 -0.365 1 97.94 269 LYS B O 1
ATOM 4469 N N . THR B 1 270 ? 16.766 -30.391 -2.492 1 96.75 270 THR B N 1
ATOM 4470 C CA . THR B 1 270 ? 16.766 -31.766 -2.977 1 96.75 270 THR B CA 1
ATOM 4471 C C . THR B 1 270 ? 18.188 -32.25 -3.232 1 96.75 270 THR B C 1
ATOM 4473 O O . THR B 1 270 ? 18.422 -33.438 -3.365 1 96.75 270 THR B O 1
ATOM 4476 N N . GLY B 1 271 ? 19.078 -31.312 -3.348 1 95.12 271 GLY B N 1
ATOM 4477 C CA . GLY B 1 271 ? 20.438 -31.625 -3.752 1 95.12 271 GLY B CA 1
ATOM 4478 C C . GLY B 1 271 ? 20.641 -31.594 -5.258 1 95.12 271 GLY B C 1
ATOM 4479 O O . GLY B 1 271 ? 21.781 -31.656 -5.738 1 95.12 271 GLY B O 1
ATOM 4480 N N . LYS B 1 272 ? 19.594 -31.484 -5.953 1 96.56 272 LYS B N 1
ATOM 4481 C CA . LYS B 1 272 ? 19.688 -31.391 -7.406 1 96.56 272 LYS B CA 1
ATOM 4482 C C . LYS B 1 272 ? 20 -29.969 -7.848 1 96.56 272 LYS B C 1
ATOM 4484 O O . LYS B 1 272 ? 19.312 -29.031 -7.441 1 96.56 272 LYS B O 1
ATOM 4489 N N . VAL B 1 273 ? 21.047 -29.797 -8.625 1 96.31 273 VAL B N 1
ATOM 4490 C CA . VAL B 1 273 ? 21.453 -28.531 -9.234 1 96.31 273 VAL B CA 1
ATOM 4491 C C . VAL B 1 273 ? 21.531 -28.688 -10.75 1 96.31 273 VAL B C 1
ATOM 4493 O O . VAL B 1 273 ? 22.188 -29.609 -11.258 1 96.31 273 VAL B O 1
ATOM 4496 N N . ASP B 1 274 ? 20.812 -27.859 -11.414 1 95 274 ASP B N 1
ATOM 4497 C CA . ASP B 1 274 ? 20.781 -28.031 -12.859 1 95 274 ASP B CA 1
ATOM 4498 C C . ASP B 1 274 ? 22 -27.391 -13.531 1 95 274 ASP B C 1
ATOM 4500 O O . ASP B 1 274 ? 22.891 -26.891 -12.844 1 95 274 ASP B O 1
ATOM 4504 N N . LYS B 1 275 ? 22.094 -27.5 -14.891 1 94.56 275 LYS B N 1
ATOM 4505 C CA . LYS B 1 275 ? 23.25 -27.078 -15.664 1 94.56 275 LYS B CA 1
ATOM 4506 C C . LYS B 1 275 ? 23.516 -25.578 -15.5 1 94.56 275 LYS B C 1
ATOM 4508 O O . LYS B 1 275 ? 24.641 -25.109 -15.664 1 94.56 275 LYS B O 1
ATOM 4513 N N . ASP B 1 276 ? 22.531 -24.812 -15.117 1 94.25 276 ASP B N 1
ATOM 4514 C CA . ASP B 1 276 ? 22.656 -23.359 -14.977 1 94.25 276 ASP B CA 1
ATOM 4515 C C . ASP B 1 276 ? 22.938 -22.969 -13.523 1 94.25 276 ASP B C 1
ATOM 4517 O O . ASP B 1 276 ? 22.953 -21.797 -13.188 1 94.25 276 ASP B O 1
ATOM 4521 N N . GLY B 1 277 ? 23.094 -23.953 -12.664 1 95.69 277 GLY B N 1
ATOM 4522 C CA . GLY B 1 277 ? 23.422 -23.703 -11.266 1 95.69 277 GLY B CA 1
ATOM 4523 C C . GLY B 1 277 ? 22.203 -23.453 -10.398 1 95.69 277 GLY B C 1
ATOM 4524 O O . GLY B 1 277 ? 22.328 -22.938 -9.289 1 95.69 277 GLY B O 1
ATOM 4525 N N . LEU B 1 278 ? 21.078 -23.797 -10.891 1 97.75 278 LEU B N 1
ATOM 4526 C CA . LEU B 1 278 ? 19.844 -23.625 -10.117 1 97.75 278 LEU B CA 1
ATOM 4527 C C . LEU B 1 278 ? 19.594 -24.828 -9.227 1 97.75 278 LEU B C 1
ATOM 4529 O O . LEU B 1 278 ? 19.594 -25.969 -9.695 1 97.75 278 LEU B O 1
ATOM 4533 N N . GLU B 1 279 ? 19.391 -24.531 -8.031 1 98.19 279 GLU B N 1
ATOM 4534 C CA . GLU B 1 279 ? 19.094 -25.578 -7.062 1 98.19 279 GLU B CA 1
ATOM 4535 C C . GLU B 1 279 ? 17.594 -25.797 -6.938 1 98.19 279 GLU B C 1
ATOM 4537 O O . GLU B 1 279 ? 16.812 -24.828 -6.91 1 98.19 279 GLU B O 1
ATOM 4542 N N . GLU B 1 280 ? 17.234 -27.047 -6.863 1 98.5 280 GLU B N 1
ATOM 4543 C CA . GLU B 1 280 ? 15.828 -27.406 -6.699 1 98.5 280 GLU B CA 1
ATOM 4544 C C . GLU B 1 280 ? 15.43 -27.406 -5.227 1 98.5 280 GLU B C 1
ATOM 4546 O O . GLU B 1 280 ? 16.078 -28.062 -4.406 1 98.5 280 GLU B O 1
ATOM 4551 N N . ILE B 1 281 ? 14.383 -26.688 -4.906 1 98.81 281 ILE B N 1
ATOM 4552 C CA . ILE B 1 281 ? 13.82 -26.609 -3.562 1 98.81 281 ILE B CA 1
ATOM 4553 C C . ILE B 1 281 ? 12.383 -27.109 -3.576 1 98.81 281 ILE B C 1
ATOM 4555 O O . ILE B 1 281 ? 11.562 -26.641 -4.367 1 98.81 281 ILE B O 1
ATOM 4559 N N . ILE B 1 282 ? 12.086 -28.109 -2.723 1 98.81 282 ILE B N 1
ATOM 4560 C CA . ILE B 1 282 ? 10.711 -28.547 -2.484 1 98.81 282 ILE B CA 1
ATOM 4561 C C . ILE B 1 282 ? 10.156 -27.859 -1.242 1 98.81 282 ILE B C 1
ATOM 4563 O O . ILE B 1 282 ? 10.875 -27.656 -0.263 1 98.81 282 ILE B O 1
ATOM 4567 N N . PHE B 1 283 ? 8.875 -27.5 -1.271 1 98.88 283 PHE B N 1
ATOM 4568 C CA . PHE B 1 283 ? 8.312 -26.844 -0.091 1 98.88 283 PHE B CA 1
ATOM 4569 C C . PHE B 1 283 ? 6.836 -27.172 0.065 1 98.88 283 PHE B C 1
ATOM 4571 O O . PHE B 1 283 ? 6.211 -27.688 -0.862 1 98.88 283 PHE B O 1
ATOM 4578 N N . GLU B 1 284 ? 6.344 -26.938 1.182 1 98.81 284 GLU B N 1
ATOM 4579 C CA . GLU B 1 284 ? 4.93 -27.016 1.541 1 98.81 284 GLU B CA 1
ATOM 4580 C C . GLU B 1 284 ? 4.562 -25.953 2.568 1 98.81 284 GLU B C 1
ATOM 4582 O O . GLU B 1 284 ? 5.34 -25.672 3.484 1 98.81 284 GLU B O 1
ATOM 4587 N N . SER B 1 285 ? 3.416 -25.312 2.361 1 98.81 285 SER B N 1
ATOM 4588 C CA . SER B 1 285 ? 2.906 -24.344 3.328 1 98.81 285 SER B CA 1
ATOM 4589 C C . SER B 1 285 ? 1.651 -24.859 4.02 1 98.81 285 SER B C 1
ATOM 4591 O O . SER B 1 285 ? 0.728 -25.344 3.361 1 98.81 285 SER B O 1
ATOM 4593 N N . LYS B 1 286 ? 1.604 -24.688 5.281 1 98.62 286 LYS B N 1
ATOM 4594 C CA . LYS B 1 286 ? 0.498 -25.172 6.102 1 98.62 286 LYS B CA 1
ATOM 4595 C C . LYS B 1 286 ? -0 -24.078 7.047 1 98.62 286 LYS B C 1
ATOM 4597 O O . LYS B 1 286 ? 0.797 -23.328 7.613 1 98.62 286 LYS B O 1
ATOM 4602 N N . ILE B 1 287 ? -1.321 -24.031 7.168 1 98.31 287 ILE B N 1
ATOM 4603 C CA . ILE B 1 287 ? -1.885 -23.219 8.242 1 98.31 287 ILE B CA 1
ATOM 4604 C C . ILE B 1 287 ? -1.505 -23.828 9.594 1 98.31 287 ILE B C 1
ATOM 4606 O O . ILE B 1 287 ? -1.671 -25.031 9.82 1 98.31 287 ILE B O 1
ATOM 4610 N N . GLU B 1 288 ? -0.9 -22.984 10.445 1 97.81 288 GLU B N 1
ATOM 4611 C CA . GLU B 1 288 ? -0.499 -23.484 11.758 1 97.81 288 GLU B CA 1
ATOM 4612 C C . GLU B 1 288 ? -1.661 -24.188 12.469 1 97.81 288 GLU B C 1
ATOM 4614 O O . GLU B 1 288 ? -2.711 -23.578 12.688 1 97.81 288 GLU B O 1
ATOM 4619 N N . GLY B 1 289 ? -1.421 -25.406 12.812 1 95.25 289 GLY B N 1
ATOM 4620 C CA . GLY B 1 289 ? -2.451 -26.188 13.469 1 95.25 289 GLY B CA 1
ATOM 4621 C C . GLY B 1 289 ? -3.559 -26.625 12.531 1 95.25 289 GLY B C 1
ATOM 4622 O O . GLY B 1 289 ? -4.598 -27.125 12.977 1 95.25 289 GLY B O 1
ATOM 4623 N N . GLY B 1 290 ? -3.338 -26.422 11.211 1 96.25 290 GLY B N 1
ATOM 4624 C CA . GLY B 1 290 ? -4.43 -26.688 10.289 1 96.25 290 GLY B CA 1
ATOM 4625 C C . GLY B 1 290 ? -3.982 -27.391 9.016 1 96.25 290 GLY B C 1
ATOM 4626 O O . GLY B 1 290 ? -3.125 -28.266 9.055 1 96.25 290 GLY B O 1
ATOM 4627 N N . LYS B 1 291 ? -4.629 -27.141 7.953 1 97.12 291 LYS B N 1
ATOM 4628 C CA . LYS B 1 291 ? -4.465 -27.828 6.68 1 97.12 291 LYS B CA 1
ATOM 4629 C C . LYS B 1 291 ? -3.322 -27.234 5.871 1 97.12 291 LYS B C 1
ATOM 4631 O O . LYS B 1 291 ? -2.932 -26.078 6.098 1 97.12 291 LYS B O 1
ATOM 4636 N N . VAL B 1 292 ? -2.826 -28.094 4.949 1 98.44 292 VAL B N 1
ATOM 4637 C CA . VAL B 1 292 ? -1.917 -27.594 3.928 1 98.44 292 VAL B CA 1
ATOM 4638 C C . VAL B 1 292 ? -2.648 -26.594 3.033 1 98.44 292 VAL B C 1
ATOM 4640 O O . VAL B 1 292 ? -3.762 -26.859 2.574 1 98.44 292 VAL B O 1
ATOM 4643 N N . CYS B 1 293 ? -2.1 -25.406 2.842 1 98.44 293 CYS B N 1
ATOM 4644 C CA . CYS B 1 293 ? -2.752 -24.438 1.975 1 98.44 293 CYS B CA 1
ATOM 4645 C C . CYS B 1 293 ? -2.037 -24.328 0.632 1 98.44 293 CYS B C 1
ATOM 4647 O O . CYS B 1 293 ? -2.658 -24.016 -0.385 1 98.44 293 CYS B O 1
ATOM 4649 N N . LEU B 1 294 ? -0.705 -24.547 0.566 1 98.75 294 LEU B N 1
ATOM 4650 C CA . LEU B 1 294 ? 0.059 -24.688 -0.668 1 98.75 294 LEU B CA 1
ATOM 4651 C C . LEU B 1 294 ? 0.781 -26.031 -0.711 1 98.75 294 LEU B C 1
ATOM 4653 O O . LEU B 1 294 ? 1.615 -26.328 0.149 1 98.75 294 LEU B O 1
ATOM 4657 N N . SER B 1 295 ? 0.427 -26.812 -1.699 1 98.5 295 SER B N 1
ATOM 4658 C CA . SER B 1 295 ? 1.018 -28.141 -1.868 1 98.5 295 SER B CA 1
ATOM 4659 C C . SER B 1 295 ? 1.77 -28.234 -3.191 1 98.5 295 SER B C 1
ATOM 4661 O O . SER B 1 295 ? 1.732 -27.312 -4.008 1 98.5 295 SER B O 1
ATOM 4663 N N . ASN B 1 296 ? 2.508 -29.312 -3.311 1 98.38 296 ASN B N 1
ATOM 4664 C CA . ASN B 1 296 ? 3.213 -29.609 -4.555 1 98.38 296 ASN B CA 1
ATOM 4665 C C . ASN B 1 296 ? 4.16 -28.469 -4.945 1 98.38 296 ASN B C 1
ATOM 4667 O O . ASN B 1 296 ? 4.227 -28.094 -6.113 1 98.38 296 ASN B O 1
ATOM 4671 N N . GLY B 1 297 ? 4.801 -27.938 -3.902 1 98.81 297 GLY B N 1
ATOM 4672 C CA . GLY B 1 297 ? 5.664 -26.781 -4.102 1 98.81 297 GLY B CA 1
ATOM 4673 C C . GLY B 1 297 ? 7.043 -27.141 -4.621 1 98.81 297 GLY B C 1
ATOM 4674 O O . GLY B 1 297 ? 7.656 -28.109 -4.141 1 98.81 297 GLY B O 1
ATOM 4675 N N . ARG B 1 298 ? 7.508 -26.406 -5.613 1 98.81 298 ARG B N 1
ATOM 4676 C CA . ARG B 1 298 ? 8.852 -26.531 -6.168 1 98.81 298 ARG B CA 1
ATOM 4677 C C . ARG B 1 298 ? 9.383 -25.188 -6.648 1 98.81 298 ARG B C 1
ATOM 4679 O O . ARG B 1 298 ? 8.648 -24.406 -7.246 1 98.81 298 ARG B O 1
ATOM 4686 N N . ALA B 1 299 ? 10.602 -24.938 -6.363 1 98.88 299 ALA B N 1
ATOM 4687 C CA . ALA B 1 299 ? 11.281 -23.734 -6.859 1 98.88 299 ALA B CA 1
ATOM 4688 C C . ALA B 1 299 ? 12.672 -24.078 -7.379 1 98.88 299 ALA B C 1
ATOM 4690 O O . ALA B 1 299 ? 13.297 -25.031 -6.922 1 98.88 299 ALA B O 1
ATOM 4691 N N . LEU B 1 300 ? 13.125 -23.391 -8.359 1 98.81 300 LEU B N 1
ATOM 4692 C CA . LEU B 1 300 ? 14.508 -23.391 -8.82 1 98.81 300 LEU B CA 1
ATOM 4693 C C . LEU B 1 300 ? 15.172 -22.047 -8.531 1 98.81 300 LEU B C 1
ATOM 4695 O O . LEU B 1 300 ? 14.797 -21.031 -9.102 1 98.81 300 LEU B O 1
ATOM 4699 N N . ILE B 1 301 ? 16.141 -22.078 -7.637 1 98.69 301 ILE B N 1
ATOM 4700 C CA . ILE B 1 301 ? 16.766 -20.859 -7.113 1 98.69 301 ILE B CA 1
ATOM 4701 C C . ILE B 1 301 ? 18.281 -20.984 -7.172 1 98.69 301 ILE B C 1
ATOM 4703 O O . ILE B 1 301 ? 18.844 -22.031 -6.828 1 98.69 301 ILE B O 1
ATOM 4707 N N . ARG B 1 302 ? 18.969 -19.953 -7.719 1 97.88 302 ARG B N 1
ATOM 4708 C CA . ARG B 1 302 ? 20.406 -19.875 -7.586 1 97.88 302 ARG B CA 1
ATOM 4709 C C . ARG B 1 302 ? 20.812 -19.547 -6.156 1 97.88 302 ARG B C 1
ATOM 4711 O O . ARG B 1 302 ? 20.422 -18.516 -5.613 1 97.88 302 ARG B O 1
ATOM 4718 N N . PRO B 1 303 ? 21.578 -20.453 -5.57 1 95.69 303 PRO B N 1
ATOM 4719 C CA . PRO B 1 303 ? 21.938 -20.203 -4.176 1 95.69 303 PRO B CA 1
ATOM 4720 C C . PRO B 1 303 ? 22.75 -18.922 -4.012 1 95.69 303 PRO B C 1
ATOM 4722 O O . PRO B 1 303 ? 23.578 -18.594 -4.867 1 95.69 303 PRO B O 1
ATOM 4725 N N . ALA B 1 304 ? 22.391 -18.188 -2.926 1 89.75 304 ALA B N 1
ATOM 4726 C CA . ALA B 1 304 ? 23.141 -16.969 -2.607 1 89.75 304 ALA B CA 1
ATOM 4727 C C . ALA B 1 304 ? 24.609 -17.297 -2.332 1 89.75 304 ALA B C 1
ATOM 4729 O O . ALA B 1 304 ? 24.922 -18.359 -1.793 1 89.75 304 ALA B O 1
ATOM 4730 N N . SER B 1 305 ? 25.484 -16.547 -2.908 1 77.56 305 SER B N 1
ATOM 4731 C CA . SER B 1 305 ? 26.891 -16.766 -2.633 1 77.56 305 SER B CA 1
ATOM 4732 C C . SER B 1 305 ? 27.203 -16.562 -1.151 1 77.56 305 SER B C 1
ATOM 4734 O O . SER B 1 305 ? 26.609 -15.711 -0.496 1 77.56 305 SER B O 1
ATOM 4736 N N . LYS B 1 306 ? 27.562 -17.547 -0.421 1 57 306 LYS B N 1
ATOM 4737 C CA . LYS B 1 306 ? 28.062 -17.344 0.931 1 57 306 LYS B CA 1
ATOM 4738 C C . LYS B 1 306 ? 29.109 -16.219 0.968 1 57 306 LYS B C 1
ATOM 4740 O O . LYS B 1 306 ? 29.953 -16.125 0.084 1 57 306 LYS B O 1
ATOM 4745 N N . ALA B 1 307 ? 28.734 -15.07 1.591 1 43.5 307 ALA B N 1
ATOM 4746 C CA . ALA B 1 307 ? 29.844 -14.156 1.827 1 43.5 307 ALA B CA 1
ATOM 4747 C C . ALA B 1 307 ? 31.078 -14.906 2.307 1 43.5 307 ALA B C 1
ATOM 4749 O O . ALA B 1 307 ? 31 -15.742 3.211 1 43.5 307 ALA B O 1
ATOM 4750 N N . LYS B 1 308 ? 31.984 -15.195 1.393 1 31.97 308 LYS B N 1
ATOM 4751 C CA . LYS B 1 308 ? 33.25 -15.625 1.96 1 31.97 308 LYS B CA 1
ATOM 4752 C C . LYS B 1 308 ? 33.562 -14.875 3.254 1 31.97 308 LYS B C 1
ATOM 4754 O O . LYS B 1 308 ? 33.594 -13.641 3.271 1 31.97 308 LYS B O 1
ATOM 4759 N N . LEU B 1 309 ? 33.156 -15.492 4.457 1 28.58 309 LEU B N 1
ATOM 4760 C CA . LEU B 1 309 ? 33.906 -14.93 5.57 1 28.58 309 LEU B CA 1
ATOM 4761 C C . LEU B 1 309 ? 35.406 -14.883 5.242 1 28.58 309 LEU B C 1
ATOM 4763 O O . LEU B 1 309 ? 35.938 -15.812 4.629 1 28.58 309 LEU B O 1
#

Solvent-accessible surface area (backbone atoms only — not comparable to full-atom values): 32730 Å² total; per-residue (Å²): 131,83,59,45,37,46,70,42,65,54,79,70,41,59,36,53,51,38,50,45,53,43,29,50,46,31,47,58,40,64,58,47,63,93,42,37,36,36,55,33,89,80,37,94,66,45,46,42,55,68,69,58,70,74,40,39,85,56,29,23,64,52,89,54,75,59,60,43,72,75,65,58,68,80,73,84,48,62,88,43,82,88,75,65,79,87,45,51,46,74,37,34,46,34,41,39,49,72,44,84,63,70,58,43,38,76,98,57,54,34,26,37,47,34,30,30,69,35,44,21,23,60,27,76,64,8,22,38,43,29,34,36,36,31,40,25,37,66,86,77,63,48,63,31,32,39,36,38,37,33,35,32,29,59,61,59,30,64,82,79,54,53,62,66,80,83,77,90,79,38,75,70,72,80,95,56,79,58,76,44,73,52,72,48,79,42,35,71,47,50,31,53,54,45,29,75,59,28,58,48,49,57,41,34,73,35,30,68,59,16,42,77,73,68,56,42,87,35,38,38,40,52,66,64,50,57,52,46,31,50,51,47,50,49,33,48,75,46,14,62,66,38,50,90,23,54,38,35,41,34,33,28,56,62,44,87,46,48,58,56,41,37,37,37,33,40,30,31,72,71,79,50,60,48,98,85,55,30,32,38,32,34,27,41,29,25,34,68,98,57,55,58,29,32,36,54,15,40,33,30,30,27,62,43,77,70,74,79,124,130,82,59,46,36,46,68,42,65,52,79,69,40,60,35,54,50,38,50,44,52,44,30,50,46,32,48,58,40,65,58,44,61,93,44,36,36,37,53,32,89,82,37,94,65,46,46,43,56,68,68,57,71,74,41,39,84,56,30,24,63,52,86,54,76,58,61,44,72,75,67,58,66,80,72,84,48,61,87,42,81,88,74,65,79,89,44,52,45,75,37,32,45,34,40,39,48,74,42,84,64,71,57,44,38,76,98,55,54,36,26,37,46,35,28,31,71,36,45,20,23,60,28,76,65,9,21,38,44,28,34,36,38,29,40,24,37,65,86,78,64,50,63,30,32,39,35,39,37,34,34,33,29,58,61,58,31,65,81,80,54,52,62,64,80,83,76,88,82,38,73,72,73,82,95,56,79,58,76,44,73,52,72,48,78,42,35,71,46,50,33,53,55,44,27,75,60,29,56,48,50,57,41,35,73,35,30,68,60,16,42,77,73,68,55,42,86,33,38,38,40,52,68,65,50,57,53,46,31,50,50,47,52,49,33,48,74,45,13,61,65,37,49,90,23,54,36,35,40,33,33,29,55,63,44,87,45,48,57,57,41,38,37,38,35,40,28,31,74,70,81,49,58,49,98,87,53,30,30,38,32,33,28,40,27,24,35,69,97,59,56,59,28,33,35,54,14,40,31,32,30,28,62,44,76,71,73,79,124

Nearest PDB structures (foldseek):
  1s9c-assembly3_F  TM=9.076E-01  e=1.795E-27  Homo sapiens
  1s9c-assembly5_I  TM=8.926E-01  e=1.905E-27  Homo sapiens
  3khp-assembly1_A  TM=8.437E-01  e=9.939E-28  Mycobacterium tuberculosis H37Rv
  3khp-assembly3_D  TM=8.464E-01  e=7.480E-25  Mycobacterium tuberculosis H37Rv
  3khp-assembly3_C-2  TM=8.374E-01  e=1.362E-22  Mycobacterium tuberculosis H37Rv

Secondary structure (DSSP, 8-state):
---TTTT-BPPPEEE---HHHHHHHHHHTT--GGGHHHH-TTSTT----TTGGGGHHHHTT-SS---TTGGGPPPPPTTS----GGGEEEEEEEEEESSPPPS--TTS-EEEEEEEEEEEE-STTEEEEEEEEEEEETTT--EEEEEEEEEEEET---SS----PPPP--PPPTT---SEEEEEE--TTHHHHHGGGS---GGGT-HHHHHHHT-TTS----HHHHHHHHHHHHHHHHHTT-GGGEEEEEEEE-S---TTPEEEEEEEEEEEE-TTSPEEEEEEEEETTS-EEEEEEEEEEPPP-----/---TTTT-BPPPEEE---HHHHHHHHHHTT--GGGGGGT-TTSTT----TTGGGGHHHHTT-SS---HHHHT---PPTTS----GGGEEEEEEEEEESSPPPS--TTS-EEEEEEEEEEEE-STTEEEEEEEEEEEETTT--EEEEEEEEEEEET---SS----PPPP--PPPTT---SEEEEEE--TTHHHHHGGGS---GGGT-HHHHHHTT-TTS----HHHHHHHHHHHHHHHHHTT-GGGEEEEEEEE-S---TTPEEEEEEEEEEEE-TTSPEEEEEEEEETTS-EEEEEEEEEEPPP-----

Organism: NCBI:txid879819

Radius of gyration: 26.84 Å; Cα contacts (8 Å, |Δi|>4): 1448; chains: 2; bounding box: 64×85×67 Å

Foldseek 3Di:
DPFALFFPKDPKFWFWDALVLQLLQCVLLPDDPVLCLSNPPPPPNNFGQQCLVVQRLQAGHDLDADDQVVSPDDDDRPPDDDADPVQKDWWKKKKFFPATDDSTCPPFIKIWMKGWRHWAAQDQQFIKTKMKIFTAGPVPGDTGMIMITIMTRGRHHDPPGHHDDDDDFQADDPPDAFPDKDKDFFALCSQVSNCSSRPPPVLQNAQVVVCVVPNPSFGWHDLVSVQSSVVQVCCVSFVVSDSVFWGMKMWTFDDTHTGRWMKMKGKHWPPDADPVQWTKIGMWIDTVVGGTGIHRIITTGRGDPPPPD/DPFALFFPKDPKFWFWDALVLQLLQCVLLPDDPVLCLSNPPPPPNNFGQQCLVVQRLQAGHDLDADDQVVSPDDDDRPPDDDADPVQKDWWKKKKFFDATDDSTCPPFIKIWMKGWRHWAAQDQQFIKTKMKIFIAGPVPGDTGMIMITIMTRGRHHDPPGHHDDDDDFQADDPPDAFPDKDKDFFALCSQVSNCSSRPPPVLQNAQVVVCVVPNNSFGWHDLVSVQSSVVQVCCVSFVVSDSVFWGMKMWTFDDTHTGRWMKMKGKHWPPDADPVQWTKIGMWIQTVVGGTGIHRIITTGRGDPPPPD

InterPro domains:
  IPR002539 MaoC-like dehydratase domain [PF01575] (174-278)
  IPR029069 HotDog domain superfamily [SSF54637] (6-168)
  IPR029069 HotDog domain superfamily [SSF54637] (178-295)
  IPR054357 Peroxisomal multifunctional enzyme type 2-like, N-terminal domain [PF22622] (19-155)

Sequence (618 aa):
MSNPGVGFQYPAVPVTWLKRDVLLFANSIGATADELHFLYELHPKFQVFPTYPIILPFKKDTAEVTDFYAGQRAVPIPDVPKFDARRVVDGQRHIKVFKQLPTSSEGRKFEIRQTVTGVWDKGKPGSVVDTRSDIVDATNGEIYASIDSSSFFVGQGGWGGPKGPSNPAFPPPKGKAPDATFSDQTDANTALLYRLNGDYNPLHADPEPGKKMGFGDKTIIHGLYSWNTTAHGLLKAFGGSDAANFKEYQCRFASPVIPGAKVVTNAWKTGKVDKDGLEEIIFESKIEGGKVCLSNGRALIRPASKAKLMSNPGVGFQYPAVPVTWLKRDVLLFANSIGATADELHFLYELHPKFQVFPTYPIILPFKKDTAEVTDFYAGQRAVPIPDVPKFDARRVVDGQRHIKVFKQLPTSSEGRKFEIRQTVTGVWDKGKPGSVVDTRSDIVDATNGEIYASIDSSSFFVGQGGWGGPKGPSNPAFPPPKGKAPDATFSDQTDANTALLYRLNGDYNPLHADPEPGKKMGFGDKTIIHGLYSWNTTAHGLLKAFGGSDAANFKEYQCRFASPVIPGAKVVTNAWKTGKVDKDGLEEIIFESKIEGGKVCLSNGRALIRPASKAKL